Protein AF-A0A7S4E5B8-F1 (afdb_monomer)

Sequence (638 aa):
RGRGGLGAALSAPRKKKPKTLASAKAALVKARSRAAADAARLPVQLPEFGIVETCTAPVVDALQDENDDDQSHAGKARRASATILKCDAAAAAASAALALLRETAKEARREGDRLRTNLRDVEGALDVWRARERDAPNRAAKLAEEEREWSRREEAANAAALALIRTLVPPDIKGDTVEGLRHRAARVVAQAAAQAKRRKREAEGDTTEEPPVSDKKALAIAAAWGGCYTYALAERLKNARPLHWVQAHPDDVATQNFLAGAGADSFRNLGDYDVVELRAIYAACPEKFQLDSSGAKAAWRRQLVERLRELVARERGDRVNAGWDGATGQRRTQQLPPLPAKQRRHPAYYYPSKAQLEETAQKHKTLKKRRDERKKKVATLEAALEERRDERDAAFADSRSEYLQQQYGRQLLRDLAREADDAYKATSKELGNDVQGARADYLRAAKAVDNAHPTESEDAALRKLVERHSLCDGDALADARDVAALRKRALAKAGIYDDEEDDVTEDDERVLKHVFAEEPRGRLVRGPFDPWPAIERAERAPVLKKLSDEEEARLRREELRQHGLSRRKSLSTKEVAKTLSASAAAASSSRPTVRRVASAKPVTSGGLAPVAPRSRRLAELARKSAGGDSGRDSTGST

Secondary structure (DSSP, 8-state):
--------------PPPPSSHHHHHHHHHHHHHHHHHHHTTSSS--GGGHHHHHHHHHHHHTTTS--SS---HHHHHHHHHHHHHHHHHHHHHHHHHHHHHHHHHHHHHHHHHHHHHHHHHHHHHHHHHHHHHHT-TTHHHHHHHHHHHHHHHHHHHHHHHHHHHHHHS-TTTTT--HHHHHHHHHHHHHHHHHHHHHHHHHHTT--PPPPPPPHHHHHHHHHHTT-PPPHHHHHHHHH-GGGGGGGS-HHHHHH--TTSSTTHHHHH-GGGS-HHHHHHHHHHS-SS-SS-TTSHHHHHHHHHHHHHHHHHHHHHT-EEEEEEETTTTEEEEEEPPPPPHHHHS-GGGBPPPHHHHHHHHHHHHHHHHHHHHHHHHHHHHHHHHHHHHHHHHHHHHHHH-HHHHHHH-HHHHHHHHHHHHHHHHHHHHHHHHHHHHHHHHHHHHHHHHHT-SS-HHHHHHHHHHHHHTT-SSS-HHHHHHHHHHHHHHHHHHTTS-SSTTPPPPHHHHHHHHHHS---TT-PBPPP-S-SS---PPP----------HHHHHHHHHHHHHHTT-S------HHHHHHHHHHHTSSSS----PPPP----PPPP----------------------------------

Organism: NCBI:txid35677

Solvent-accessible surface area (backbone atoms only — not comparable to full-atom values): 37650 Å² total; per-residue (Å²): 140,86,88,79,88,81,89,76,84,85,72,73,79,82,71,76,75,63,92,43,72,69,51,44,54,54,50,51,55,55,48,52,54,49,52,53,56,56,58,72,71,47,98,64,92,58,80,72,66,49,54,62,52,67,66,44,46,63,61,53,51,64,66,68,70,76,73,88,88,70,87,49,71,67,57,49,52,54,48,54,51,54,53,49,51,52,50,52,51,47,53,50,50,52,51,50,51,52,50,52,53,50,49,52,53,52,50,52,48,53,50,52,50,50,51,53,51,52,51,52,52,50,51,53,51,50,51,52,50,53,48,53,56,68,68,35,84,60,43,64,56,50,54,51,49,56,46,51,54,49,45,63,76,40,40,65,61,20,45,33,27,31,28,56,50,20,12,63,46,62,75,62,53,86,80,48,49,54,66,51,46,30,53,50,37,5,44,45,36,31,49,53,55,49,50,55,50,46,56,53,30,54,76,71,71,48,83,82,84,77,78,87,75,51,69,74,56,12,42,53,44,5,38,75,69,48,27,44,61,49,62,60,29,33,44,48,62,62,61,39,52,59,63,56,36,58,48,46,26,49,70,59,59,16,61,49,71,60,85,52,72,93,66,18,67,49,66,71,49,67,84,83,50,15,50,45,56,46,31,16,36,54,67,39,48,56,96,61,66,46,94,45,91,83,44,58,60,61,50,49,50,51,52,52,53,54,52,44,50,52,45,52,39,19,67,74,45,42,72,43,80,69,46,76,36,84,90,77,76,42,74,39,72,38,66,41,70,68,62,54,66,57,43,55,47,48,70,48,51,32,42,78,42,72,70,55,53,51,53,51,51,51,50,52,51,52,41,50,52,52,26,52,54,32,46,50,54,30,52,54,50,50,49,56,53,47,54,40,47,50,54,23,52,49,34,48,49,50,51,67,33,67,68,52,30,72,76,69,35,63,64,55,35,48,51,51,25,48,51,33,45,52,51,33,52,52,48,48,61,58,50,45,55,52,39,53,51,33,47,53,50,23,52,52,34,46,49,54,51,73,69,38,77,68,41,73,70,51,48,54,51,50,48,52,37,49,61,74,60,51,59,74,90,75,60,68,66,58,56,50,48,54,50,49,52,51,31,56,52,40,36,43,74,68,67,77,40,97,59,102,75,72,76,81,50,75,68,55,54,54,51,49,54,65,78,64,50,88,58,99,56,43,51,70,58,46,47,62,43,64,49,77,64,89,62,63,71,75,75,68,72,68,72,70,67,73,60,48,76,65,54,50,50,48,50,54,51,51,50,50,60,72,68,61,71,89,75,74,77,86,76,61,78,74,59,63,62,59,58,59,65,61,64,70,74,71,77,86,79,86,88,84,89,86,82,90,82,85,88,84,85,89,85,89,86,83,88,84,84,92,87,84,85,86,82,88,83,90,86,88,87,82,91,83,85,89,85,82,90,81,88,81,88,85,86,79,91,131

Structure (mmCIF, N/CA/C/O backbone):
data_AF-A0A7S4E5B8-F1
#
_entry.id   AF-A0A7S4E5B8-F1
#
loop_
_atom_site.group_PDB
_atom_site.id
_atom_site.type_symbol
_atom_site.label_atom_id
_atom_site.label_alt_id
_atom_site.label_comp_id
_atom_site.label_asym_id
_atom_site.label_entity_id
_atom_site.label_seq_id
_atom_site.pdbx_PDB_ins_code
_atom_site.Cartn_x
_atom_site.Cartn_y
_atom_site.Cartn_z
_atom_site.occupancy
_atom_site.B_iso_or_equiv
_atom_site.auth_seq_id
_atom_site.auth_comp_id
_atom_site.auth_asym_id
_atom_site.auth_atom_id
_atom_site.pdbx_PDB_model_num
ATOM 1 N N . ARG A 1 1 ? 7.811 44.628 55.115 1.00 35.69 1 ARG A N 1
ATOM 2 C CA . ARG A 1 1 ? 9.108 45.323 54.902 1.00 35.69 1 ARG A CA 1
ATOM 3 C C . ARG A 1 1 ? 9.175 45.746 53.440 1.00 35.69 1 ARG A C 1
ATOM 5 O O . ARG A 1 1 ? 8.932 44.891 52.607 1.00 35.69 1 ARG A O 1
ATOM 12 N N . GLY A 1 2 ? 9.471 47.019 53.155 1.00 35.50 2 GLY A N 1
ATOM 13 C CA . GLY A 1 2 ? 9.702 47.529 51.793 1.00 35.50 2 GLY A CA 1
ATOM 14 C C . GLY A 1 2 ? 8.686 48.570 51.321 1.00 35.50 2 GLY A C 1
ATOM 15 O O . GLY A 1 2 ? 7.766 48.246 50.585 1.00 35.50 2 GLY A O 1
ATOM 16 N N . ARG A 1 3 ? 8.867 49.819 51.770 1.00 39.88 3 ARG A N 1
ATOM 17 C CA . ARG A 1 3 ? 8.266 51.037 51.202 1.00 39.88 3 ARG A CA 1
ATOM 18 C C . ARG A 1 3 ? 8.871 51.343 49.824 1.00 39.88 3 ARG A C 1
ATOM 20 O O . ARG A 1 3 ? 10.064 51.142 49.631 1.00 39.88 3 ARG A O 1
ATOM 27 N N . GLY A 1 4 ? 8.070 51.975 48.971 1.00 33.25 4 GLY A N 1
ATOM 28 C CA . GLY A 1 4 ? 8.473 52.763 47.799 1.00 33.25 4 GLY A CA 1
ATOM 29 C C . GLY A 1 4 ? 7.213 53.007 46.966 1.00 33.25 4 GLY A C 1
ATOM 30 O O . GLY A 1 4 ? 6.733 52.089 46.327 1.00 33.25 4 GLY A O 1
ATOM 31 N N . GLY A 1 5 ? 6.487 54.119 47.077 1.00 35.31 5 GLY A N 1
ATOM 32 C CA . GLY A 1 5 ? 6.962 55.493 47.012 1.00 35.31 5 GLY A CA 1
ATOM 33 C C . GLY A 1 5 ? 6.867 55.939 45.556 1.00 35.31 5 GLY A C 1
ATOM 34 O O . GLY A 1 5 ? 7.737 55.568 44.785 1.00 35.31 5 GLY A O 1
ATOM 35 N N . LEU A 1 6 ? 5.795 56.660 45.205 1.00 37.44 6 LEU A N 1
ATOM 36 C CA . LEU A 1 6 ? 5.734 57.710 44.175 1.00 37.44 6 LEU A CA 1
ATOM 37 C C . LEU A 1 6 ? 4.290 58.223 44.072 1.00 37.44 6 LEU A C 1
ATOM 39 O O . LEU A 1 6 ? 3.429 57.635 43.422 1.00 37.44 6 LEU A O 1
ATOM 43 N N . GLY A 1 7 ? 4.036 59.346 44.743 1.00 33.31 7 GLY A N 1
ATOM 44 C CA . GLY A 1 7 ? 2.998 60.271 44.323 1.00 33.31 7 GLY A CA 1
ATOM 45 C C . GLY A 1 7 ? 3.501 61.048 43.109 1.00 33.31 7 GLY A C 1
ATOM 46 O O . GLY A 1 7 ? 4.613 61.568 43.126 1.00 33.31 7 GLY A O 1
ATOM 47 N N . ALA A 1 8 ? 2.679 61.132 42.068 1.00 35.88 8 ALA A N 1
ATOM 48 C CA . ALA A 1 8 ? 2.836 62.103 40.995 1.00 35.88 8 ALA A CA 1
ATOM 49 C C . ALA A 1 8 ? 1.451 62.456 40.436 1.00 35.88 8 ALA A C 1
ATOM 51 O O . ALA A 1 8 ? 0.823 61.681 39.722 1.00 35.88 8 ALA A O 1
ATOM 52 N N . ALA A 1 9 ? 0.977 63.628 40.855 1.00 35.00 9 ALA A N 1
ATOM 53 C CA . ALA A 1 9 ? 0.116 64.560 40.138 1.00 35.00 9 ALA A CA 1
ATOM 54 C C . ALA A 1 9 ? -0.678 64.030 38.922 1.00 35.00 9 ALA A C 1
ATOM 56 O O . ALA A 1 9 ? -0.200 64.059 37.791 1.00 35.00 9 ALA A O 1
ATOM 57 N N . LEU A 1 10 ? -1.971 63.761 39.120 1.00 33.84 10 LEU A N 1
ATOM 58 C CA . LEU A 1 10 ? -2.978 64.021 38.086 1.00 33.84 10 LEU A CA 1
ATOM 59 C C . LEU A 1 10 ? -3.580 65.406 38.336 1.00 33.84 10 LEU A C 1
ATOM 61 O O . LEU A 1 10 ? -4.729 65.564 38.738 1.00 33.84 10 LEU A O 1
ATOM 65 N N . SER A 1 11 ? -2.759 66.429 38.093 1.00 33.31 11 SER A N 1
ATOM 66 C CA . SER A 1 11 ? -3.264 67.758 37.761 1.00 33.31 11 SER A CA 1
ATOM 67 C C . SER A 1 11 ? -3.945 67.634 36.402 1.00 33.31 11 SER A C 1
ATOM 69 O O . SER A 1 11 ? -3.285 67.497 35.371 1.00 33.31 11 SER A O 1
ATOM 71 N N . ALA A 1 12 ? -5.277 67.599 36.393 1.00 33.09 12 ALA A N 1
ATOM 72 C CA . ALA A 1 12 ? -6.023 67.718 35.152 1.00 33.09 12 ALA A CA 1
ATOM 73 C C . ALA A 1 12 ? -5.638 69.058 34.498 1.00 33.09 12 ALA A C 1
ATOM 75 O O . ALA A 1 12 ? -5.742 70.101 35.154 1.00 33.09 12 ALA A O 1
ATOM 76 N N . PRO A 1 13 ? -5.197 69.085 33.227 1.00 37.25 13 PRO A N 1
ATOM 77 C CA . PRO A 1 13 ? -4.901 70.342 32.565 1.00 37.25 13 PRO A CA 1
ATOM 78 C C . PRO A 1 13 ? -6.188 71.166 32.538 1.00 37.25 13 PRO A C 1
ATOM 80 O O . PRO A 1 13 ? -7.177 70.759 31.924 1.00 37.25 13 PRO A O 1
ATOM 83 N N . ARG A 1 14 ? -6.179 72.322 33.216 1.00 42.59 14 ARG A N 1
ATOM 84 C CA . ARG A 1 14 ? -7.218 73.350 33.100 1.00 42.59 14 ARG A CA 1
ATOM 85 C C . ARG A 1 14 ? -7.304 73.749 31.630 1.00 42.59 14 ARG A C 1
ATOM 87 O O . ARG A 1 14 ? -6.544 74.593 31.155 1.00 42.59 14 ARG A O 1
ATOM 94 N N . LYS A 1 15 ? -8.193 73.097 30.881 1.00 50.47 15 LYS A N 1
ATOM 95 C CA . LYS A 1 15 ? -8.466 73.451 29.492 1.00 50.47 15 LYS A CA 1
ATOM 96 C C . LYS A 1 15 ? -9.020 74.869 29.509 1.00 50.47 15 LYS A C 1
ATOM 98 O O . LYS A 1 15 ? -10.035 75.139 30.146 1.00 50.47 15 LYS A O 1
ATOM 103 N N . LYS A 1 16 ? -8.292 75.788 28.871 1.00 51.53 16 LYS A N 1
ATOM 104 C CA . LYS A 1 16 ? -8.720 77.178 28.702 1.00 51.53 16 LYS A CA 1
ATOM 105 C C . LYS A 1 16 ? -10.106 77.158 28.052 1.00 51.53 16 LYS A C 1
ATOM 107 O O . LYS A 1 16 ? -10.271 76.517 27.015 1.00 51.53 16 LYS A O 1
ATOM 112 N N . LYS A 1 17 ? -11.079 77.824 28.683 1.00 46.41 17 LYS A N 1
ATOM 113 C CA . LYS A 1 17 ? -12.435 77.966 28.140 1.00 46.41 17 LYS A CA 1
ATOM 114 C C . LYS A 1 17 ? -12.351 78.534 26.715 1.00 46.41 17 LYS A C 1
ATOM 116 O O . LYS A 1 17 ? -11.530 79.433 26.490 1.00 46.41 17 LYS A O 1
ATOM 121 N N . PRO A 1 18 ? -13.136 78.022 25.754 1.00 44.75 18 PRO A N 1
ATOM 122 C CA . PRO A 1 18 ? -13.164 78.577 24.408 1.00 44.75 18 PRO A CA 1
ATOM 123 C C . PRO A 1 18 ? -13.617 80.039 24.493 1.00 44.75 18 PRO A C 1
ATOM 125 O O . PRO A 1 18 ? -14.690 80.337 25.004 1.00 44.75 18 PRO A O 1
ATOM 128 N N . LYS A 1 19 ? -12.769 80.968 24.041 1.00 49.34 19 LYS A N 1
ATOM 129 C CA . LYS A 1 19 ? -13.037 82.415 24.154 1.00 49.34 19 LYS A CA 1
ATOM 130 C C . LYS A 1 19 ? -14.030 82.928 23.105 1.00 49.34 19 LYS A C 1
ATOM 132 O O . LYS A 1 19 ? -14.469 84.066 23.196 1.00 49.34 19 LYS A O 1
ATOM 137 N N . THR A 1 20 ? -14.362 82.113 22.104 1.00 51.59 20 THR A N 1
ATOM 138 C CA . THR A 1 20 ? -15.254 82.475 20.997 1.00 51.59 20 THR A CA 1
ATOM 139 C C . THR A 1 20 ? -16.184 81.314 20.646 1.00 51.59 20 THR A C 1
ATOM 141 O O . THR A 1 20 ? -15.821 80.145 20.798 1.00 51.59 20 THR A O 1
ATOM 144 N N . LEU A 1 21 ? -17.378 81.632 20.134 1.00 45.31 21 LEU A N 1
ATOM 145 C CA . LEU A 1 21 ? -18.397 80.655 19.723 1.00 45.31 21 LEU A CA 1
ATOM 146 C C . LEU A 1 21 ? -17.847 79.635 18.706 1.00 45.31 21 LEU A C 1
ATOM 148 O O . LEU A 1 21 ? -18.102 78.438 18.816 1.00 45.31 21 LEU A O 1
ATOM 152 N N . ALA A 1 22 ? -17.023 80.094 17.758 1.00 49.44 22 ALA A N 1
ATOM 153 C CA . ALA A 1 22 ? -16.370 79.235 16.770 1.00 49.44 22 ALA A CA 1
ATOM 154 C C . ALA A 1 22 ? -15.413 78.217 17.420 1.00 49.44 22 ALA A C 1
ATOM 156 O O . ALA A 1 22 ? -15.380 77.051 17.030 1.00 49.44 22 ALA A O 1
ATOM 157 N N . SER A 1 23 ? -14.681 78.626 18.464 1.00 51.50 23 SER A N 1
ATOM 158 C CA . SER A 1 23 ? -13.797 77.733 19.220 1.00 51.50 23 SER A CA 1
ATOM 159 C C . SER A 1 23 ? -14.582 76.690 20.024 1.00 51.50 23 SER A C 1
ATOM 161 O O . SER A 1 23 ? -14.151 75.538 20.098 1.00 51.50 23 SER A O 1
ATOM 163 N N . ALA A 1 24 ? -15.747 77.058 20.569 1.00 50.47 24 ALA A N 1
ATOM 164 C CA . ALA A 1 24 ? -16.635 76.132 21.271 1.00 50.47 24 ALA A CA 1
ATOM 165 C C . ALA A 1 24 ? -17.246 75.093 20.312 1.00 50.47 24 ALA A C 1
ATOM 167 O O . ALA A 1 24 ? -17.167 73.894 20.583 1.00 50.47 24 ALA A O 1
ATOM 168 N N . LYS A 1 25 ? -17.748 75.529 19.145 1.00 52.19 25 LYS A N 1
ATOM 169 C CA . LYS A 1 25 ? -18.267 74.634 18.093 1.00 52.19 25 LYS A CA 1
ATOM 170 C C . LYS A 1 25 ? -17.188 73.657 17.597 1.00 52.19 25 LYS A C 1
ATOM 172 O O . LYS A 1 25 ? -17.429 72.453 17.543 1.00 52.19 25 LYS A O 1
ATOM 177 N N . ALA A 1 26 ? -15.967 74.133 17.336 1.00 61.16 26 ALA A N 1
ATOM 178 C CA . ALA A 1 26 ? -14.852 73.277 16.913 1.00 61.16 26 ALA A CA 1
ATOM 179 C C . ALA A 1 26 ? -14.427 72.255 17.988 1.00 61.16 26 ALA A C 1
ATOM 181 O O . ALA A 1 26 ? -14.090 71.111 17.669 1.00 61.16 26 ALA A O 1
ATOM 182 N N . ALA A 1 27 ? -14.459 72.635 19.271 1.00 57.78 27 ALA A N 1
ATOM 183 C CA . ALA A 1 27 ? -14.170 71.721 20.376 1.00 57.78 27 ALA A CA 1
ATOM 184 C C . ALA A 1 27 ? -15.228 70.612 20.503 1.00 57.78 27 ALA A C 1
ATOM 186 O O . ALA A 1 27 ? -14.870 69.462 20.768 1.00 57.78 27 ALA A O 1
ATOM 187 N N . LEU A 1 28 ? -16.500 70.939 20.259 1.00 53.53 28 LEU A N 1
ATOM 188 C CA . LEU A 1 28 ? -17.624 70.006 20.328 1.00 53.53 28 LEU A CA 1
ATOM 189 C C . LEU A 1 28 ? -17.592 68.993 19.170 1.00 53.53 28 LEU A C 1
ATOM 191 O O . LEU A 1 28 ? -17.683 67.788 19.404 1.00 53.53 28 LEU A O 1
ATOM 195 N N . VAL A 1 29 ? -17.304 69.447 17.943 1.00 62.88 29 VAL A N 1
ATOM 196 C CA . VAL A 1 29 ? -17.082 68.563 16.779 1.00 62.88 29 VAL A CA 1
ATOM 197 C C . VAL A 1 29 ? -15.897 67.614 17.013 1.00 62.88 29 VAL A C 1
ATOM 199 O O . VAL A 1 29 ? -15.987 66.418 16.736 1.00 62.88 29 VAL A O 1
ATOM 202 N N . LYS A 1 30 ? -14.795 68.110 17.595 1.00 66.75 30 LYS A N 1
ATOM 203 C CA . LYS A 1 30 ? -13.618 67.289 17.935 1.00 66.75 30 LYS A CA 1
ATOM 204 C C . LYS A 1 30 ? -13.885 66.288 19.068 1.00 66.75 30 LYS A C 1
ATOM 206 O O . LYS A 1 30 ? -13.243 65.239 19.118 1.00 66.75 30 LYS A O 1
ATOM 211 N N . ALA A 1 31 ? -14.789 66.605 19.993 1.00 58.22 31 ALA A N 1
ATOM 212 C CA . ALA A 1 31 ? -15.225 65.676 21.031 1.00 58.22 31 ALA A CA 1
ATOM 213 C C . ALA A 1 31 ? -16.107 64.562 20.442 1.00 58.22 31 ALA A C 1
ATOM 215 O O . ALA A 1 31 ? -15.866 63.393 20.740 1.00 58.22 31 ALA A O 1
ATOM 216 N N . ARG A 1 32 ? -17.037 64.908 19.538 1.00 57.25 32 ARG A N 1
ATOM 217 C CA . ARG A 1 32 ? -17.894 63.946 18.825 1.00 57.25 32 ARG A CA 1
ATOM 218 C C . ARG A 1 32 ? -17.080 62.962 17.981 1.00 57.25 32 ARG A C 1
ATOM 220 O O . ARG A 1 32 ? -17.292 61.759 18.081 1.00 57.25 32 ARG A O 1
ATOM 227 N N . SER A 1 33 ? -16.091 63.440 17.221 1.00 63.06 33 SER A N 1
ATOM 228 C CA . SER A 1 33 ? -15.248 62.562 16.391 1.00 63.06 33 SER A CA 1
ATOM 229 C C . SER A 1 33 ? -14.365 61.614 17.209 1.00 63.06 33 SER A C 1
ATOM 231 O O . SER A 1 33 ? -14.153 60.471 16.810 1.00 63.06 33 SER A O 1
ATOM 233 N N . ARG A 1 34 ? -13.889 62.044 18.385 1.00 63.44 34 ARG A N 1
ATOM 234 C CA . ARG A 1 34 ? -13.156 61.169 19.316 1.00 63.44 34 ARG A CA 1
ATOM 235 C C . ARG A 1 34 ? -14.054 60.116 19.956 1.00 63.44 34 ARG A C 1
ATOM 237 O O . ARG A 1 34 ? -13.643 58.966 20.030 1.00 63.44 34 ARG A O 1
ATOM 244 N N . ALA A 1 35 ? -15.266 60.489 20.364 1.00 53.34 35 ALA A N 1
ATOM 245 C CA . ALA A 1 35 ? -16.236 59.541 20.907 1.00 53.34 35 ALA A CA 1
ATOM 246 C C . ALA A 1 35 ? -16.617 58.466 19.871 1.00 53.34 35 ALA A C 1
ATOM 248 O O . ALA A 1 35 ? -16.630 57.284 20.203 1.00 53.34 35 ALA A O 1
ATOM 249 N N . ALA A 1 36 ? -16.820 58.855 18.607 1.00 55.69 36 ALA A N 1
ATOM 250 C CA . ALA A 1 36 ? -17.079 57.916 17.514 1.00 55.69 36 ALA A CA 1
ATOM 251 C C . ALA A 1 36 ? -15.886 56.974 17.241 1.00 55.69 36 ALA A C 1
ATOM 253 O O . ALA A 1 36 ? -16.070 55.772 17.059 1.00 55.69 36 ALA A O 1
ATOM 254 N N . ALA A 1 37 ? -14.652 57.493 17.266 1.00 62.84 37 ALA A N 1
ATOM 255 C CA . ALA A 1 37 ? -13.445 56.684 17.075 1.00 62.84 37 ALA A CA 1
ATOM 256 C C . ALA A 1 37 ? -13.185 55.699 18.232 1.00 62.84 37 ALA A C 1
ATOM 258 O O . ALA A 1 37 ? -12.708 54.589 17.997 1.00 62.84 37 ALA A O 1
ATOM 259 N N . ASP A 1 38 ? -13.499 56.090 19.470 1.00 57.94 38 ASP A N 1
ATOM 260 C CA . ASP A 1 38 ? -13.381 55.219 20.642 1.00 57.94 38 ASP A CA 1
ATOM 261 C C . ASP A 1 38 ? -14.482 54.141 20.655 1.00 57.94 38 ASP A C 1
ATOM 263 O O . ASP A 1 38 ? -14.193 52.989 20.981 1.00 57.94 38 ASP A O 1
ATOM 267 N N . ALA A 1 39 ? -15.707 54.468 20.221 1.00 52.81 39 ALA A N 1
ATOM 268 C CA . ALA A 1 39 ? -16.797 53.501 20.057 1.00 52.81 39 ALA A CA 1
ATOM 269 C C . ALA A 1 39 ? -16.474 52.436 18.990 1.00 52.81 39 ALA A C 1
ATOM 271 O O . ALA A 1 39 ? -16.704 51.250 19.211 1.00 52.81 39 ALA A O 1
ATOM 272 N N . ALA A 1 40 ? -15.844 52.827 17.876 1.00 55.91 40 ALA A N 1
ATOM 273 C CA . ALA A 1 40 ? -15.428 51.907 16.813 1.00 55.91 40 ALA A CA 1
ATOM 274 C C . ALA A 1 40 ? -14.317 50.914 17.225 1.00 55.91 40 ALA A C 1
ATOM 276 O O . ALA A 1 40 ? -14.070 49.938 16.521 1.00 55.91 40 ALA A O 1
ATOM 277 N N . ARG A 1 41 ? -13.628 51.149 18.352 1.00 58.31 41 ARG A N 1
ATOM 278 C CA . ARG A 1 41 ? -12.568 50.266 18.883 1.00 58.31 41 ARG A CA 1
ATOM 279 C C . ARG A 1 41 ? -13.081 49.223 19.875 1.00 58.31 41 ARG A C 1
ATOM 281 O O . ARG A 1 41 ? -12.288 48.411 20.354 1.00 58.31 41 ARG A O 1
ATOM 288 N N . LEU A 1 42 ? -14.368 49.251 20.217 1.00 50.50 42 LEU A N 1
ATOM 289 C CA . LEU A 1 42 ? -14.965 48.297 21.142 1.00 50.50 42 LEU A CA 1
ATOM 290 C C . LEU A 1 42 ? -15.533 47.090 20.377 1.00 50.50 42 LEU A C 1
ATOM 292 O O . LEU A 1 42 ? -16.212 47.269 19.371 1.00 50.50 42 LEU A O 1
ATOM 296 N N . PRO A 1 43 ? -15.275 45.852 20.841 1.00 43.56 43 PRO A N 1
ATOM 297 C CA . PRO A 1 43 ? -15.635 44.630 20.116 1.00 43.56 43 PRO A CA 1
ATOM 298 C C . PRO A 1 43 ? -17.136 44.286 20.151 1.00 43.56 43 PRO A C 1
ATOM 300 O O . PRO A 1 43 ? -17.540 43.295 19.552 1.00 43.56 43 PRO A O 1
ATOM 303 N N . VAL A 1 44 ? -17.963 45.077 20.842 1.00 49.09 44 VAL A N 1
ATOM 304 C CA . VAL A 1 44 ? -19.415 44.882 20.953 1.00 49.09 44 VAL A CA 1
ATOM 305 C C . VAL A 1 44 ? -20.091 46.245 20.803 1.00 49.09 44 VAL A C 1
ATOM 307 O O . VAL A 1 44 ? -19.826 47.150 21.594 1.00 49.09 44 VAL A O 1
ATOM 310 N N . GLN A 1 45 ? -20.949 46.408 19.791 1.00 45.31 45 GLN A N 1
ATOM 311 C CA . GLN A 1 45 ? -21.788 47.601 19.653 1.00 45.31 45 GLN A CA 1
ATOM 312 C C . GLN A 1 45 ? -22.944 47.506 20.652 1.00 45.31 45 GLN A C 1
ATOM 314 O O . GLN A 1 45 ? -23.928 46.812 20.411 1.00 45.31 45 GLN A O 1
ATOM 319 N N . LEU A 1 46 ? -22.800 48.155 21.807 1.00 50.59 46 LEU A N 1
ATOM 320 C CA . LEU A 1 46 ? -23.880 48.261 22.787 1.00 50.59 46 LEU A CA 1
ATOM 321 C C . LEU A 1 46 ? -24.810 49.437 22.419 1.00 50.59 46 LEU A C 1
ATOM 323 O O . LEU A 1 46 ? -24.313 50.509 22.066 1.00 50.59 46 LEU A O 1
ATOM 327 N N . PRO A 1 47 ? -26.143 49.292 22.548 1.00 53.00 47 PRO A N 1
ATOM 328 C CA . PRO A 1 47 ? -27.109 50.368 22.277 1.00 53.00 47 PRO A CA 1
ATOM 329 C C . PRO A 1 47 ? -26.920 51.607 23.176 1.00 53.00 47 PRO A C 1
ATOM 331 O O . PRO A 1 47 ? -27.363 52.704 22.841 1.00 53.00 47 PRO A O 1
ATOM 334 N N . GLU A 1 48 ? -26.183 51.468 24.278 1.00 52.69 48 GLU A N 1
ATOM 335 C CA . GLU A 1 48 ? -25.833 52.542 25.215 1.00 52.69 48 GLU A CA 1
ATOM 336 C C . GLU A 1 48 ? -24.900 53.615 24.614 1.00 52.69 48 GLU A C 1
ATOM 338 O O . GLU A 1 48 ? -24.789 54.717 25.151 1.00 52.69 48 GLU A O 1
ATOM 343 N N . PHE A 1 49 ? -24.271 53.366 23.458 1.00 52.47 49 PHE A N 1
ATOM 344 C CA . PHE A 1 49 ? -23.486 54.391 22.753 1.00 52.47 49 PHE A CA 1
ATOM 345 C C . PHE A 1 49 ? -24.345 55.479 22.091 1.00 52.47 49 PHE A C 1
ATOM 347 O O . PHE A 1 49 ? -23.830 56.560 21.797 1.00 52.47 49 PHE A O 1
ATOM 354 N N . GLY A 1 50 ? -25.658 55.253 21.958 1.00 55.09 50 GLY A N 1
ATOM 355 C CA . GLY A 1 50 ? -26.619 56.287 21.574 1.00 55.09 50 GLY A CA 1
ATOM 356 C C . GLY A 1 50 ? -26.761 57.398 22.619 1.00 55.09 50 GLY A C 1
ATOM 357 O O . GLY A 1 50 ? -27.169 58.493 22.263 1.00 55.09 50 GLY A O 1
ATOM 358 N N . ILE A 1 51 ? -26.347 57.177 23.877 1.00 57.09 51 ILE A N 1
ATOM 359 C CA . ILE A 1 51 ? -26.524 58.142 24.978 1.00 57.09 51 ILE A CA 1
ATOM 360 C C . ILE A 1 51 ? -25.762 59.451 24.717 1.00 57.09 51 ILE A C 1
ATOM 362 O O . ILE A 1 51 ? -26.232 60.534 25.060 1.00 57.09 51 ILE A O 1
ATOM 366 N N . VAL A 1 52 ? -24.587 59.388 24.080 1.00 54.88 52 VAL A N 1
ATOM 367 C CA . VAL A 1 52 ? -23.827 60.603 23.743 1.00 54.88 52 VAL A CA 1
ATOM 368 C C . VAL A 1 52 ? -24.505 61.365 22.605 1.00 54.88 52 VAL A C 1
ATOM 370 O O . VAL A 1 52 ? -24.567 62.592 22.661 1.00 54.88 52 VAL A O 1
ATOM 373 N N . GLU A 1 53 ? -25.052 60.672 21.605 1.00 58.69 53 GLU A N 1
ATOM 374 C CA . GLU A 1 53 ? -25.812 61.315 20.527 1.00 58.69 53 GLU A CA 1
ATOM 375 C C . GLU A 1 53 ? -27.144 61.881 21.028 1.00 58.69 53 GLU A C 1
ATOM 377 O O . GLU A 1 53 ? -27.420 63.048 20.771 1.00 58.69 53 GLU A O 1
ATOM 382 N N . THR A 1 54 ? -27.908 61.150 21.843 1.00 60.41 54 THR A N 1
ATOM 3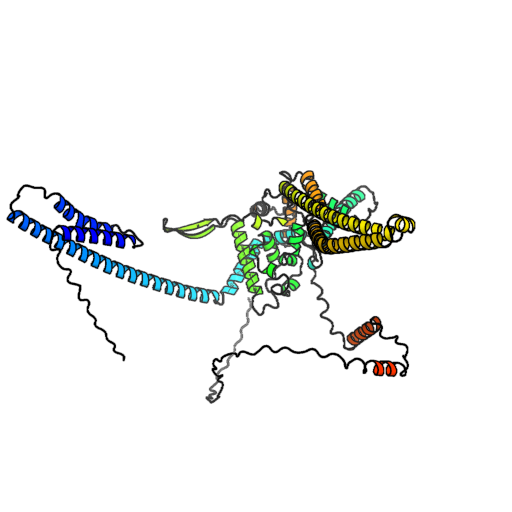83 C CA . THR A 1 54 ? -29.177 61.633 22.414 1.00 60.41 54 THR A CA 1
ATOM 384 C C . THR A 1 54 ? -28.986 62.813 23.364 1.00 60.41 54 THR A C 1
ATOM 386 O O . THR A 1 54 ? -29.824 63.706 23.405 1.00 60.41 54 THR A O 1
ATOM 389 N N . CYS A 1 55 ? -27.880 62.861 24.116 1.00 57.69 55 CYS A N 1
ATOM 390 C CA . CYS A 1 55 ? -27.599 63.970 25.033 1.00 57.69 55 CYS A CA 1
ATOM 391 C C . CYS A 1 55 ? -26.996 65.200 24.337 1.00 57.69 55 CYS A C 1
ATOM 393 O O . CYS A 1 55 ? -27.040 66.293 24.900 1.00 57.69 55 CYS A O 1
ATOM 395 N N . THR A 1 56 ? -26.408 65.051 23.142 1.00 58.47 56 THR A N 1
ATOM 396 C CA . THR A 1 56 ? -25.770 66.172 22.423 1.00 58.47 56 THR A CA 1
ATOM 397 C C . THR A 1 56 ? -26.602 66.716 21.264 1.00 58.47 56 THR A C 1
ATOM 399 O O . THR A 1 56 ? -26.488 67.906 20.980 1.00 58.47 56 THR A O 1
ATOM 402 N N . ALA A 1 57 ? -27.477 65.907 20.657 1.00 65.12 57 ALA A N 1
ATOM 403 C CA . ALA A 1 57 ? -28.392 66.313 19.588 1.00 65.12 57 ALA A CA 1
ATOM 404 C C . ALA A 1 57 ? -29.268 67.539 19.938 1.00 65.12 57 ALA A C 1
ATOM 406 O O . ALA A 1 57 ? -29.153 68.536 19.231 1.00 65.12 57 ALA A O 1
ATOM 407 N N . PRO A 1 58 ? -30.013 67.588 21.064 1.00 63.97 58 PRO A N 1
ATOM 408 C CA . PRO A 1 58 ? -30.880 68.735 21.367 1.00 63.97 58 PRO A CA 1
ATOM 409 C C . PRO A 1 58 ? -30.107 70.036 21.636 1.00 63.97 58 PRO A C 1
ATOM 411 O O . PRO A 1 58 ? -30.642 71.127 21.466 1.00 63.97 58 PRO A O 1
ATOM 414 N N . VAL A 1 59 ? -28.835 69.949 22.043 1.00 61.56 59 VAL A N 1
ATOM 415 C CA . VAL A 1 59 ? -27.965 71.124 22.228 1.00 61.56 59 VAL A CA 1
ATOM 416 C C . VAL A 1 59 ? -27.467 71.652 20.882 1.00 61.56 59 VAL A C 1
ATOM 418 O O . VAL A 1 59 ? -27.278 72.857 20.738 1.00 61.56 59 VAL A O 1
ATOM 421 N N . VAL A 1 60 ? -27.252 70.768 19.904 1.00 63.59 60 VAL A N 1
ATOM 422 C CA . VAL A 1 60 ? -26.869 71.129 18.532 1.00 63.59 60 VAL A CA 1
ATOM 423 C C . VAL A 1 60 ? -28.065 71.689 17.758 1.00 63.59 60 VAL A C 1
ATOM 425 O O . VAL A 1 60 ? -27.899 72.707 17.091 1.00 63.59 60 VAL A O 1
ATOM 428 N N . ASP A 1 61 ? -29.255 71.115 17.923 1.00 65.06 61 ASP A N 1
ATOM 429 C CA . ASP A 1 61 ? -30.488 71.615 17.299 1.00 65.06 61 ASP A CA 1
ATOM 430 C C . ASP A 1 61 ? -30.864 72.997 17.866 1.00 65.06 61 ASP A C 1
ATOM 432 O O . ASP A 1 61 ? -31.052 73.956 17.119 1.00 65.06 61 ASP A O 1
ATOM 436 N N . ALA A 1 62 ? -30.789 73.175 19.193 1.00 62.38 62 ALA A N 1
ATOM 437 C CA . ALA A 1 62 ? -30.976 74.482 19.837 1.00 62.38 62 ALA A CA 1
ATOM 438 C C . ALA A 1 62 ? -29.908 75.532 19.455 1.00 62.38 62 ALA A C 1
ATOM 440 O O . ALA A 1 62 ? -30.085 76.718 19.715 1.00 62.38 62 ALA A O 1
ATOM 441 N N . LEU A 1 63 ? -28.779 75.110 18.876 1.00 60.38 63 LEU A N 1
ATOM 442 C CA . LEU A 1 63 ? -27.728 75.982 18.340 1.00 60.38 63 LEU A CA 1
ATOM 443 C C . LEU A 1 63 ? -27.942 76.349 16.863 1.00 60.38 63 LEU A C 1
ATOM 445 O O . LEU A 1 63 ? -27.244 77.243 16.370 1.00 60.38 63 LEU A O 1
ATOM 449 N N . GLN A 1 64 ? -28.813 75.623 16.158 1.00 64.25 64 GLN A N 1
ATOM 450 C CA . GLN A 1 64 ? -29.159 75.832 14.750 1.00 64.25 64 GLN A CA 1
ATOM 451 C C . GLN A 1 64 ? -30.449 76.649 14.587 1.00 64.25 64 GLN A C 1
ATOM 453 O O . GLN A 1 64 ? -30.529 77.413 13.631 1.00 64.25 64 GLN A O 1
ATOM 458 N N . ASP A 1 65 ? -31.383 76.568 15.541 1.00 58.19 65 ASP A N 1
ATOM 459 C CA . ASP A 1 65 ? -32.672 77.283 15.504 1.00 58.19 65 ASP A CA 1
ATOM 460 C C . ASP A 1 65 ? -32.633 78.745 16.004 1.00 58.19 65 ASP A C 1
ATOM 462 O O . ASP A 1 65 ? -33.629 79.460 15.909 1.00 58.19 65 ASP A O 1
ATOM 466 N N . GLU A 1 66 ? -31.498 79.250 16.505 1.00 57.41 66 GLU A N 1
ATOM 467 C CA . GLU A 1 66 ? -31.360 80.676 16.862 1.00 57.41 66 GLU A CA 1
ATOM 468 C C . GLU A 1 66 ? -31.112 81.551 15.607 1.00 57.41 66 GLU A C 1
ATOM 470 O O . GLU A 1 66 ? -30.016 82.083 15.422 1.00 57.41 66 GLU A O 1
ATOM 475 N N . ASN A 1 67 ? -32.131 81.709 14.749 1.00 55.62 67 ASN A N 1
ATOM 476 C CA . ASN A 1 67 ? -32.153 82.673 13.638 1.00 55.62 67 ASN A CA 1
ATOM 477 C C . ASN A 1 67 ? -32.854 83.994 14.036 1.00 55.62 67 ASN A C 1
ATOM 479 O O . ASN A 1 67 ? -34.045 84.025 14.318 1.00 55.62 67 ASN A O 1
ATOM 483 N N . ASP A 1 68 ? -32.045 85.059 14.059 1.00 57.91 68 ASP A N 1
ATOM 484 C CA . ASP A 1 68 ? -32.284 86.459 13.659 1.00 57.91 68 ASP A CA 1
ATOM 485 C C . ASP A 1 68 ? -33.609 87.186 13.960 1.00 57.91 68 ASP A C 1
ATOM 487 O O . ASP A 1 68 ? -34.402 87.388 13.054 1.00 57.91 68 ASP A O 1
ATOM 491 N N . ASP A 1 69 ? -33.730 87.806 15.143 1.00 56.38 69 ASP A N 1
ATOM 492 C CA . ASP A 1 69 ? -34.644 88.963 15.309 1.00 56.38 69 ASP A CA 1
ATOM 493 C C . ASP A 1 69 ? -34.112 90.116 16.186 1.00 56.38 69 ASP A C 1
ATOM 495 O O . ASP A 1 69 ? -34.713 91.185 16.257 1.00 56.38 69 ASP A O 1
ATOM 499 N N . ASP A 1 70 ? -32.951 89.978 16.837 1.00 56.69 70 ASP A N 1
ATOM 500 C CA . ASP A 1 70 ? -32.453 91.024 17.742 1.00 56.69 70 ASP A CA 1
ATOM 501 C C . ASP A 1 70 ? -30.960 91.300 17.511 1.00 56.69 70 ASP A C 1
ATOM 503 O O . ASP A 1 70 ? -30.068 90.573 17.963 1.00 56.69 70 ASP A O 1
ATOM 507 N N . GLN A 1 71 ? -30.675 92.357 16.746 1.00 56.47 71 GLN A N 1
ATOM 508 C CA . GLN A 1 71 ? -29.326 92.688 16.283 1.00 56.47 71 GLN A CA 1
ATOM 509 C C . GLN A 1 71 ? -28.491 93.508 17.280 1.00 56.47 71 GLN A C 1
ATOM 511 O O . GLN A 1 71 ? -27.323 93.799 16.990 1.00 56.47 71 GLN A O 1
ATOM 516 N N . SER A 1 72 ? -29.024 93.837 18.461 1.00 62.06 72 SER A N 1
ATOM 517 C CA . SER A 1 72 ? -28.304 94.637 19.454 1.00 62.06 72 SER A CA 1
ATOM 518 C C . SER A 1 72 ? -27.035 93.929 19.968 1.00 62.06 72 SER A C 1
ATOM 520 O O . SER A 1 72 ? -27.022 92.729 20.262 1.00 62.06 72 SER A O 1
ATOM 522 N N . HIS A 1 73 ? -25.929 94.672 20.106 1.00 58.91 73 HIS A N 1
ATOM 523 C CA . HIS A 1 73 ? -24.653 94.119 20.587 1.00 58.91 73 HIS A CA 1
ATOM 524 C C . HIS A 1 73 ? -24.764 93.495 21.991 1.00 58.91 73 HIS A C 1
ATOM 526 O O . HIS A 1 73 ? -24.123 92.479 22.270 1.00 58.91 73 HIS A O 1
ATOM 532 N N . ALA A 1 74 ? -25.612 94.057 22.858 1.00 64.94 74 ALA A N 1
ATOM 533 C CA . ALA A 1 74 ? -25.855 93.542 24.204 1.00 64.94 74 ALA A CA 1
ATOM 534 C C . ALA A 1 74 ? -26.650 92.220 24.199 1.00 64.94 74 ALA A C 1
ATOM 536 O O . ALA A 1 74 ? -26.305 91.302 24.951 1.00 64.94 74 ALA A O 1
ATOM 537 N N . GLY A 1 75 ? -27.657 92.081 23.326 1.00 67.00 75 GLY A N 1
ATOM 538 C CA . GLY A 1 75 ? -28.417 90.838 23.150 1.00 67.00 75 GLY A CA 1
ATOM 539 C C . GLY A 1 75 ? -27.543 89.697 22.621 1.00 67.00 75 GLY A C 1
ATOM 540 O O . GLY A 1 75 ? -27.561 88.590 23.165 1.00 67.00 75 GLY A O 1
ATOM 541 N N . LYS A 1 76 ? -26.673 89.991 21.642 1.00 64.56 76 LYS A N 1
ATOM 542 C CA . LYS A 1 76 ? -25.687 89.035 21.099 1.00 64.56 76 LYS A CA 1
ATOM 543 C C . LYS A 1 76 ? -24.706 88.532 22.166 1.00 64.56 76 LYS A C 1
ATOM 545 O O . LYS A 1 76 ? -24.428 87.335 22.221 1.00 64.56 76 LYS A O 1
ATOM 550 N N . ALA A 1 77 ? -24.216 89.409 23.047 1.00 67.75 77 ALA A N 1
ATOM 551 C CA . ALA A 1 77 ? -23.277 89.033 24.109 1.00 67.75 77 ALA A CA 1
ATOM 552 C C . ALA A 1 77 ? -23.919 88.161 25.208 1.00 67.75 77 ALA A C 1
ATOM 554 O O . ALA A 1 77 ? -23.298 87.202 25.683 1.00 67.75 77 ALA A O 1
ATOM 555 N N . ARG A 1 78 ? -25.170 88.456 25.594 1.00 72.19 78 ARG A N 1
ATOM 556 C CA . ARG A 1 78 ? -25.917 87.657 26.583 1.00 72.19 78 ARG A CA 1
ATOM 557 C C . ARG A 1 78 ? -26.281 86.277 26.037 1.00 72.19 78 ARG A C 1
ATOM 559 O O . ARG A 1 78 ? -26.057 85.293 26.740 1.00 72.19 78 ARG A O 1
ATOM 566 N N . ARG A 1 79 ? -26.744 86.191 24.782 1.00 66.94 79 ARG A N 1
ATOM 567 C CA . ARG A 1 79 ? -27.010 84.910 24.105 1.00 66.94 79 ARG A CA 1
ATOM 568 C C . ARG A 1 79 ? -25.744 84.072 23.994 1.00 66.94 79 ARG A C 1
ATOM 570 O O . ARG A 1 79 ? -25.713 82.985 24.551 1.00 66.94 79 ARG A O 1
ATOM 577 N N . ALA A 1 80 ? -24.655 84.623 23.451 1.00 70.31 80 ALA A N 1
ATOM 578 C CA . ALA A 1 80 ? -23.377 83.911 23.363 1.00 70.31 80 ALA A CA 1
ATOM 579 C C . ALA A 1 80 ? -22.898 83.377 24.727 1.00 70.31 80 ALA A C 1
ATOM 581 O O . ALA A 1 80 ? -22.415 82.249 24.809 1.00 70.31 80 ALA A O 1
ATOM 582 N N . SER A 1 81 ? -23.078 84.145 25.807 1.00 73.81 81 SER A N 1
ATOM 583 C CA . SER A 1 81 ? -22.750 83.692 27.166 1.00 73.81 81 SER A CA 1
ATOM 584 C C . SER A 1 81 ? -23.650 82.543 27.643 1.00 73.81 81 SER A C 1
ATOM 586 O O . SER A 1 81 ? -23.142 81.566 28.192 1.00 73.81 81 SER A O 1
ATOM 588 N N . ALA A 1 82 ? -24.963 82.611 27.402 1.00 75.38 82 ALA A N 1
ATOM 589 C CA . ALA A 1 82 ? -25.905 81.540 27.738 1.00 75.38 82 ALA A CA 1
ATOM 590 C C . ALA A 1 82 ? -25.625 80.256 26.937 1.00 75.38 82 ALA A C 1
ATOM 592 O O . ALA A 1 82 ? -25.635 79.155 27.488 1.00 75.38 82 ALA A O 1
ATOM 593 N N . THR A 1 83 ? -25.299 80.391 25.655 1.00 73.88 83 THR A N 1
ATOM 594 C CA . THR A 1 83 ? -24.922 79.286 24.774 1.00 73.88 83 THR A CA 1
ATOM 595 C C . THR A 1 83 ? -23.618 78.621 25.217 1.00 73.88 83 THR A C 1
ATOM 597 O O . THR A 1 83 ? -23.525 77.396 25.247 1.00 73.88 83 THR A O 1
ATOM 600 N N . ILE A 1 84 ? -22.612 79.409 25.616 1.00 75.69 84 ILE A N 1
ATOM 601 C CA . ILE A 1 84 ? -21.354 78.885 26.168 1.00 75.69 84 ILE A CA 1
ATOM 602 C C . ILE A 1 84 ? -21.623 78.096 27.455 1.00 75.69 84 ILE A C 1
ATOM 604 O O . ILE A 1 84 ? -21.083 77.004 27.606 1.00 75.69 84 ILE A O 1
ATOM 608 N N . LEU A 1 85 ? -22.496 78.588 28.340 1.00 77.00 85 LEU A N 1
ATOM 609 C CA . LEU A 1 85 ? -22.874 77.869 29.561 1.00 77.00 85 LEU A CA 1
ATOM 610 C C . LEU A 1 85 ? -23.593 76.543 29.265 1.00 77.00 85 LEU A C 1
ATOM 612 O O . LEU A 1 85 ? -23.274 75.535 29.893 1.00 77.00 85 LEU A O 1
ATOM 616 N N . LYS A 1 86 ? -24.506 76.510 28.282 1.00 76.69 86 LYS A N 1
ATOM 617 C CA . LYS A 1 86 ? -25.171 75.270 27.833 1.00 76.69 86 LYS A CA 1
ATOM 618 C C . LYS A 1 86 ? -24.166 74.264 27.255 1.00 76.69 86 LYS A C 1
ATOM 620 O O . LYS A 1 86 ? -24.208 73.086 27.601 1.00 76.69 86 LYS A O 1
ATOM 625 N N . CYS A 1 87 ? -23.223 74.726 26.431 1.00 73.81 87 CYS A N 1
ATOM 626 C CA . CYS A 1 87 ? -22.151 73.893 25.879 1.00 73.81 87 CYS A CA 1
ATOM 627 C C . CYS A 1 87 ? -21.202 73.360 26.963 1.00 73.81 87 CYS A C 1
ATOM 629 O O . CYS A 1 87 ? -20.824 72.190 26.916 1.00 73.81 87 CYS A O 1
ATOM 631 N N . ASP A 1 88 ? -20.834 74.187 27.945 1.00 76.62 88 ASP A N 1
ATOM 632 C CA . ASP A 1 88 ? -19.991 73.781 29.074 1.00 76.62 88 ASP A CA 1
ATOM 633 C C . ASP A 1 88 ? -20.706 72.726 29.940 1.00 76.62 88 ASP A C 1
ATOM 635 O O . ASP A 1 88 ? -20.092 71.728 30.327 1.00 76.62 88 ASP A O 1
ATOM 639 N N . ALA A 1 89 ? -22.012 72.889 30.187 1.00 77.19 89 ALA A N 1
ATOM 640 C CA . ALA A 1 89 ? -22.829 71.912 30.907 1.00 77.19 89 ALA A CA 1
ATOM 641 C C . ALA A 1 89 ? -22.950 70.579 30.143 1.00 77.19 89 ALA A C 1
ATOM 643 O O . ALA A 1 89 ? -22.748 69.513 30.727 1.00 77.19 89 ALA A O 1
ATOM 644 N N . ALA A 1 90 ? -23.188 70.622 28.829 1.00 72.94 90 ALA A N 1
ATOM 645 C CA . ALA A 1 90 ? -23.238 69.429 27.982 1.00 72.94 90 ALA A CA 1
ATOM 646 C C . ALA A 1 90 ? -21.878 68.710 27.910 1.00 72.94 90 ALA A C 1
ATOM 648 O O . ALA A 1 90 ? -21.807 67.484 27.999 1.00 72.94 90 ALA A O 1
ATOM 649 N N . ALA A 1 91 ? -20.775 69.460 27.816 1.00 73.88 91 ALA A N 1
ATOM 650 C CA . ALA A 1 91 ? -19.426 68.900 27.834 1.00 73.88 91 ALA A CA 1
ATOM 651 C C . ALA A 1 91 ? -19.085 68.249 29.187 1.00 73.88 91 ALA A C 1
ATOM 653 O O . ALA A 1 91 ? -18.414 67.210 29.220 1.00 73.88 91 ALA A O 1
ATOM 654 N N . ALA A 1 92 ? -19.555 68.828 30.296 1.00 78.00 92 ALA A N 1
ATOM 655 C CA . ALA A 1 92 ? -19.425 68.240 31.625 1.00 78.00 92 ALA A CA 1
ATOM 656 C C . ALA A 1 92 ? -20.240 66.941 31.750 1.00 78.00 92 ALA A C 1
ATOM 658 O O . ALA A 1 92 ? -19.693 65.932 32.196 1.00 78.00 92 ALA A O 1
ATOM 659 N N . ALA A 1 93 ? -21.491 66.927 31.276 1.00 75.06 93 ALA A N 1
ATOM 660 C CA . ALA A 1 93 ? -22.346 65.739 31.269 1.00 75.06 93 ALA A CA 1
ATOM 661 C C . ALA A 1 93 ? -21.760 64.604 30.408 1.00 75.06 93 ALA A C 1
ATOM 663 O O . ALA A 1 93 ? -21.649 63.470 30.870 1.00 75.06 93 ALA A O 1
ATOM 664 N N . ALA A 1 94 ? -21.278 64.909 29.199 1.00 72.69 94 ALA A N 1
ATOM 665 C CA . ALA A 1 94 ? -20.609 63.932 28.338 1.00 72.69 94 ALA A CA 1
ATOM 666 C C . ALA A 1 94 ? -19.312 63.391 28.969 1.00 72.69 94 ALA A C 1
ATOM 668 O O . ALA A 1 94 ? -19.008 62.202 28.866 1.00 72.69 94 ALA A O 1
ATOM 669 N N . SER A 1 95 ? -18.552 64.244 29.663 1.00 77.75 95 SER A N 1
ATOM 670 C CA . SER A 1 95 ? -17.346 63.817 30.384 1.00 77.75 95 SER A CA 1
ATOM 671 C C . SER A 1 95 ? -17.675 62.891 31.560 1.00 77.75 95 SER A C 1
ATOM 673 O O . SER A 1 95 ? -16.949 61.921 31.779 1.00 77.75 95 SER A O 1
ATOM 675 N N . ALA A 1 96 ? -18.769 63.153 32.282 1.00 78.88 96 ALA A N 1
ATOM 676 C CA . ALA A 1 96 ? -19.261 62.289 33.353 1.00 78.88 96 ALA A CA 1
ATOM 677 C C . ALA A 1 96 ? -19.761 60.936 32.813 1.00 78.88 96 ALA A C 1
ATOM 679 O O . ALA A 1 96 ? -19.385 59.892 33.343 1.00 78.88 96 ALA A O 1
ATOM 680 N N . ALA A 1 97 ? -20.510 60.934 31.705 1.00 75.12 97 ALA A N 1
ATOM 681 C CA . ALA A 1 97 ? -20.959 59.711 31.036 1.00 75.12 97 ALA A CA 1
ATOM 682 C C . ALA A 1 97 ? -19.777 58.851 30.548 1.00 75.12 97 ALA A C 1
ATOM 684 O O . ALA A 1 97 ? -19.735 57.647 30.791 1.00 75.12 97 ALA A O 1
ATOM 685 N N . LEU A 1 98 ? -18.753 59.465 29.941 1.00 78.12 98 LEU A N 1
ATOM 686 C CA . LEU A 1 98 ? -17.527 58.760 29.545 1.00 78.12 98 LEU A CA 1
ATOM 687 C C . LEU A 1 98 ? -16.742 58.206 30.743 1.00 78.12 98 LEU A C 1
ATOM 689 O O . LEU A 1 98 ? -16.070 57.183 30.609 1.00 78.12 98 LEU A O 1
ATOM 693 N N . ALA A 1 99 ? -16.787 58.868 31.902 1.00 80.44 99 ALA A N 1
ATOM 694 C CA . ALA A 1 99 ? -16.171 58.349 33.121 1.00 80.44 99 ALA A CA 1
ATOM 695 C C . ALA A 1 99 ? -16.905 57.095 33.628 1.00 80.44 99 ALA A C 1
ATOM 697 O O . ALA A 1 99 ? -16.245 56.099 33.917 1.00 80.44 99 ALA A O 1
ATOM 698 N N . LEU A 1 100 ? -18.244 57.102 33.634 1.00 82.06 100 LEU A N 1
ATOM 699 C CA . LEU A 1 100 ? -19.060 55.929 33.975 1.00 82.06 100 LEU A CA 1
ATOM 700 C C . LEU A 1 100 ? -18.842 54.766 32.997 1.00 82.06 100 LEU A C 1
ATOM 702 O O . LEU A 1 100 ? -18.626 53.638 33.433 1.00 82.06 100 LEU A O 1
ATOM 706 N N . LEU A 1 101 ? -18.797 55.031 31.686 1.00 78.25 101 LEU A N 1
ATOM 707 C CA . LEU A 1 101 ? -18.490 54.007 30.675 1.00 78.25 101 LEU A CA 1
ATOM 708 C C . LEU A 1 101 ? -17.087 53.406 30.851 1.00 78.25 101 LEU A C 1
ATOM 710 O O . LEU A 1 101 ? -16.865 52.224 30.604 1.00 78.25 101 LEU A O 1
ATOM 714 N N . ARG A 1 102 ? -16.109 54.200 31.302 1.00 82.44 102 ARG A N 1
ATOM 715 C CA . ARG A 1 102 ? -14.763 53.688 31.597 1.00 82.44 102 ARG A CA 1
ATOM 716 C C . ARG A 1 102 ? -14.735 52.815 32.843 1.00 82.44 102 ARG A C 1
ATOM 718 O O . ARG A 1 102 ? -14.000 51.831 32.843 1.00 82.44 102 ARG A O 1
ATOM 725 N N . GLU A 1 103 ? -15.483 53.162 33.886 1.00 86.12 103 GLU A N 1
ATOM 726 C CA . GLU A 1 103 ? -15.568 52.328 35.090 1.00 86.12 103 GLU A CA 1
ATOM 727 C C . GLU A 1 103 ? -16.329 51.026 34.820 1.00 86.12 103 GLU A C 1
ATOM 729 O O . GLU A 1 103 ? -15.798 49.961 35.125 1.00 86.12 103 GLU A O 1
ATOM 734 N N . THR A 1 104 ? -17.468 51.070 34.123 1.00 80.06 104 THR A N 1
ATOM 735 C CA . THR A 1 104 ? -18.198 49.855 33.703 1.00 80.06 104 THR A CA 1
ATOM 736 C C . THR A 1 104 ? -17.350 48.970 32.787 1.00 80.06 104 THR A C 1
ATOM 738 O O . THR A 1 104 ? -17.292 47.759 32.981 1.00 80.06 104 THR A O 1
ATOM 741 N N . ALA A 1 105 ? -16.582 49.547 31.855 1.00 80.00 105 ALA A N 1
ATOM 742 C CA . ALA A 1 105 ? -15.644 48.782 31.033 1.00 80.00 105 ALA A CA 1
ATOM 743 C C . ALA A 1 105 ? -14.497 48.156 31.851 1.00 80.00 105 ALA A C 1
ATOM 745 O O . ALA A 1 105 ? -14.051 47.049 31.540 1.00 80.00 105 ALA A O 1
ATOM 746 N N . LYS A 1 106 ? -13.991 48.835 32.891 1.00 86.56 106 LYS A N 1
ATOM 747 C CA . LYS A 1 106 ? -12.995 48.254 33.812 1.00 86.56 106 LYS A CA 1
ATOM 748 C C . LYS A 1 106 ? -13.597 47.111 34.621 1.00 86.56 106 LYS A C 1
ATOM 750 O O . LYS A 1 106 ? -12.926 46.101 34.812 1.00 86.56 106 LYS A O 1
ATOM 755 N N . GLU A 1 107 ? -14.828 47.263 35.089 1.00 86.38 107 GLU A N 1
ATOM 756 C CA . GLU A 1 107 ? -15.536 46.247 35.862 1.00 86.38 107 GLU A CA 1
ATOM 757 C C . GLU A 1 107 ? -15.850 45.016 35.007 1.00 86.38 107 GLU A C 1
ATOM 759 O O . GLU A 1 107 ? -15.487 43.908 35.392 1.00 86.38 107 GLU A O 1
ATOM 764 N N . ALA A 1 108 ? -16.338 45.210 33.779 1.00 78.75 108 ALA A N 1
ATOM 765 C CA . ALA A 1 108 ? -16.521 44.141 32.800 1.00 78.75 108 ALA A CA 1
ATOM 766 C C . ALA A 1 108 ? -15.204 43.417 32.461 1.00 78.75 108 ALA A C 1
ATOM 768 O O . ALA A 1 108 ? -15.186 42.198 32.306 1.00 78.75 108 ALA A O 1
ATOM 769 N N . ARG A 1 109 ? -14.072 44.136 32.384 1.00 84.31 109 ARG A N 1
ATOM 770 C CA . ARG A 1 109 ? -12.747 43.510 32.207 1.00 84.31 109 ARG A CA 1
ATOM 771 C C . ARG A 1 109 ? -12.338 42.675 33.415 1.00 84.31 109 ARG A C 1
ATOM 773 O O . ARG A 1 109 ? -11.890 41.551 33.220 1.00 84.31 109 ARG A O 1
ATOM 780 N N . ARG A 1 110 ? -12.516 43.196 34.635 1.00 85.56 110 ARG A N 1
ATOM 781 C CA . ARG A 1 110 ? -12.241 42.455 35.879 1.00 85.56 110 ARG A CA 1
ATOM 782 C C . ARG A 1 110 ? -13.098 41.199 35.973 1.00 85.56 110 ARG A C 1
ATOM 784 O O . ARG A 1 110 ? -12.585 40.153 36.349 1.00 85.56 110 ARG A O 1
ATOM 791 N N . GLU A 1 111 ? -14.370 41.293 35.601 1.00 85.31 111 GLU A N 1
ATOM 792 C CA . GLU A 1 111 ? -15.273 40.146 35.592 1.00 85.31 111 GLU A CA 1
ATOM 793 C C . GLU A 1 111 ? -14.886 39.134 34.506 1.00 85.31 111 GLU A C 1
ATOM 795 O O . GLU A 1 111 ? -14.792 37.941 34.775 1.00 85.31 111 GLU A O 1
ATOM 800 N N . GLY A 1 112 ? -14.519 39.600 33.310 1.00 83.00 112 GLY A N 1
ATOM 801 C CA . GLY A 1 112 ? -13.957 38.742 32.266 1.00 83.00 112 GLY A CA 1
ATOM 802 C C . GLY A 1 112 ? -12.657 38.042 32.688 1.00 83.00 112 GLY A C 1
ATOM 803 O O . GLY A 1 112 ? -12.457 36.875 32.356 1.00 83.00 112 GLY A O 1
ATOM 804 N N . ASP A 1 113 ? -11.782 38.718 33.437 1.00 84.25 113 ASP A N 1
ATOM 805 C CA . ASP A 1 113 ? -10.570 38.117 34.007 1.00 84.25 113 ASP A CA 1
ATOM 806 C C . ASP A 1 113 ? -10.901 37.063 35.070 1.00 84.25 113 ASP A C 1
ATOM 808 O O . ASP A 1 113 ? -10.328 35.975 35.028 1.00 84.25 113 ASP A O 1
ATOM 812 N N . ARG A 1 114 ? -11.866 37.336 35.960 1.00 87.31 114 ARG A N 1
ATOM 813 C CA . ARG A 1 114 ? -12.362 36.366 36.954 1.00 87.31 114 ARG A CA 1
ATOM 814 C C . ARG A 1 114 ? -12.969 35.126 36.301 1.00 87.31 114 ARG A C 1
ATOM 816 O O . ARG A 1 114 ? -12.687 34.008 36.723 1.00 87.31 114 ARG A O 1
ATOM 823 N N . LEU A 1 115 ? -13.771 35.295 35.250 1.00 81.81 115 LEU A N 1
ATOM 824 C CA . LEU A 1 115 ? -14.346 34.168 34.513 1.00 81.81 115 LEU A CA 1
ATOM 825 C C . LEU A 1 115 ? -13.257 33.331 33.835 1.00 81.81 115 LEU A C 1
ATOM 827 O O . LEU A 1 115 ? -13.316 32.105 33.882 1.00 81.81 115 LEU A O 1
ATOM 831 N N . ARG A 1 116 ? -12.223 33.966 33.267 1.00 78.50 116 ARG A N 1
ATOM 832 C CA . ARG A 1 116 ? -11.067 33.254 32.699 1.00 78.50 116 ARG A CA 1
ATOM 833 C C . ARG A 1 116 ? -10.285 32.469 33.750 1.00 78.50 116 ARG A C 1
ATOM 835 O O . ARG A 1 116 ? -9.865 31.352 33.457 1.00 78.50 116 ARG A O 1
ATOM 842 N N . THR A 1 117 ? -10.073 33.024 34.945 1.00 82.12 117 THR A N 1
ATOM 843 C CA . THR A 1 117 ? -9.404 32.291 36.032 1.00 82.12 117 THR A CA 1
ATOM 844 C C . THR A 1 117 ? -10.257 31.125 36.514 1.00 82.12 117 THR A C 1
ATOM 846 O O . THR A 1 117 ? -9.753 30.011 36.573 1.00 82.12 117 THR A O 1
ATOM 849 N N . ASN A 1 118 ? -11.559 31.338 36.722 1.00 79.88 118 ASN A N 1
ATOM 850 C CA . ASN A 1 118 ? -12.478 30.277 37.136 1.00 79.88 118 ASN A CA 1
ATOM 851 C C . ASN A 1 118 ? -12.546 29.143 36.102 1.00 79.88 118 ASN A C 1
ATOM 853 O O . ASN A 1 118 ? -12.523 27.976 36.477 1.00 79.88 118 ASN A O 1
ATOM 857 N N . LEU A 1 119 ? -12.588 29.464 34.803 1.00 78.06 119 LEU A N 1
ATOM 858 C CA . LEU A 1 119 ? -12.550 28.458 33.737 1.00 78.06 119 LEU A CA 1
ATOM 859 C C . LEU A 1 119 ? -11.255 27.641 33.775 1.00 78.06 119 LEU A C 1
ATOM 861 O O . LEU A 1 119 ? -11.319 26.419 33.700 1.00 78.06 119 LEU A O 1
ATOM 865 N N . ARG A 1 120 ? -10.100 28.291 33.962 1.00 79.62 120 ARG A N 1
ATOM 866 C CA . ARG A 1 120 ? -8.808 27.598 34.082 1.00 79.62 120 ARG A CA 1
ATOM 867 C C . ARG A 1 120 ? -8.760 26.680 35.307 1.00 79.62 120 ARG A C 1
ATOM 869 O O . ARG A 1 120 ? -8.234 25.574 35.214 1.00 79.62 120 ARG A O 1
ATOM 876 N N . ASP A 1 121 ? -9.312 27.115 36.435 1.00 79.75 121 ASP A N 1
ATOM 877 C CA . ASP A 1 121 ? -9.363 26.307 37.658 1.00 79.75 121 ASP A CA 1
ATOM 878 C C . ASP A 1 121 ? -10.290 25.093 37.487 1.00 79.75 121 ASP A C 1
ATOM 880 O O . ASP A 1 121 ? -9.952 23.985 37.908 1.00 79.75 121 ASP A O 1
ATOM 884 N N . VAL A 1 122 ? -11.427 25.271 36.803 1.00 79.06 122 VAL A N 1
ATOM 885 C CA . VAL A 1 122 ? -12.339 24.177 36.436 1.00 79.06 122 VAL A CA 1
ATOM 886 C C . VAL A 1 122 ? -11.666 23.197 35.473 1.00 79.06 122 VAL A C 1
ATOM 888 O O . VAL A 1 122 ? -11.758 21.990 35.686 1.00 79.06 122 VAL A O 1
ATOM 891 N N . GLU A 1 123 ? -10.954 23.677 34.451 1.00 72.81 123 GLU A N 1
ATOM 892 C CA . GLU A 1 123 ? -10.171 22.831 33.537 1.00 72.81 123 GLU A CA 1
ATOM 893 C C . GLU A 1 123 ? -9.105 22.025 34.292 1.00 72.81 123 GLU A C 1
ATOM 895 O O . GLU A 1 123 ? -9.027 20.805 34.134 1.00 72.81 123 GLU A O 1
ATOM 900 N N . GLY A 1 124 ? -8.352 22.671 35.189 1.00 75.50 124 GLY A N 1
ATOM 901 C CA . GLY A 1 124 ? -7.360 22.000 36.029 1.00 75.50 124 GLY A CA 1
ATOM 902 C C . GLY A 1 124 ? -7.976 20.937 36.944 1.00 75.50 124 GLY A C 1
ATOM 903 O O . GLY A 1 124 ? -7.442 19.833 37.068 1.00 75.50 124 GLY A O 1
ATOM 904 N N . ALA A 1 125 ? -9.134 21.222 37.546 1.00 76.62 125 ALA A N 1
ATOM 905 C CA . ALA A 1 125 ? -9.868 20.245 38.345 1.00 76.62 125 ALA A CA 1
ATOM 906 C C . ALA A 1 125 ? -10.351 19.057 37.495 1.00 76.62 125 ALA A C 1
ATOM 908 O O . ALA A 1 125 ? -10.210 17.905 37.914 1.00 76.62 125 ALA A O 1
ATOM 909 N N . LEU A 1 126 ? -10.876 19.313 36.292 1.00 73.94 126 LEU A N 1
ATOM 910 C CA . LEU A 1 126 ? -11.296 18.268 35.356 1.00 73.94 126 LEU A CA 1
ATOM 911 C C . LEU A 1 126 ? -10.127 17.370 34.940 1.00 73.94 126 LEU A C 1
ATOM 913 O O . LEU A 1 126 ? -10.305 16.157 34.848 1.00 73.94 126 LEU A O 1
ATOM 917 N N . ASP A 1 127 ? -8.931 17.920 34.747 1.00 73.88 127 ASP A N 1
ATOM 918 C CA . ASP A 1 127 ? -7.749 17.129 34.402 1.00 73.88 127 ASP A CA 1
ATOM 919 C C . ASP A 1 127 ? -7.286 16.225 35.551 1.00 73.88 127 ASP A C 1
ATOM 921 O O . ASP A 1 127 ? -6.936 15.064 35.316 1.00 73.88 127 ASP A O 1
ATOM 925 N N . VAL A 1 128 ? -7.369 16.695 36.802 1.00 80.25 128 VAL A N 1
ATOM 926 C CA . VAL A 1 128 ? -7.128 15.854 37.989 1.00 80.25 128 VAL A CA 1
ATOM 927 C C . VAL A 1 128 ? -8.153 14.723 38.071 1.00 80.25 128 VAL A C 1
ATOM 929 O O . VAL A 1 128 ? -7.784 13.575 38.326 1.00 80.25 128 VAL A O 1
ATOM 932 N N . TRP A 1 129 ? -9.433 15.011 37.826 1.00 78.62 129 TRP A N 1
ATOM 933 C CA . TRP A 1 129 ? -10.479 13.986 37.797 1.00 78.62 129 TRP A CA 1
ATOM 934 C C . TRP A 1 129 ? -10.263 12.969 36.677 1.00 78.62 129 TRP A C 1
ATOM 936 O O . TRP A 1 129 ? -10.331 11.772 36.938 1.00 78.62 129 TRP A O 1
ATOM 946 N N . ARG A 1 130 ? -9.913 13.411 35.464 1.00 76.62 130 ARG A N 1
ATOM 947 C CA . ARG A 1 130 ? -9.546 12.521 34.350 1.00 76.62 130 ARG A CA 1
ATOM 948 C C . ARG A 1 130 ? -8.334 11.659 34.689 1.00 76.62 130 ARG A C 1
ATOM 950 O O . ARG A 1 130 ? -8.311 10.489 34.325 1.00 76.62 130 ARG A O 1
ATOM 957 N N . ALA A 1 131 ? -7.329 12.199 35.380 1.00 76.50 131 ALA A N 1
ATOM 958 C CA . ALA A 1 131 ? -6.177 11.421 35.834 1.00 76.50 131 ALA A CA 1
ATOM 959 C C . ALA A 1 131 ? -6.592 10.341 36.843 1.00 76.50 131 ALA A C 1
ATOM 961 O O . ALA A 1 131 ? -6.321 9.169 36.613 1.00 76.50 131 ALA A O 1
ATOM 962 N N . ARG A 1 132 ? -7.356 10.706 37.879 1.00 80.31 132 ARG A N 1
ATOM 963 C CA . ARG A 1 132 ? -7.885 9.748 38.865 1.00 80.31 132 ARG A CA 1
ATOM 964 C C . ARG A 1 132 ? -8.751 8.673 38.231 1.00 80.31 132 ARG A C 1
ATOM 966 O O . ARG A 1 132 ? -8.660 7.510 38.598 1.00 80.31 132 ARG A O 1
ATOM 973 N N . GLU A 1 133 ? -9.591 9.061 37.281 1.00 77.06 133 GLU A N 1
ATOM 974 C CA . GLU A 1 133 ? -10.420 8.120 36.549 1.00 77.06 133 GLU A CA 1
ATOM 975 C C . GLU A 1 133 ? -9.544 7.197 35.693 1.00 77.06 133 GLU A C 1
ATOM 977 O O . GLU A 1 133 ? -9.831 6.010 35.615 1.00 77.06 133 GLU A O 1
ATOM 982 N N . ARG A 1 134 ? -8.487 7.696 35.032 1.00 75.88 134 ARG A N 1
ATOM 983 C CA . ARG A 1 134 ? -7.545 6.865 34.252 1.00 75.88 134 ARG A CA 1
ATOM 984 C C . ARG A 1 134 ? -6.793 5.868 35.131 1.00 75.88 134 ARG A C 1
ATOM 986 O O . ARG A 1 134 ? -6.645 4.721 34.721 1.00 75.88 134 ARG A O 1
ATOM 993 N N . ASP A 1 135 ? -6.389 6.298 36.320 1.00 79.44 135 ASP A N 1
ATOM 994 C CA . ASP A 1 135 ? -5.579 5.519 37.262 1.00 79.44 135 ASP A CA 1
ATOM 995 C C . ASP A 1 135 ? -6.429 4.664 38.218 1.00 79.44 135 ASP A C 1
ATOM 997 O O . ASP A 1 135 ? -5.898 3.992 39.104 1.00 79.44 135 ASP A O 1
ATOM 1001 N N . ALA A 1 136 ? -7.756 4.674 38.059 1.00 82.88 136 ALA A N 1
ATOM 1002 C CA . ALA A 1 136 ? -8.647 3.887 38.894 1.00 82.88 136 ALA A CA 1
ATOM 1003 C C . ALA A 1 136 ? -8.339 2.383 38.726 1.00 82.88 136 ALA A C 1
ATOM 1005 O O . ALA A 1 136 ? -8.368 1.876 37.598 1.00 82.88 136 ALA A O 1
ATOM 1006 N N . PRO A 1 137 ? -8.120 1.634 39.825 1.00 78.88 137 PRO A N 1
ATOM 1007 C CA . PRO A 1 137 ? -7.652 0.245 39.769 1.00 78.88 137 PRO A CA 1
ATOM 1008 C C . PRO A 1 137 ? -8.609 -0.683 39.004 1.00 78.88 137 PRO A C 1
ATOM 1010 O O . PRO A 1 137 ? -8.175 -1.631 38.355 1.00 78.88 137 PRO A O 1
ATOM 1013 N N . ASN A 1 138 ? -9.906 -0.362 38.997 1.00 86.12 138 ASN A N 1
ATOM 1014 C CA . ASN A 1 138 ? -10.934 -1.164 38.333 1.00 86.12 138 ASN A CA 1
ATOM 1015 C C . ASN A 1 138 ? -11.176 -0.763 36.868 1.00 86.12 138 ASN A C 1
ATOM 1017 O O . ASN A 1 138 ? -11.844 -1.498 36.143 1.00 86.12 138 ASN A O 1
ATOM 1021 N N . ARG A 1 139 ? -10.650 0.378 36.391 1.00 81.81 139 ARG A N 1
ATOM 1022 C CA . ARG A 1 139 ? -10.935 0.858 35.026 1.00 81.81 139 ARG A CA 1
ATOM 1023 C C . ARG A 1 139 ? -10.343 -0.056 33.964 1.00 81.81 139 ARG A C 1
ATOM 1025 O O . ARG A 1 139 ? -11.006 -0.322 32.970 1.00 81.81 139 ARG A O 1
ATOM 1032 N N . ALA A 1 140 ? -9.125 -0.551 34.172 1.00 81.44 140 ALA A N 1
ATOM 1033 C CA . ALA A 1 140 ? -8.498 -1.476 33.232 1.00 81.44 140 ALA A CA 1
ATOM 1034 C C . ALA A 1 140 ? -9.302 -2.781 33.099 1.00 81.44 140 ALA A C 1
ATOM 1036 O O . ALA A 1 140 ? -9.518 -3.250 31.985 1.00 81.44 140 ALA A O 1
ATOM 1037 N N . ALA A 1 141 ? -9.791 -3.320 34.221 1.00 86.06 141 ALA A N 1
ATOM 1038 C CA . ALA A 1 141 ? -10.644 -4.507 34.232 1.00 86.06 141 ALA A CA 1
ATOM 1039 C C . ALA A 1 141 ? -11.983 -4.246 33.525 1.00 86.06 141 ALA A C 1
ATOM 1041 O O . ALA A 1 141 ? -12.365 -5.016 32.650 1.00 86.06 141 ALA A O 1
ATOM 1042 N N . LYS A 1 142 ? -12.634 -3.116 33.827 1.00 88.12 142 LYS A N 1
ATOM 1043 C CA . LYS A 1 142 ? -13.900 -2.725 33.198 1.00 88.12 142 LYS A CA 1
ATOM 1044 C C . LYS A 1 142 ? -13.767 -2.525 31.685 1.00 88.12 142 LYS A C 1
ATOM 1046 O O . LYS A 1 142 ? -14.576 -3.040 30.928 1.00 88.12 142 LYS A O 1
ATOM 1051 N N . LEU A 1 143 ? -12.724 -1.829 31.229 1.00 85.12 143 LEU A N 1
ATOM 1052 C CA . LEU A 1 143 ? -12.472 -1.642 29.795 1.00 85.12 143 LEU A CA 1
ATOM 1053 C C . LEU A 1 143 ? -12.213 -2.976 29.083 1.00 85.12 143 LEU A C 1
ATOM 1055 O O . LEU A 1 143 ? -12.644 -3.146 27.947 1.00 85.12 143 LEU A O 1
ATOM 1059 N N . ALA A 1 144 ? -11.528 -3.919 29.739 1.00 86.44 144 ALA A N 1
ATOM 1060 C CA . ALA A 1 144 ? -11.304 -5.256 29.192 1.00 86.44 144 ALA A CA 1
ATOM 1061 C C . ALA A 1 144 ? -12.602 -6.077 29.118 1.00 86.44 144 ALA A C 1
ATOM 1063 O O . ALA A 1 144 ? -12.801 -6.826 28.165 1.00 86.44 144 ALA A O 1
ATOM 1064 N N . GLU A 1 145 ? -13.498 -5.931 30.092 1.00 89.88 145 GLU A N 1
ATOM 1065 C CA . GLU A 1 145 ? -14.825 -6.552 30.077 1.00 89.88 145 GLU A CA 1
ATOM 1066 C C . GLU A 1 145 ? -15.712 -5.970 28.969 1.00 89.88 145 GLU A C 1
ATOM 1068 O O . GLU A 1 145 ? -16.206 -6.724 28.132 1.00 89.88 145 GLU A O 1
ATOM 1073 N N . GLU A 1 146 ? -15.804 -4.639 28.873 1.00 90.38 146 GLU A N 1
ATOM 1074 C CA . GLU A 1 146 ? -16.491 -3.937 27.779 1.00 90.38 146 GLU A CA 1
ATOM 1075 C C . GLU A 1 146 ? -15.918 -4.336 26.409 1.00 90.38 146 GLU A C 1
ATOM 1077 O O . GLU A 1 146 ? -16.638 -4.431 25.414 1.00 90.38 146 GLU A O 1
ATOM 1082 N N . GLU A 1 147 ? -14.607 -4.576 26.326 1.00 91.12 147 GLU A N 1
ATOM 1083 C CA . GLU A 1 147 ? -13.976 -5.124 25.128 1.00 91.12 147 GLU A CA 1
ATOM 1084 C C . GLU A 1 147 ? -14.404 -6.548 24.815 1.00 91.12 147 GLU A C 1
ATOM 1086 O O . GLU A 1 147 ? -14.766 -6.812 23.672 1.00 91.12 147 GLU A O 1
ATOM 1091 N N . ARG A 1 148 ? -14.424 -7.449 25.794 1.00 90.38 148 ARG A N 1
ATOM 1092 C CA . ARG A 1 148 ? -14.871 -8.833 25.588 1.00 90.38 148 ARG A CA 1
ATOM 1093 C C . ARG A 1 148 ? -16.337 -8.916 25.195 1.00 90.38 148 ARG A C 1
ATOM 1095 O O . ARG A 1 148 ? -16.698 -9.747 24.369 1.00 90.38 148 ARG A O 1
ATOM 1102 N N . GLU A 1 149 ? -17.191 -8.092 25.789 1.00 92.44 149 GLU A N 1
ATOM 1103 C CA . GLU A 1 149 ? -18.602 -8.012 25.405 1.00 92.44 149 GLU A CA 1
ATOM 1104 C C . GLU A 1 149 ? -18.769 -7.489 23.983 1.00 92.44 149 GLU A C 1
ATOM 1106 O O . GLU A 1 149 ? -19.501 -8.078 23.190 1.00 92.44 149 GLU A O 1
ATOM 1111 N N . TRP A 1 150 ? -18.064 -6.410 23.644 1.00 93.19 150 TRP A N 1
ATOM 1112 C CA . TRP A 1 150 ? -18.070 -5.881 22.288 1.00 93.19 150 TRP A CA 1
ATOM 1113 C C . TRP A 1 150 ? -17.531 -6.910 21.284 1.00 93.19 150 TRP A C 1
ATOM 1115 O O . TRP A 1 150 ? -18.148 -7.125 20.247 1.00 93.19 150 TRP A O 1
ATOM 1125 N N . SER A 1 151 ? -16.440 -7.602 21.621 1.00 90.75 151 SER A N 1
ATOM 1126 C CA . SER A 1 151 ? -15.843 -8.648 20.788 1.00 90.75 151 SER A CA 1
ATOM 1127 C C . SER A 1 151 ? -16.823 -9.790 20.532 1.00 90.75 151 SER A C 1
ATOM 1129 O O . SER A 1 151 ? -1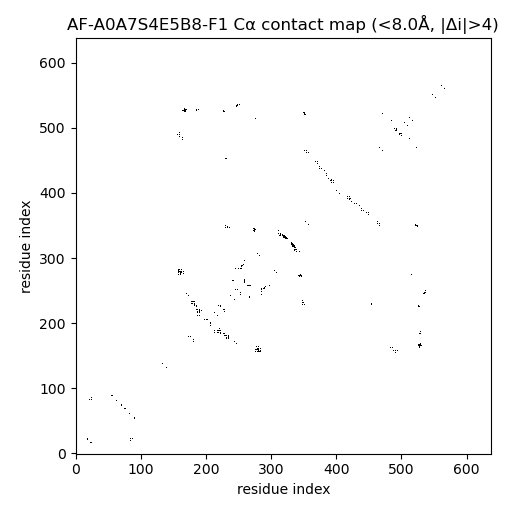6.996 -10.165 19.381 1.00 90.75 151 SER A O 1
ATOM 1131 N N . ARG A 1 152 ? -17.534 -10.268 21.567 1.00 90.00 152 ARG A N 1
ATOM 1132 C CA . ARG A 1 152 ? -18.583 -11.295 21.433 1.00 90.00 152 ARG A CA 1
ATOM 1133 C C . ARG A 1 152 ? -19.707 -10.861 20.489 1.00 90.00 152 ARG A C 1
ATOM 1135 O O . ARG A 1 152 ? -20.127 -11.636 19.643 1.00 90.00 152 ARG A O 1
ATOM 1142 N N . ARG A 1 153 ? -20.167 -9.607 20.579 1.00 90.38 153 ARG A N 1
ATOM 1143 C CA . ARG A 1 153 ? -21.199 -9.077 19.661 1.00 90.38 153 ARG A CA 1
ATOM 1144 C C . ARG A 1 153 ? -20.708 -8.977 18.217 1.00 90.38 153 ARG A C 1
ATOM 1146 O O . ARG A 1 153 ? -21.482 -9.174 17.290 1.00 90.38 153 ARG A O 1
ATOM 1153 N N . GLU A 1 154 ? -19.435 -8.647 18.022 1.00 91.75 154 GLU A N 1
ATOM 1154 C CA . GLU A 1 154 ? -18.833 -8.504 16.694 1.00 91.75 154 GLU A CA 1
ATOM 1155 C C . GLU A 1 154 ? -18.188 -9.789 16.162 1.00 91.75 154 GLU A C 1
ATOM 1157 O O . GLU A 1 154 ? -17.649 -9.774 15.056 1.00 91.75 154 GLU A O 1
ATOM 1162 N N . GLU A 1 155 ? -18.216 -10.887 16.916 1.00 88.62 155 GLU A N 1
ATOM 1163 C CA . GLU A 1 155 ? -17.441 -12.100 16.645 1.00 88.62 155 GLU A CA 1
ATOM 1164 C C . GLU A 1 155 ? -17.739 -12.666 15.256 1.00 88.62 155 GLU A C 1
ATOM 1166 O O . GLU A 1 155 ? -16.825 -12.871 14.456 1.00 88.62 155 GLU A O 1
ATOM 1171 N N . ALA A 1 156 ? -19.024 -12.784 14.921 1.00 84.44 156 ALA A N 1
ATOM 1172 C CA . ALA A 1 156 ? -19.510 -13.221 13.618 1.00 84.44 156 ALA A CA 1
ATOM 1173 C C . ALA A 1 156 ? -18.960 -12.374 12.454 1.00 84.44 156 ALA A C 1
ATOM 1175 O O . ALA A 1 156 ? -18.466 -12.900 11.452 1.00 84.44 156 ALA A O 1
ATOM 1176 N N . ALA A 1 157 ? -19.025 -11.047 12.581 1.00 87.75 157 ALA A N 1
ATOM 1177 C CA . ALA A 1 157 ? -18.563 -10.120 11.550 1.00 87.75 157 ALA A CA 1
ATOM 1178 C C . ALA A 1 157 ? -17.028 -10.090 11.453 1.00 87.75 157 ALA A C 1
ATOM 1180 O O . ALA A 1 157 ? -16.469 -10.000 10.358 1.00 87.75 157 ALA A O 1
ATOM 1181 N N . ASN A 1 158 ? -16.338 -10.210 12.589 1.00 93.38 158 ASN A N 1
ATOM 1182 C CA . ASN A 1 158 ? -14.883 -10.278 12.664 1.00 93.38 158 ASN A CA 1
ATOM 1183 C C . ASN A 1 158 ? -14.350 -11.582 12.048 1.00 93.38 158 ASN A C 1
ATOM 1185 O O . ASN A 1 158 ? -13.394 -11.541 11.272 1.00 93.38 158 ASN A O 1
ATOM 1189 N N . ALA A 1 159 ? -15.004 -12.716 12.312 1.00 88.06 159 ALA A N 1
ATOM 1190 C CA . ALA A 1 159 ? -14.679 -14.013 11.725 1.00 88.06 159 ALA A CA 1
ATOM 1191 C C . ALA A 1 159 ? -14.911 -14.031 10.205 1.00 88.06 159 ALA A C 1
ATOM 1193 O O . ALA A 1 159 ? -14.062 -14.517 9.456 1.00 88.06 159 ALA A O 1
ATOM 1194 N N . ALA A 1 160 ? -16.015 -13.444 9.732 1.00 85.06 160 ALA A N 1
ATOM 1195 C CA . ALA A 1 160 ? -16.296 -13.314 8.302 1.00 85.06 160 ALA A CA 1
ATOM 1196 C C . ALA A 1 160 ? -15.249 -12.444 7.585 1.00 85.06 160 ALA A C 1
ATOM 1198 O O . ALA A 1 160 ? -14.730 -12.827 6.534 1.00 85.06 160 ALA A O 1
ATOM 1199 N N . ALA A 1 161 ? -14.886 -11.299 8.174 1.00 91.56 161 ALA A N 1
ATOM 1200 C CA . ALA A 1 161 ? -13.835 -10.434 7.646 1.00 91.56 161 ALA A CA 1
ATOM 1201 C C . ALA A 1 161 ? -12.472 -11.144 7.619 1.00 91.56 161 ALA A C 1
ATOM 1203 O O . ALA A 1 161 ? -11.748 -11.057 6.626 1.00 91.56 161 ALA A O 1
ATOM 1204 N N . LEU A 1 162 ? -12.139 -11.891 8.677 1.00 93.56 162 LEU A N 1
ATOM 1205 C CA . LEU A 1 162 ? -10.920 -12.692 8.747 1.00 93.56 162 LEU A CA 1
ATOM 1206 C C . LEU A 1 162 ? -10.870 -13.749 7.637 1.00 93.56 162 LEU A C 1
ATOM 1208 O O . LEU A 1 162 ? -9.869 -13.823 6.926 1.00 93.56 162 LEU A O 1
ATOM 1212 N N . ALA A 1 163 ? -11.942 -14.524 7.455 1.00 88.88 163 ALA A N 1
ATOM 1213 C CA . ALA A 1 163 ? -12.039 -15.524 6.392 1.00 88.88 163 ALA A CA 1
ATOM 1214 C C . ALA A 1 163 ? -11.862 -14.877 5.010 1.00 88.88 163 ALA A C 1
ATOM 1216 O O . ALA A 1 163 ?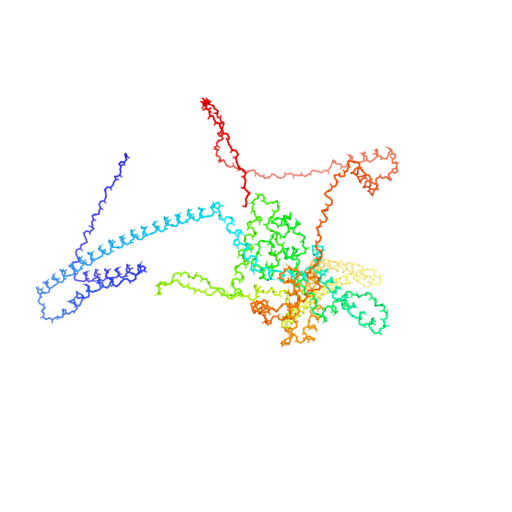 -11.035 -15.325 4.217 1.00 88.88 163 ALA A O 1
ATOM 1217 N N . LEU A 1 164 ? -12.555 -13.763 4.750 1.00 90.38 164 LEU A N 1
ATOM 1218 C CA . LEU A 1 164 ? -12.434 -13.031 3.491 1.00 90.38 164 LEU A CA 1
ATOM 1219 C C . LEU A 1 164 ? -10.991 -12.582 3.223 1.00 90.38 164 LEU A C 1
ATOM 1221 O O . LEU A 1 164 ? -10.472 -12.809 2.132 1.00 90.38 164 LEU A O 1
ATOM 1225 N N . ILE A 1 165 ? -10.311 -11.972 4.197 1.00 94.44 165 ILE A N 1
ATOM 1226 C CA . ILE A 1 165 ? -8.921 -11.532 4.011 1.00 94.44 165 ILE A CA 1
ATOM 1227 C C . ILE A 1 165 ? -7.962 -12.728 3.872 1.00 94.44 165 ILE A C 1
ATOM 1229 O O . ILE A 1 165 ? -7.017 -12.652 3.086 1.00 94.44 165 ILE A O 1
ATOM 1233 N N . ARG A 1 166 ? -8.211 -13.859 4.546 1.00 94.19 166 ARG A N 1
ATOM 1234 C CA . ARG A 1 166 ? -7.413 -15.088 4.383 1.00 94.19 166 ARG A CA 1
ATOM 1235 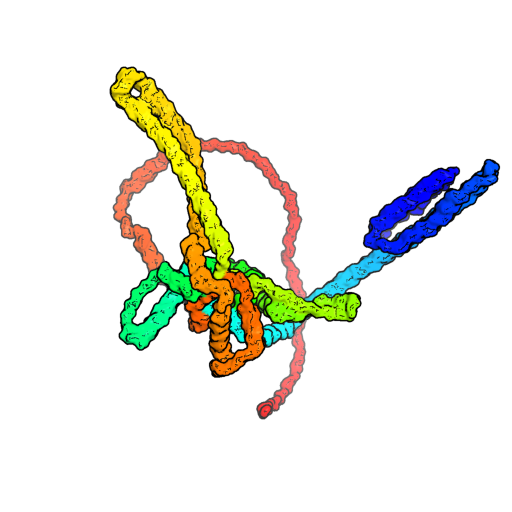C C . ARG A 1 166 ? -7.470 -15.654 2.972 1.00 94.19 166 ARG A C 1
ATOM 1237 O O . ARG A 1 166 ? -6.436 -16.090 2.476 1.00 94.19 166 ARG A O 1
ATOM 1244 N N . THR A 1 167 ? -8.608 -15.544 2.281 1.00 91.88 167 THR A N 1
ATOM 1245 C CA . THR A 1 167 ? -8.666 -15.927 0.856 1.00 91.88 167 THR A CA 1
ATOM 1246 C C . THR A 1 167 ? -7.709 -15.125 -0.012 1.00 91.88 167 THR A C 1
ATOM 1248 O O . THR A 1 167 ? -7.309 -15.594 -1.076 1.00 91.88 167 THR A O 1
ATOM 1251 N N . LEU A 1 168 ? -7.346 -13.915 0.428 1.00 94.19 168 LEU A N 1
ATOM 1252 C CA . LEU A 1 168 ? -6.513 -12.988 -0.324 1.00 94.19 168 LEU A CA 1
ATOM 1253 C C . LEU A 1 168 ? -5.022 -13.092 0.042 1.00 94.19 168 LEU A C 1
ATOM 1255 O O . LEU A 1 168 ? -4.148 -12.896 -0.806 1.00 94.19 168 LEU A O 1
ATOM 1259 N N . VAL A 1 169 ? -4.707 -13.398 1.297 1.00 94.75 169 VAL A N 1
ATOM 1260 C CA . VAL A 1 169 ? -3.332 -13.424 1.812 1.00 94.75 169 VAL A CA 1
ATOM 1261 C C . VAL A 1 169 ? -2.811 -14.864 1.829 1.00 94.75 169 VAL A C 1
ATOM 1263 O O . VAL A 1 169 ? -3.377 -15.675 2.553 1.00 94.75 169 VAL A O 1
ATOM 1266 N N . PRO A 1 170 ? -1.731 -15.220 1.109 1.00 92.25 170 PRO A N 1
ATOM 1267 C CA . PRO A 1 170 ? -1.119 -16.538 1.246 1.00 92.25 170 PRO A CA 1
ATOM 1268 C C . PRO A 1 170 ? -0.353 -16.678 2.572 1.00 92.25 170 PRO A C 1
ATOM 1270 O O . PRO A 1 170 ? 0.127 -15.675 3.114 1.00 92.25 170 PRO A O 1
ATOM 1273 N N . PRO A 1 171 ? -0.170 -17.912 3.074 1.00 86.94 171 PRO A N 1
ATOM 1274 C CA . PRO A 1 171 ? 0.473 -18.167 4.365 1.00 86.94 171 PRO A CA 1
ATOM 1275 C C . PRO A 1 171 ? 1.922 -17.668 4.462 1.00 86.94 171 PRO A C 1
ATOM 1277 O O . PRO A 1 171 ? 2.365 -17.194 5.505 1.00 86.94 171 PRO A O 1
ATOM 1280 N N . ASP A 1 172 ? 2.656 -17.683 3.356 1.00 86.62 172 ASP A N 1
ATOM 1281 C CA . ASP A 1 172 ? 4.070 -17.326 3.259 1.00 86.62 172 ASP A CA 1
ATOM 1282 C C . ASP A 1 172 ? 4.305 -15.985 2.537 1.00 86.62 172 ASP A C 1
ATOM 1284 O O . ASP A 1 172 ? 5.376 -15.741 1.973 1.00 86.62 172 ASP A O 1
ATOM 1288 N N . ILE A 1 173 ? 3.344 -15.053 2.622 1.00 91.31 173 ILE A N 1
ATOM 1289 C CA . ILE A 1 173 ? 3.396 -13.734 1.959 1.00 91.31 173 ILE A CA 1
ATOM 1290 C C . ILE A 1 173 ? 4.683 -12.936 2.248 1.00 91.31 173 ILE A C 1
ATOM 1292 O O . ILE A 1 173 ? 5.077 -12.054 1.479 1.00 91.31 173 ILE A O 1
ATOM 1296 N N . LYS A 1 174 ? 5.385 -13.218 3.353 1.00 87.62 174 LYS A N 1
ATOM 1297 C CA . LYS A 1 174 ? 6.646 -12.546 3.706 1.00 87.62 174 LYS A CA 1
ATOM 1298 C C . LYS A 1 174 ? 7.748 -12.791 2.668 1.00 87.62 174 LYS A C 1
ATOM 1300 O O . LYS A 1 174 ? 8.482 -11.840 2.390 1.00 87.62 174 LYS A O 1
ATOM 1305 N N . GLY A 1 175 ? 7.813 -13.985 2.075 1.00 86.62 175 GLY A N 1
ATOM 1306 C CA . GLY A 1 175 ? 8.818 -14.361 1.073 1.00 86.62 175 GLY A CA 1
ATOM 1307 C C . GLY A 1 175 ? 8.501 -13.893 -0.350 1.00 86.62 175 GLY A C 1
ATOM 1308 O O . GLY A 1 175 ? 9.411 -13.754 -1.161 1.00 86.62 175 GLY A O 1
ATOM 1309 N N . ASP A 1 176 ? 7.237 -13.586 -0.646 1.00 90.56 176 ASP A N 1
ATOM 1310 C CA . ASP A 1 176 ? 6.814 -13.245 -2.007 1.00 90.56 176 ASP A CA 1
ATOM 1311 C C . ASP A 1 176 ? 7.223 -11.834 -2.446 1.00 90.56 176 ASP A C 1
ATOM 1313 O O . ASP A 1 176 ? 7.112 -10.867 -1.691 1.00 90.56 176 ASP A O 1
ATOM 1317 N N . THR A 1 177 ? 7.620 -11.678 -3.707 1.00 93.75 177 THR A N 1
ATOM 1318 C CA . THR A 1 177 ? 7.611 -10.365 -4.370 1.00 93.75 177 THR A CA 1
ATOM 1319 C C . THR A 1 177 ? 6.179 -9.998 -4.778 1.00 93.75 177 THR A C 1
ATOM 1321 O O . THR A 1 177 ? 5.293 -10.853 -4.788 1.00 93.75 177 THR A O 1
ATOM 1324 N N . VAL A 1 178 ? 5.922 -8.734 -5.132 1.00 93.19 178 VAL A N 1
ATOM 1325 C CA . VAL A 1 178 ? 4.591 -8.308 -5.620 1.00 93.19 178 VAL A CA 1
ATOM 1326 C C . VAL A 1 178 ? 4.175 -9.123 -6.853 1.00 93.19 178 VAL A C 1
ATOM 1328 O O . VAL A 1 178 ? 3.045 -9.600 -6.934 1.00 93.19 178 VAL A O 1
ATOM 1331 N N . GLU A 1 179 ? 5.103 -9.361 -7.780 1.00 90.38 179 GLU A N 1
ATOM 1332 C CA . GLU A 1 179 ? 4.876 -10.220 -8.949 1.00 90.38 179 GLU A CA 1
ATOM 1333 C C . GLU A 1 179 ? 4.709 -11.693 -8.559 1.00 90.38 179 GLU A C 1
ATOM 1335 O O . GLU A 1 179 ? 3.780 -12.353 -9.028 1.00 90.38 179 GLU A O 1
ATOM 1340 N N . GLY A 1 180 ? 5.549 -12.195 -7.647 1.00 91.56 180 GLY A N 1
ATOM 1341 C CA . GLY A 1 180 ? 5.467 -13.564 -7.138 1.00 91.56 180 GLY A CA 1
ATOM 1342 C C . GLY A 1 180 ? 4.103 -13.874 -6.524 1.00 91.56 180 GLY A C 1
ATOM 1343 O O . GLY A 1 180 ? 3.520 -14.917 -6.819 1.00 91.56 180 GLY A O 1
ATOM 1344 N N . LEU A 1 181 ? 3.541 -12.926 -5.768 1.00 93.31 181 LEU A N 1
ATOM 1345 C CA . LEU A 1 181 ? 2.207 -13.027 -5.179 1.00 93.31 181 LEU A CA 1
ATOM 1346 C C . LEU A 1 181 ? 1.113 -13.161 -6.251 1.00 93.31 181 LEU A C 1
ATOM 1348 O O . LEU A 1 181 ? 0.221 -14.001 -6.127 1.00 93.31 181 LEU A O 1
ATOM 1352 N N . ARG A 1 182 ? 1.200 -12.386 -7.339 1.00 91.94 182 ARG A N 1
ATOM 1353 C CA . ARG A 1 182 ? 0.242 -12.449 -8.458 1.00 91.94 182 ARG A CA 1
ATOM 1354 C C . ARG A 1 182 ? 0.325 -13.777 -9.200 1.00 91.94 182 ARG A C 1
ATOM 1356 O O . ARG A 1 182 ? -0.705 -14.398 -9.459 1.00 91.94 182 ARG A O 1
ATOM 1363 N N . HIS A 1 183 ? 1.536 -14.238 -9.512 1.00 91.38 183 HIS A N 1
ATOM 1364 C CA . HIS A 1 183 ? 1.744 -15.529 -10.168 1.00 91.38 183 HIS A CA 1
ATOM 1365 C C . HIS A 1 183 ? 1.294 -16.694 -9.287 1.00 91.38 183 HIS A C 1
ATOM 1367 O O . HIS A 1 183 ? 0.670 -17.634 -9.774 1.00 91.38 183 HIS A O 1
ATOM 1373 N N . ARG A 1 184 ? 1.563 -16.638 -7.980 1.00 91.69 184 ARG A N 1
ATOM 1374 C CA . ARG A 1 184 ? 1.084 -17.628 -7.011 1.00 91.69 184 ARG A CA 1
ATOM 1375 C C . ARG A 1 184 ? -0.442 -17.677 -6.982 1.00 91.69 184 ARG A C 1
ATOM 1377 O O . ARG A 1 184 ? -0.991 -18.751 -7.200 1.00 91.69 184 ARG A O 1
ATOM 1384 N N . ALA A 1 185 ? -1.108 -16.536 -6.806 1.00 90.62 185 ALA A N 1
ATOM 1385 C CA . ALA A 1 185 ? -2.568 -16.453 -6.839 1.00 90.62 185 ALA A CA 1
ATOM 1386 C C . ALA A 1 185 ? -3.133 -17.048 -8.141 1.00 90.62 185 ALA A C 1
ATOM 1388 O O . ALA A 1 185 ? -4.010 -17.910 -8.111 1.00 90.62 185 ALA A O 1
ATOM 1389 N N . ALA A 1 186 ? -2.556 -16.680 -9.288 1.00 88.00 186 ALA A N 1
ATOM 1390 C CA . ALA A 1 186 ? -2.989 -17.186 -10.584 1.00 88.00 186 ALA A CA 1
ATOM 1391 C C . ALA A 1 186 ? -2.788 -18.700 -10.756 1.00 88.00 186 ALA A C 1
ATOM 1393 O O . ALA A 1 186 ? -3.651 -19.371 -11.324 1.00 88.00 186 ALA A O 1
ATOM 1394 N N . ARG A 1 187 ? -1.677 -19.255 -10.255 1.00 90.44 187 ARG A N 1
ATOM 1395 C CA . ARG A 1 187 ? -1.416 -20.702 -10.272 1.00 90.44 187 ARG A CA 1
ATOM 1396 C C . ARG A 1 187 ? -2.438 -21.468 -9.444 1.00 90.44 187 ARG A C 1
ATOM 1398 O O . ARG A 1 187 ? -2.925 -22.485 -9.924 1.00 90.44 187 ARG A O 1
ATOM 1405 N N . VAL A 1 188 ? -2.811 -20.963 -8.267 1.00 89.19 188 VAL A N 1
ATOM 1406 C CA . VAL A 1 188 ? -3.837 -21.598 -7.424 1.00 89.19 188 VAL A CA 1
ATOM 1407 C C . VAL A 1 188 ? -5.190 -21.622 -8.139 1.00 89.19 188 VAL A C 1
ATOM 1409 O O . VAL A 1 188 ? -5.812 -22.679 -8.222 1.00 89.19 188 VAL A O 1
ATOM 1412 N N . VAL A 1 189 ? -5.611 -20.510 -8.760 1.00 85.12 189 VAL A N 1
ATOM 1413 C CA . VAL A 1 189 ? -6.854 -20.491 -9.560 1.00 85.12 189 VAL A CA 1
ATOM 1414 C C . VAL A 1 189 ? -6.778 -21.468 -10.731 1.00 85.12 189 VAL A C 1
ATOM 1416 O O . VAL A 1 189 ? -7.727 -22.203 -10.996 1.00 85.12 189 VAL A O 1
ATOM 1419 N N . ALA A 1 190 ? -5.647 -21.504 -11.438 1.00 83.00 190 ALA A N 1
ATOM 1420 C CA . ALA A 1 190 ? -5.464 -22.401 -12.571 1.00 83.00 190 ALA A CA 1
ATOM 1421 C C . ALA A 1 190 ? -5.497 -23.880 -12.157 1.00 83.00 190 ALA A C 1
ATOM 1423 O O . ALA A 1 190 ? -6.090 -24.692 -12.865 1.00 83.00 190 ALA A O 1
ATOM 1424 N N . GLN A 1 191 ? -4.909 -24.221 -11.009 1.00 87.06 191 GLN A N 1
ATOM 1425 C CA . GLN A 1 191 ? -4.963 -25.562 -10.429 1.00 87.06 191 GLN A CA 1
ATOM 1426 C C . GLN A 1 191 ? -6.388 -25.938 -10.020 1.00 87.06 191 GLN A C 1
ATOM 1428 O O . GLN A 1 191 ? -6.844 -27.019 -10.382 1.00 87.06 191 GLN A O 1
ATOM 1433 N N . ALA A 1 192 ? -7.120 -25.044 -9.351 1.00 82.38 192 ALA A N 1
ATOM 1434 C CA . ALA A 1 192 ? -8.517 -25.275 -8.985 1.00 82.38 192 ALA A CA 1
ATOM 1435 C C . ALA A 1 192 ? -9.404 -25.490 -10.226 1.00 82.38 192 ALA A C 1
ATOM 1437 O O . ALA A 1 192 ? -10.196 -26.431 -10.282 1.00 82.38 192 ALA A O 1
ATOM 1438 N N . ALA A 1 193 ? -9.214 -24.679 -11.270 1.00 79.12 193 ALA A N 1
ATOM 1439 C CA . ALA A 1 193 ? -9.915 -24.832 -12.541 1.00 79.12 193 ALA A CA 1
ATOM 1440 C C . ALA A 1 193 ? -9.569 -26.155 -13.249 1.00 79.12 193 ALA A C 1
ATOM 1442 O O . ALA A 1 193 ? -10.451 -26.804 -13.816 1.00 79.12 193 ALA A O 1
ATOM 1443 N N . ALA A 1 194 ? -8.300 -26.574 -13.215 1.00 81.31 194 ALA A N 1
ATOM 1444 C CA . ALA A 1 194 ? -7.861 -27.852 -13.771 1.00 81.31 194 ALA A CA 1
ATOM 1445 C C . ALA A 1 194 ? -8.444 -29.042 -12.992 1.00 81.31 194 ALA A C 1
ATOM 1447 O O . ALA A 1 194 ? -8.936 -29.987 -13.604 1.00 81.31 194 ALA A O 1
ATOM 1448 N N . GLN A 1 195 ? -8.478 -28.974 -11.659 1.00 83.56 195 GLN A N 1
ATOM 1449 C CA . GLN A 1 195 ? -9.104 -29.992 -10.811 1.00 83.56 195 GLN A CA 1
ATOM 1450 C C . GLN A 1 195 ? -10.612 -30.102 -11.061 1.00 83.56 195 GLN A C 1
ATOM 1452 O O . GLN A 1 195 ? -11.130 -31.210 -11.173 1.00 83.56 195 GLN A O 1
ATOM 1457 N N . ALA A 1 196 ? -11.318 -28.977 -11.209 1.00 80.69 196 ALA A N 1
ATOM 1458 C CA . ALA A 1 196 ? -12.743 -28.977 -11.540 1.00 80.69 196 ALA A CA 1
ATOM 1459 C C . ALA A 1 196 ? -13.013 -29.644 -12.901 1.00 80.69 196 ALA A C 1
ATOM 1461 O O . ALA A 1 196 ? -13.931 -30.454 -13.029 1.00 80.69 196 ALA A O 1
ATOM 1462 N N . LYS A 1 197 ? -12.176 -29.361 -13.909 1.00 81.62 197 LYS A N 1
ATOM 1463 C CA . LYS A 1 197 ? -12.245 -30.036 -15.215 1.00 81.62 197 LYS A CA 1
ATOM 1464 C C . LYS A 1 197 ? -11.936 -31.524 -15.115 1.00 81.62 197 LYS A C 1
ATOM 1466 O O . LYS A 1 197 ? -12.637 -32.315 -15.736 1.00 81.62 197 LYS A O 1
ATOM 1471 N N . ARG A 1 198 ? -10.922 -31.898 -14.333 1.00 83.19 198 ARG A N 1
ATOM 1472 C CA . ARG A 1 198 ? -10.550 -33.294 -14.101 1.00 83.19 198 ARG A CA 1
ATOM 1473 C C . ARG A 1 198 ? -11.704 -34.074 -13.475 1.00 83.19 198 ARG A C 1
ATOM 1475 O O . ARG A 1 198 ? -12.077 -35.093 -14.027 1.00 83.19 198 ARG A O 1
ATOM 1482 N N . ARG A 1 199 ? -12.344 -33.547 -12.425 1.00 83.75 199 ARG A N 1
ATOM 1483 C CA . ARG A 1 199 ? -13.532 -34.171 -11.807 1.00 83.75 199 ARG A CA 1
ATOM 1484 C C . ARG A 1 199 ? -14.673 -34.372 -12.805 1.00 83.75 199 ARG A C 1
ATOM 1486 O O . ARG A 1 199 ? -15.343 -35.397 -12.773 1.00 83.75 199 ARG A O 1
ATOM 1493 N N . LYS A 1 200 ? -14.884 -33.405 -13.704 1.00 85.62 200 LYS A N 1
ATOM 1494 C CA . LYS A 1 200 ? -15.891 -33.521 -14.765 1.00 85.62 200 LYS A CA 1
ATOM 1495 C C . LYS A 1 200 ? -15.537 -34.622 -15.774 1.00 85.62 200 LYS A C 1
ATOM 1497 O O . LYS A 1 200 ? -16.402 -35.410 -16.120 1.00 85.62 200 LYS A O 1
ATOM 1502 N N . ARG A 1 201 ? -14.275 -34.703 -16.207 1.00 84.81 201 ARG A N 1
ATOM 1503 C CA . ARG A 1 201 ? -13.801 -35.751 -17.126 1.00 84.81 201 ARG A CA 1
ATOM 1504 C C . ARG A 1 201 ? -13.803 -37.138 -16.499 1.00 84.81 201 ARG A C 1
ATOM 1506 O O . ARG A 1 201 ? -14.217 -38.082 -17.151 1.00 84.81 201 ARG A O 1
ATOM 1513 N N . GLU A 1 202 ? -13.419 -37.249 -15.230 1.00 85.00 202 GLU A N 1
ATOM 1514 C CA . GLU A 1 202 ? -13.499 -38.498 -14.467 1.00 85.00 202 GLU A CA 1
ATOM 1515 C C . GLU A 1 202 ? -14.952 -38.989 -14.376 1.00 85.00 202 GLU A C 1
ATOM 1517 O O . GLU A 1 202 ? -15.199 -40.181 -14.534 1.00 85.00 202 GLU A O 1
ATOM 1522 N N . ALA A 1 203 ? -15.924 -38.080 -14.222 1.00 85.50 203 ALA A N 1
ATOM 1523 C CA . ALA A 1 203 ? -17.348 -38.416 -14.305 1.00 85.50 203 ALA A CA 1
ATOM 1524 C C . ALA A 1 203 ? -17.798 -38.834 -15.723 1.00 85.50 203 ALA A C 1
ATOM 1526 O O . ALA A 1 203 ? -18.752 -39.593 -15.863 1.00 85.50 203 ALA A O 1
ATOM 1527 N N . GLU A 1 204 ? -17.107 -38.365 -16.764 1.00 88.44 204 GLU A N 1
ATOM 1528 C CA . GLU A 1 204 ? -17.324 -38.720 -18.176 1.00 88.44 204 GLU A CA 1
ATOM 1529 C C . GLU A 1 204 ? -16.460 -39.924 -18.635 1.00 88.44 204 GLU A C 1
ATOM 1531 O O . GLU A 1 204 ? -16.561 -40.345 -19.786 1.00 88.44 204 GLU A O 1
ATOM 1536 N N . GLY A 1 205 ? -15.636 -40.506 -17.750 1.00 86.88 205 GLY A N 1
ATOM 1537 C CA . GLY A 1 205 ? -14.776 -41.665 -18.030 1.00 86.88 205 GLY A CA 1
ATOM 1538 C C . GLY A 1 205 ? -13.445 -41.368 -18.742 1.00 86.88 205 GLY A C 1
ATOM 1539 O O . GLY A 1 205 ? -12.754 -42.306 -19.134 1.00 86.88 205 GLY A O 1
ATOM 1540 N N . ASP A 1 206 ? -13.059 -40.099 -18.908 1.00 80.44 206 ASP A N 1
ATOM 1541 C CA . ASP A 1 206 ? -11.780 -39.690 -19.510 1.00 80.44 206 ASP A CA 1
ATOM 1542 C C . ASP A 1 206 ? -10.716 -39.437 -18.426 1.00 80.44 206 ASP A C 1
ATOM 1544 O O . ASP A 1 206 ? -10.856 -38.552 -17.578 1.00 80.44 206 ASP A O 1
ATOM 1548 N N . THR A 1 207 ? -9.628 -40.211 -18.459 1.00 76.88 207 THR A N 1
ATOM 1549 C CA . THR A 1 207 ? -8.528 -40.162 -17.478 1.00 76.88 207 THR A CA 1
ATOM 1550 C C . THR A 1 207 ? -7.264 -39.474 -18.004 1.00 76.88 207 THR A C 1
ATOM 1552 O O . THR A 1 207 ? -6.180 -39.673 -17.457 1.00 76.88 207 THR A O 1
ATOM 1555 N N . THR A 1 208 ? -7.357 -38.680 -19.073 1.00 80.75 208 THR A N 1
ATOM 1556 C CA . THR A 1 208 ? -6.182 -38.026 -19.667 1.00 80.75 208 THR A CA 1
ATOM 1557 C C . THR A 1 208 ? -5.589 -36.950 -18.742 1.00 80.75 208 THR A C 1
ATOM 1559 O O . THR A 1 208 ? -6.259 -35.972 -18.392 1.00 80.75 208 THR A O 1
ATOM 1562 N N . GLU A 1 209 ? -4.309 -37.088 -18.379 1.00 74.56 209 GLU A N 1
ATOM 1563 C CA . GLU A 1 209 ? -3.580 -36.104 -17.567 1.00 74.56 209 GLU A CA 1
ATOM 1564 C C . GLU A 1 209 ? -3.215 -34.850 -18.384 1.00 74.56 209 GLU A C 1
ATOM 1566 O O . GLU A 1 209 ? -2.580 -34.931 -19.437 1.00 74.56 209 GLU A O 1
ATOM 1571 N N . GLU A 1 210 ? -3.602 -33.661 -17.903 1.00 74.12 210 GLU A N 1
ATOM 1572 C CA . GLU A 1 210 ? -3.199 -32.396 -18.529 1.00 74.12 210 GLU A CA 1
ATOM 1573 C C . GLU A 1 210 ? -1.808 -31.946 -18.050 1.00 74.12 210 GLU A C 1
ATOM 1575 O O . GLU A 1 210 ? -1.511 -32.009 -16.853 1.00 74.12 210 GLU A O 1
ATOM 1580 N N . PRO A 1 211 ? -0.960 -31.418 -18.953 1.00 76.38 211 PRO A N 1
ATOM 1581 C CA . PRO A 1 211 ? 0.353 -30.906 -18.585 1.00 76.38 211 PRO A CA 1
ATOM 1582 C C . PRO A 1 211 ? 0.255 -29.666 -17.676 1.00 76.38 211 PRO A C 1
ATOM 1584 O O . PRO A 1 211 ? -0.747 -28.938 -17.711 1.00 76.38 211 PRO A O 1
ATOM 1587 N N . PRO A 1 212 ? 1.319 -29.361 -16.907 1.00 75.94 212 PRO A N 1
ATOM 1588 C CA . PRO A 1 212 ? 1.351 -28.201 -16.025 1.00 75.94 212 PRO A CA 1
ATOM 1589 C C . PRO A 1 212 ? 1.107 -26.897 -16.795 1.00 75.94 212 PRO A C 1
ATOM 1591 O O . PRO A 1 212 ? 1.641 -26.652 -17.879 1.00 75.94 212 PRO A O 1
ATOM 1594 N N . VAL A 1 213 ? 0.273 -26.036 -16.214 1.00 80.62 213 VAL A N 1
ATOM 1595 C CA . VAL A 1 213 ? -0.123 -24.757 -16.806 1.00 80.62 213 VAL A CA 1
ATOM 1596 C C . VAL A 1 213 ? 1.033 -23.758 -16.689 1.00 80.62 213 VAL A C 1
ATOM 1598 O O . VAL A 1 213 ? 1.492 -23.473 -15.587 1.00 80.62 213 VAL A O 1
ATOM 1601 N N . SER A 1 214 ? 1.480 -23.184 -17.811 1.00 85.00 214 SER A N 1
ATOM 1602 C CA . SER A 1 214 ? 2.469 -22.096 -17.800 1.00 85.00 214 SER A CA 1
ATOM 1603 C C . SER A 1 214 ? 1.922 -20.834 -17.122 1.00 85.00 214 SER A C 1
ATOM 1605 O O . SER A 1 214 ? 0.725 -20.561 -17.206 1.00 85.00 214 SER A O 1
ATOM 1607 N N . ASP A 1 215 ? 2.778 -20.003 -16.521 1.00 80.69 215 ASP A N 1
ATOM 1608 C CA . ASP A 1 215 ? 2.340 -18.816 -15.761 1.00 80.69 215 ASP A CA 1
ATOM 1609 C C . ASP A 1 215 ? 1.480 -17.845 -16.584 1.00 80.69 215 ASP A C 1
ATOM 1611 O O . ASP A 1 215 ? 0.484 -17.310 -16.096 1.00 80.69 215 ASP A O 1
ATOM 1615 N N . LYS A 1 216 ? 1.805 -17.666 -17.870 1.00 80.81 216 LYS A N 1
ATOM 1616 C CA . LYS A 1 216 ? 1.006 -16.849 -18.798 1.00 80.81 216 LYS A CA 1
ATOM 1617 C C . LYS A 1 216 ? -0.405 -17.416 -18.988 1.00 80.81 216 LYS A C 1
ATOM 1619 O O . LYS A 1 216 ? -1.373 -16.659 -19.052 1.00 80.81 216 LYS A O 1
ATOM 1624 N N . LYS A 1 217 ? -0.532 -18.744 -19.072 1.00 80.69 217 LYS A N 1
ATOM 1625 C CA . LYS A 1 217 ? -1.825 -19.431 -19.181 1.00 80.69 217 LYS A CA 1
ATOM 1626 C C . LYS A 1 217 ? -2.567 -19.406 -17.841 1.00 80.69 217 LYS A C 1
ATOM 1628 O O . LYS A 1 217 ? -3.775 -19.197 -17.842 1.00 80.69 217 LYS A O 1
ATOM 1633 N N . ALA A 1 218 ? -1.859 -19.523 -16.717 1.00 81.75 218 ALA A N 1
ATOM 1634 C CA . ALA A 1 218 ? -2.437 -19.434 -15.379 1.00 81.75 218 ALA A CA 1
ATOM 1635 C C . ALA A 1 218 ? -3.040 -18.049 -15.113 1.00 81.75 218 ALA A C 1
ATOM 1637 O O . ALA A 1 218 ? -4.187 -17.958 -14.687 1.00 81.75 218 ALA A O 1
ATOM 1638 N N . LEU A 1 219 ? -2.327 -16.973 -15.462 1.00 79.88 219 LEU A N 1
ATOM 1639 C CA . LEU A 1 219 ? -2.843 -15.601 -15.389 1.00 79.88 219 LEU A CA 1
ATOM 1640 C C . LEU A 1 219 ? -4.085 -15.406 -16.262 1.00 79.88 219 LEU A C 1
ATOM 1642 O O . LEU A 1 219 ? -5.055 -14.804 -15.815 1.00 79.88 219 LEU A O 1
ATOM 1646 N N . ALA A 1 220 ? -4.095 -15.948 -17.482 1.00 76.31 220 ALA A N 1
ATOM 1647 C CA . ALA A 1 220 ? -5.263 -15.868 -18.357 1.00 76.31 220 ALA A CA 1
ATOM 1648 C C . ALA A 1 220 ? -6.481 -16.630 -17.795 1.00 76.31 220 ALA A C 1
ATOM 1650 O O . ALA A 1 220 ? -7.607 -16.145 -17.906 1.00 76.31 220 ALA A O 1
ATOM 1651 N N . ILE A 1 221 ? -6.267 -17.798 -17.177 1.00 76.81 221 ILE A N 1
ATOM 1652 C CA . ILE A 1 221 ? -7.324 -18.563 -16.498 1.00 76.81 221 ILE A CA 1
ATOM 1653 C C . ILE A 1 221 ? -7.831 -17.793 -15.278 1.00 76.81 221 ILE A C 1
ATOM 1655 O O . ILE A 1 221 ? -9.034 -17.587 -15.149 1.00 76.81 221 ILE A O 1
ATOM 1659 N N . ALA A 1 222 ? -6.926 -17.303 -14.429 1.00 78.75 222 ALA A N 1
ATOM 1660 C CA . ALA A 1 222 ? -7.272 -16.516 -13.252 1.00 78.75 222 ALA A CA 1
ATOM 1661 C C . ALA A 1 222 ? -8.048 -15.249 -13.617 1.00 78.75 222 ALA A C 1
ATOM 1663 O O . ALA A 1 222 ? -9.014 -14.896 -12.944 1.00 78.75 222 ALA A O 1
ATOM 1664 N N . ALA A 1 223 ? -7.672 -14.606 -14.722 1.00 74.38 223 ALA A N 1
ATOM 1665 C CA . ALA A 1 223 ? -8.384 -13.464 -15.267 1.00 74.38 223 ALA A CA 1
ATOM 1666 C C . ALA A 1 223 ? -9.803 -13.858 -15.713 1.00 74.38 223 ALA A C 1
ATOM 1668 O O . ALA A 1 223 ? -10.785 -13.223 -15.339 1.00 74.38 223 ALA A O 1
ATOM 1669 N N . ALA A 1 224 ? -9.947 -14.959 -16.451 1.00 71.69 224 ALA A N 1
ATOM 1670 C CA . ALA A 1 224 ? -11.263 -15.453 -16.844 1.00 71.69 224 ALA A CA 1
ATOM 1671 C C . ALA A 1 224 ? -12.155 -15.818 -15.641 1.00 71.69 224 ALA A C 1
ATOM 1673 O O . ALA A 1 224 ? -13.368 -15.700 -15.748 1.00 71.69 224 ALA A O 1
ATOM 1674 N N . TRP A 1 225 ? -11.574 -16.207 -14.505 1.00 71.19 225 TRP A N 1
ATOM 1675 C CA . TRP A 1 225 ? -12.293 -16.626 -13.295 1.00 71.19 225 TRP A CA 1
ATOM 1676 C C . TRP A 1 225 ? -12.444 -15.510 -12.242 1.00 71.19 225 TRP A C 1
ATOM 1678 O O . TRP A 1 225 ? -12.986 -15.750 -11.168 1.00 71.19 225 TRP A O 1
ATOM 1688 N N . GLY A 1 226 ? -11.956 -14.292 -12.513 1.00 70.81 226 GLY A N 1
ATOM 1689 C CA . GLY A 1 226 ? -12.043 -13.164 -11.574 1.00 70.81 226 GLY A CA 1
ATOM 1690 C C . GLY A 1 226 ? -11.130 -13.267 -10.340 1.00 70.81 226 GLY A C 1
ATOM 1691 O O . GLY A 1 226 ? -11.259 -12.453 -9.425 1.00 70.81 226 GLY A O 1
ATOM 1692 N N . GLY A 1 227 ? -10.183 -14.211 -10.325 1.00 76.81 227 GLY A N 1
ATOM 1693 C CA . GLY A 1 227 ? -9.190 -14.407 -9.257 1.00 76.81 227 GLY A CA 1
ATOM 1694 C C . GLY A 1 227 ? -7.792 -13.866 -9.589 1.00 76.81 227 GLY A C 1
ATOM 1695 O O . GLY A 1 227 ? -6.803 -14.269 -8.979 1.00 76.81 227 GLY A O 1
ATOM 1696 N N . CYS A 1 228 ? -7.667 -13.004 -10.603 1.00 83.50 228 CYS A N 1
ATOM 1697 C CA . CYS A 1 228 ? -6.385 -12.417 -10.983 1.00 83.50 228 CYS A CA 1
ATOM 1698 C C . CYS A 1 228 ? -6.073 -11.193 -10.121 1.00 83.50 228 CYS A C 1
ATOM 1700 O O . CYS A 1 228 ? -6.774 -10.185 -10.173 1.00 83.50 228 CYS A O 1
ATOM 1702 N N . TYR A 1 229 ? -4.963 -11.232 -9.389 1.00 91.19 229 TYR A N 1
ATOM 1703 C CA . TYR A 1 229 ? -4.557 -10.087 -8.580 1.00 91.19 229 TYR A CA 1
ATOM 1704 C C . TYR A 1 229 ? -4.103 -8.922 -9.453 1.00 91.19 229 TYR A C 1
ATOM 1706 O O . TYR A 1 229 ? -3.191 -9.040 -10.284 1.00 91.19 229 TYR A O 1
ATOM 1714 N N . THR A 1 230 ? -4.721 -7.767 -9.215 1.00 90.62 230 THR A N 1
ATOM 1715 C CA . THR A 1 230 ? -4.228 -6.491 -9.726 1.00 90.62 230 THR A CA 1
ATOM 1716 C C . THR A 1 230 ? -2.888 -6.171 -9.063 1.00 90.62 230 THR A C 1
ATOM 1718 O O . THR A 1 230 ? -2.590 -6.635 -7.958 1.00 90.62 230 THR A O 1
ATOM 1721 N N . TYR A 1 231 ? -2.060 -5.370 -9.734 1.00 91.19 231 TYR A N 1
ATOM 1722 C CA . TYR A 1 231 ? -0.789 -4.942 -9.151 1.00 91.19 231 TYR A CA 1
ATOM 1723 C C . TYR A 1 231 ? -1.012 -4.160 -7.847 1.00 91.19 231 TYR A C 1
ATOM 1725 O O . TYR A 1 231 ? -0.373 -4.448 -6.840 1.00 91.19 231 TYR A O 1
ATOM 1733 N N . ALA A 1 232 ? -1.999 -3.256 -7.836 1.00 92.25 232 ALA A N 1
ATOM 1734 C CA . ALA A 1 232 ? -2.370 -2.472 -6.659 1.00 92.25 232 ALA A CA 1
ATOM 1735 C C . ALA A 1 232 ? -2.804 -3.346 -5.468 1.00 92.25 232 ALA A C 1
ATOM 1737 O O . ALA A 1 232 ? -2.445 -3.046 -4.330 1.00 92.25 232 ALA A O 1
ATOM 1738 N N . LEU A 1 233 ? -3.548 -4.435 -5.710 1.00 94.31 233 LEU A N 1
ATOM 1739 C CA . LEU A 1 233 ? -3.913 -5.385 -4.658 1.00 94.31 233 LEU A CA 1
ATOM 1740 C C . LEU A 1 233 ? -2.677 -6.082 -4.098 1.00 94.31 233 LEU A C 1
ATOM 1742 O O . LEU A 1 233 ? -2.476 -6.095 -2.888 1.00 94.31 233 LEU A O 1
ATOM 1746 N N . ALA A 1 234 ? -1.840 -6.646 -4.970 1.00 94.88 234 ALA A N 1
ATOM 1747 C CA . ALA A 1 234 ? -0.645 -7.366 -4.549 1.00 94.88 234 ALA A CA 1
ATOM 1748 C C . ALA A 1 234 ? 0.325 -6.455 -3.777 1.00 94.88 234 ALA A C 1
ATOM 1750 O O . ALA A 1 234 ? 0.872 -6.857 -2.750 1.00 94.88 234 ALA A O 1
ATOM 1751 N N . GLU A 1 235 ? 0.482 -5.207 -4.219 1.00 94.81 235 GLU A N 1
ATOM 1752 C CA . GLU A 1 235 ? 1.263 -4.187 -3.526 1.00 94.81 235 GLU A CA 1
ATOM 1753 C C . GLU A 1 235 ? 0.656 -3.834 -2.160 1.00 94.81 235 GLU A C 1
ATOM 1755 O O . GLU A 1 235 ? 1.374 -3.826 -1.157 1.00 94.81 235 GLU A O 1
ATOM 1760 N N . ARG A 1 236 ? -0.666 -3.611 -2.084 1.00 95.50 236 ARG A N 1
ATOM 1761 C CA . ARG A 1 236 ? -1.373 -3.361 -0.817 1.00 95.50 236 ARG A CA 1
ATOM 1762 C C . ARG A 1 236 ? -1.155 -4.509 0.158 1.00 95.50 236 ARG A C 1
ATOM 1764 O O . ARG A 1 236 ? -0.695 -4.257 1.266 1.00 95.50 236 ARG A O 1
ATOM 1771 N N . LEU A 1 237 ? -1.424 -5.747 -0.256 1.00 95.81 237 LEU A N 1
ATOM 1772 C CA . LEU A 1 237 ? -1.257 -6.930 0.588 1.00 95.81 237 LEU A CA 1
ATOM 1773 C C . LEU A 1 237 ? 0.194 -7.089 1.044 1.00 95.81 237 LEU A C 1
ATOM 1775 O O . LEU A 1 237 ? 0.430 -7.462 2.187 1.00 95.81 237 LEU A O 1
ATOM 1779 N N . LYS A 1 238 ? 1.183 -6.772 0.200 1.00 94.50 238 LYS A N 1
ATOM 1780 C CA . LYS A 1 238 ? 2.598 -6.868 0.576 1.00 94.50 238 LYS A CA 1
ATOM 1781 C C . LYS A 1 238 ? 3.024 -5.790 1.579 1.00 94.50 238 LYS A C 1
ATOM 1783 O O . LYS A 1 238 ? 3.769 -6.096 2.515 1.00 94.50 238 LYS A O 1
ATOM 1788 N N . ASN A 1 239 ? 2.561 -4.557 1.388 1.00 93.69 239 ASN A N 1
ATOM 1789 C CA . ASN A 1 239 ? 2.979 -3.393 2.173 1.00 93.69 239 ASN A CA 1
ATOM 1790 C C . ASN A 1 239 ? 2.196 -3.241 3.487 1.00 93.69 239 ASN A C 1
ATOM 1792 O O . ASN A 1 239 ? 2.744 -2.761 4.480 1.00 93.69 239 ASN A O 1
ATOM 1796 N N . ALA A 1 240 ? 0.944 -3.695 3.525 1.00 95.19 240 ALA A N 1
ATOM 1797 C CA . ALA A 1 240 ? 0.096 -3.707 4.711 1.00 95.19 240 ALA A CA 1
ATOM 1798 C C . ALA A 1 240 ? 0.468 -4.871 5.647 1.00 95.19 240 ALA A C 1
ATOM 1800 O O . ALA A 1 240 ? -0.228 -5.882 5.728 1.00 95.19 240 ALA A O 1
ATOM 1801 N N . ARG A 1 241 ? 1.586 -4.735 6.375 1.00 94.00 241 ARG A N 1
ATOM 1802 C CA . ARG A 1 241 ? 2.116 -5.788 7.265 1.00 94.00 241 ARG A CA 1
ATOM 1803 C C . ARG A 1 241 ? 1.143 -6.310 8.330 1.00 94.00 241 ARG A C 1
ATOM 1805 O O . ARG A 1 241 ? 1.202 -7.513 8.575 1.00 94.00 241 ARG A O 1
ATOM 1812 N N . PRO A 1 242 ? 0.247 -5.506 8.937 1.00 95.12 242 PRO A N 1
ATOM 1813 C CA . PRO A 1 242 ? -0.771 -6.029 9.848 1.00 95.12 242 PRO A CA 1
ATOM 1814 C C . PRO A 1 242 ? -1.651 -7.118 9.219 1.00 95.12 242 PRO A C 1
ATOM 1816 O O . PRO A 1 242 ? -2.022 -8.065 9.903 1.00 95.12 242 PRO A O 1
ATOM 1819 N N . LEU A 1 243 ? -1.925 -7.052 7.908 1.00 95.88 243 LEU A N 1
ATOM 1820 C CA . LEU A 1 243 ? -2.710 -8.082 7.217 1.00 95.88 243 LEU A CA 1
ATOM 1821 C C . LEU A 1 243 ? -1.984 -9.426 7.148 1.00 95.88 243 LEU A C 1
ATOM 1823 O O . LEU A 1 243 ? -2.628 -10.450 6.970 1.00 95.88 243 LEU A O 1
ATOM 1827 N N . HIS A 1 244 ? -0.659 -9.466 7.316 1.00 94.75 244 HIS A N 1
ATOM 1828 C CA . HIS A 1 244 ? 0.091 -10.730 7.312 1.00 94.75 244 HIS A CA 1
ATOM 1829 C C . HIS A 1 244 ? -0.225 -11.573 8.551 1.00 94.75 244 HIS A C 1
ATOM 1831 O O . HIS A 1 244 ? 0.013 -12.777 8.540 1.00 94.75 244 HIS A O 1
ATOM 1837 N N . TRP A 1 245 ? -0.767 -10.965 9.612 1.00 95.06 245 TRP A N 1
ATOM 1838 C CA . TRP A 1 245 ? -1.146 -11.676 10.832 1.00 95.06 245 TRP A CA 1
ATOM 1839 C C . TRP A 1 245 ? -2.328 -12.614 10.639 1.00 95.06 245 TRP A C 1
ATOM 1841 O O . TRP A 1 245 ? -2.417 -13.603 11.355 1.00 95.06 245 TRP A O 1
ATOM 1851 N N . VAL A 1 246 ? -3.184 -12.371 9.642 1.00 95.38 246 VAL A N 1
ATOM 1852 C CA . VAL A 1 246 ? -4.345 -13.235 9.377 1.00 95.38 246 VAL A CA 1
ATOM 1853 C C . VAL A 1 246 ? -3.944 -14.679 9.074 1.00 95.38 246 VAL A C 1
ATOM 1855 O O . VAL A 1 246 ? -4.728 -15.586 9.331 1.00 95.38 246 VAL A O 1
ATOM 1858 N N . GLN A 1 247 ? -2.721 -14.890 8.579 1.00 94.06 247 GLN A N 1
ATOM 1859 C CA . GLN A 1 247 ? -2.157 -16.205 8.283 1.00 94.06 247 GLN A CA 1
ATOM 1860 C C . GLN A 1 247 ? -1.073 -16.660 9.271 1.00 94.06 247 GLN A C 1
ATOM 1862 O O . GLN A 1 247 ? -0.442 -17.692 9.064 1.00 94.06 247 GLN A O 1
ATOM 1867 N N . ALA A 1 248 ? -0.813 -15.892 10.329 1.00 92.62 248 ALA A N 1
ATOM 1868 C CA . ALA A 1 248 ? 0.202 -16.228 11.318 1.00 92.62 248 ALA A CA 1
ATOM 1869 C C . ALA A 1 248 ? -0.429 -16.897 12.542 1.00 92.62 248 ALA A C 1
ATOM 1871 O O . ALA A 1 248 ? -1.549 -16.569 12.937 1.00 92.62 248 ALA A O 1
ATOM 1872 N N . HIS A 1 249 ? 0.312 -17.804 13.179 1.00 92.75 249 HIS A N 1
ATOM 1873 C CA . HIS A 1 249 ? -0.128 -18.401 14.434 1.00 92.75 249 HIS A CA 1
ATOM 1874 C C . HIS A 1 249 ? -0.196 -17.324 15.539 1.00 92.75 249 HIS A C 1
ATOM 1876 O O . HIS A 1 249 ? 0.721 -16.494 15.624 1.00 92.75 249 HIS A O 1
ATOM 1882 N N . PRO A 1 250 ? -1.217 -17.322 16.421 1.00 92.44 250 PRO A N 1
ATOM 1883 C CA . PRO A 1 250 ? -1.378 -16.295 17.457 1.00 92.44 250 PRO A CA 1
ATOM 1884 C C . PRO A 1 250 ? -0.143 -16.102 18.351 1.00 92.44 250 PRO A C 1
ATOM 1886 O O . PRO A 1 250 ? 0.236 -14.969 18.649 1.00 92.44 250 PRO A O 1
ATOM 1889 N N . ASP A 1 251 ? 0.548 -17.188 18.713 1.00 92.69 251 ASP A N 1
ATOM 1890 C CA . ASP A 1 251 ? 1.796 -17.121 19.495 1.00 92.69 251 ASP A CA 1
ATOM 1891 C C . ASP A 1 251 ? 2.930 -16.387 18.761 1.00 92.69 251 ASP A C 1
ATOM 1893 O O . ASP A 1 251 ? 3.735 -15.671 19.370 1.00 92.69 251 ASP A O 1
ATOM 1897 N N . ASP A 1 252 ? 3.007 -16.546 17.440 1.00 93.00 252 ASP A N 1
ATOM 1898 C CA . ASP A 1 252 ? 4.031 -15.896 16.626 1.00 93.00 252 ASP A CA 1
ATOM 1899 C C . ASP A 1 252 ? 3.725 -14.409 16.471 1.00 93.00 252 ASP A C 1
ATOM 1901 O O . ASP A 1 252 ? 4.634 -13.581 16.468 1.00 93.00 252 ASP A O 1
ATOM 1905 N N . VAL A 1 253 ? 2.446 -14.041 16.393 1.00 93.75 253 VAL A N 1
ATOM 1906 C CA . VAL A 1 253 ? 2.021 -12.637 16.445 1.00 93.75 253 VAL A CA 1
ATOM 1907 C C . VAL A 1 253 ? 2.334 -12.034 17.816 1.00 93.75 253 VAL A C 1
ATOM 1909 O O . VAL A 1 253 ? 2.893 -10.939 17.895 1.00 93.75 253 VAL A O 1
ATOM 1912 N N . ALA A 1 254 ? 2.059 -12.762 18.901 1.00 94.25 254 ALA A N 1
ATOM 1913 C CA . ALA A 1 254 ? 2.309 -12.292 20.261 1.00 94.25 254 ALA A CA 1
ATOM 1914 C C . ALA A 1 254 ? 3.800 -12.017 20.519 1.00 94.25 254 ALA A C 1
ATOM 1916 O O . ALA A 1 254 ? 4.137 -11.064 21.222 1.00 94.25 254 ALA A O 1
ATOM 1917 N N . THR A 1 255 ? 4.698 -12.817 19.938 1.00 92.69 255 THR A N 1
ATOM 1918 C CA . THR A 1 255 ? 6.159 -12.677 20.091 1.00 92.69 255 THR A CA 1
ATOM 1919 C C . THR A 1 255 ? 6.795 -11.636 19.166 1.00 92.69 255 THR A C 1
ATOM 1921 O O . THR A 1 255 ? 7.908 -11.180 19.438 1.00 92.69 255 THR A O 1
ATOM 1924 N N . GLN A 1 256 ? 6.117 -11.212 18.096 1.00 90.19 256 GLN A N 1
ATOM 1925 C CA . GLN A 1 256 ? 6.677 -10.288 17.108 1.00 90.19 256 GLN A CA 1
ATOM 1926 C C . GLN A 1 256 ? 6.991 -8.900 17.684 1.00 90.19 256 GLN A C 1
ATOM 1928 O O . GLN A 1 256 ? 6.214 -8.299 18.431 1.00 90.19 256 GLN A O 1
ATOM 1933 N N . ASN A 1 257 ? 8.132 -8.340 17.275 1.00 90.06 257 ASN A N 1
ATOM 1934 C CA . ASN A 1 257 ? 8.521 -6.961 17.569 1.00 90.06 257 ASN A CA 1
ATOM 1935 C C . ASN A 1 257 ? 8.186 -6.031 16.389 1.00 90.06 257 ASN A C 1
ATOM 1937 O O . ASN A 1 257 ? 9.069 -5.585 15.667 1.00 90.06 257 ASN A O 1
ATOM 1941 N N . PHE A 1 258 ? 6.896 -5.784 16.164 1.00 91.81 258 PHE A N 1
ATOM 1942 C CA . PHE A 1 258 ? 6.390 -5.119 14.954 1.00 91.81 258 PHE A CA 1
ATOM 1943 C C . PHE A 1 258 ? 6.422 -3.581 14.992 1.00 91.81 258 PHE A C 1
ATOM 1945 O O . PHE A 1 258 ? 6.324 -2.935 13.953 1.00 91.81 258 PHE A O 1
ATOM 1952 N N . LEU A 1 259 ? 6.573 -2.975 16.176 1.00 91.75 259 LEU A N 1
ATOM 1953 C CA . LEU A 1 259 ? 6.658 -1.513 16.329 1.00 91.75 259 LEU A CA 1
ATOM 1954 C C . LEU A 1 259 ? 8.072 -0.956 16.086 1.00 91.75 259 LEU A C 1
ATOM 1956 O O . LEU A 1 259 ? 8.273 0.262 16.152 1.00 91.75 259 LEU A O 1
ATOM 1960 N N . ALA A 1 260 ? 9.039 -1.832 15.802 1.00 87.00 260 ALA A N 1
ATOM 1961 C CA . ALA A 1 260 ? 10.431 -1.496 15.544 1.00 87.00 260 ALA A CA 1
ATOM 1962 C C . ALA A 1 260 ? 10.903 -2.079 14.201 1.00 87.00 260 ALA A C 1
ATOM 1964 O O . ALA A 1 260 ? 10.474 -3.153 13.789 1.00 87.00 260 ALA A O 1
ATOM 1965 N N . GLY A 1 261 ? 11.829 -1.381 13.537 1.00 85.75 261 GLY A N 1
ATOM 1966 C CA . GLY A 1 261 ? 12.460 -1.840 12.297 1.00 85.75 261 GLY A CA 1
ATOM 1967 C C . GLY A 1 261 ? 11.679 -1.527 11.016 1.00 85.75 261 GLY A C 1
ATOM 1968 O O . GLY A 1 261 ? 10.771 -0.693 10.988 1.00 85.75 261 GLY A O 1
ATOM 1969 N N . ALA A 1 262 ? 12.084 -2.183 9.926 1.00 79.94 262 ALA A N 1
ATOM 1970 C CA . ALA A 1 262 ? 11.497 -1.985 8.606 1.00 79.94 262 ALA A CA 1
ATOM 1971 C C . ALA A 1 262 ? 10.033 -2.459 8.582 1.00 79.94 262 ALA A C 1
ATOM 1973 O O . ALA A 1 262 ? 9.743 -3.626 8.836 1.00 79.94 262 ALA A O 1
ATOM 1974 N N . GLY A 1 263 ? 9.112 -1.550 8.254 1.00 83.50 263 GLY A N 1
ATOM 1975 C CA . GLY A 1 263 ? 7.673 -1.828 8.194 1.00 83.50 263 GLY A CA 1
ATOM 1976 C C . GLY A 1 263 ? 6.871 -1.383 9.419 1.00 83.50 263 GLY A C 1
ATOM 1977 O O . GLY A 1 263 ? 5.645 -1.478 9.377 1.00 83.50 263 GLY A O 1
ATOM 1978 N N . ALA A 1 264 ? 7.507 -0.833 10.462 1.00 90.06 264 ALA A N 1
ATOM 1979 C CA . ALA A 1 264 ? 6.807 -0.300 11.637 1.00 90.06 264 ALA A CA 1
ATOM 1980 C C . ALA A 1 264 ? 5.770 0.785 11.282 1.00 90.06 264 ALA A C 1
ATOM 1982 O O . ALA A 1 264 ? 4.725 0.881 11.926 1.00 90.06 264 ALA A O 1
ATOM 1983 N N . ASP A 1 265 ? 6.012 1.564 10.225 1.00 91.06 265 ASP A N 1
ATOM 1984 C CA . ASP A 1 265 ? 5.098 2.624 9.778 1.00 91.06 265 ASP A CA 1
ATOM 1985 C C . ASP A 1 265 ? 3.721 2.084 9.370 1.00 91.06 265 ASP A C 1
ATOM 1987 O O . ASP A 1 265 ? 2.702 2.710 9.659 1.00 91.06 265 ASP A O 1
ATOM 1991 N N . SER A 1 266 ? 3.670 0.872 8.804 1.00 92.50 266 SER A N 1
ATOM 1992 C CA . SER A 1 266 ? 2.404 0.220 8.443 1.00 92.50 266 SER A CA 1
ATOM 1993 C C . SER A 1 266 ? 1.530 -0.118 9.658 1.00 92.50 266 SER A C 1
ATOM 1995 O O . SER A 1 266 ? 0.312 -0.195 9.518 1.00 92.50 266 SER A O 1
ATOM 1997 N N . PHE A 1 267 ? 2.122 -0.266 10.850 1.00 93.94 267 PHE A N 1
ATOM 1998 C CA . PHE A 1 267 ? 1.398 -0.470 12.108 1.00 93.94 267 PHE A CA 1
ATOM 1999 C C . PHE A 1 267 ? 0.984 0.852 12.760 1.00 93.94 267 PHE A C 1
ATOM 2001 O O . PHE A 1 267 ? -0.006 0.893 13.483 1.00 93.94 267 PHE A O 1
ATOM 2008 N N . ARG A 1 268 ? 1.715 1.944 12.514 1.00 91.56 268 ARG A N 1
ATOM 2009 C CA . ARG A 1 268 ? 1.420 3.257 13.111 1.00 91.56 268 ARG A CA 1
ATOM 2010 C C . ARG A 1 268 ? 0.256 3.964 12.425 1.00 91.56 268 ARG A C 1
ATOM 2012 O O . ARG A 1 268 ? -0.471 4.696 13.088 1.00 91.56 268 ARG A O 1
ATOM 2019 N N . ASN A 1 269 ? 0.056 3.741 11.126 1.00 91.75 269 ASN A N 1
ATOM 2020 C CA . ASN A 1 269 ? -1.012 4.396 10.377 1.00 91.75 269 ASN A CA 1
ATOM 2021 C C . ASN A 1 269 ? -2.285 3.538 10.261 1.00 91.75 269 ASN A C 1
ATOM 2023 O O . ASN A 1 269 ? -2.661 3.104 9.174 1.00 91.75 269 ASN A O 1
ATOM 2027 N N . LEU A 1 270 ? -2.982 3.321 11.381 1.00 94.25 270 LEU A N 1
ATOM 2028 C CA . LEU A 1 270 ? -4.261 2.590 11.397 1.00 94.25 270 LEU A CA 1
ATOM 2029 C C . LEU A 1 270 ? -5.383 3.303 10.612 1.00 94.25 270 LEU A C 1
ATOM 2031 O O . LEU A 1 270 ? -6.387 2.682 10.271 1.00 94.25 270 LEU A O 1
ATOM 2035 N N . GLY A 1 271 ? -5.221 4.593 10.296 1.00 93.44 271 GLY A N 1
ATOM 2036 C CA . GLY A 1 271 ? -6.193 5.375 9.527 1.00 93.44 271 GLY A CA 1
ATOM 2037 C C . GLY A 1 271 ? -6.278 5.002 8.042 1.00 93.44 271 GLY A C 1
ATOM 2038 O O . GLY A 1 271 ? -7.292 5.298 7.407 1.00 93.44 271 GLY A O 1
ATOM 2039 N N . ASP A 1 272 ? -5.251 4.339 7.504 1.00 93.50 272 ASP A N 1
ATOM 2040 C CA . ASP A 1 272 ? -5.198 3.894 6.105 1.00 93.50 272 ASP A CA 1
ATOM 2041 C C . ASP A 1 272 ? -5.951 2.585 5.842 1.00 93.50 272 ASP A C 1
ATOM 2043 O O . ASP A 1 272 ? -6.080 2.186 4.680 1.00 93.50 272 ASP A O 1
ATOM 2047 N N . TYR A 1 273 ? -6.409 1.903 6.890 1.00 96.19 273 TYR A N 1
ATOM 2048 C CA . TYR A 1 273 ? -7.097 0.620 6.792 1.00 96.19 273 TYR A CA 1
ATOM 2049 C C . TYR A 1 273 ? -8.608 0.809 6.731 1.00 96.19 273 TYR A C 1
ATOM 2051 O O . TYR A 1 273 ? -9.170 1.710 7.363 1.00 96.19 273 TYR A O 1
ATOM 2059 N N . ASP A 1 274 ? -9.257 -0.040 5.940 1.00 95.88 274 ASP A N 1
ATOM 2060 C CA . ASP A 1 274 ? -10.714 -0.100 5.893 1.00 95.88 274 ASP A CA 1
ATOM 2061 C C . ASP A 1 274 ? -11.288 -0.916 7.067 1.00 95.88 274 ASP A C 1
ATOM 2063 O O . ASP A 1 274 ? -10.560 -1.583 7.809 1.00 95.88 274 ASP A O 1
ATOM 2067 N N . VAL A 1 275 ? -12.605 -0.834 7.269 1.00 95.94 275 VAL A N 1
ATOM 2068 C CA . VAL A 1 275 ? -13.282 -1.521 8.380 1.00 95.94 275 VAL A CA 1
ATOM 2069 C C . VAL A 1 275 ? -13.098 -3.041 8.313 1.00 95.94 275 VAL A C 1
ATOM 2071 O O . VAL A 1 275 ? -12.878 -3.670 9.345 1.00 95.94 275 VAL A O 1
ATOM 2074 N N . VAL A 1 276 ? -13.102 -3.637 7.119 1.00 94.88 276 VAL A N 1
ATOM 2075 C CA . VAL A 1 276 ? -12.973 -5.089 6.926 1.00 94.88 276 VAL A CA 1
ATOM 2076 C C . VAL A 1 276 ? -11.549 -5.560 7.233 1.00 94.88 276 VAL A C 1
ATOM 2078 O O . VAL A 1 276 ? -11.358 -6.564 7.917 1.00 94.88 276 VAL A O 1
ATOM 2081 N N . GLU A 1 277 ? -10.540 -4.819 6.778 1.00 96.94 277 GLU A N 1
ATOM 2082 C CA . GLU A 1 277 ? -9.135 -5.040 7.112 1.00 96.94 277 GLU A CA 1
ATOM 2083 C C . GLU A 1 277 ? -8.918 -4.960 8.627 1.00 96.94 277 GLU A C 1
ATOM 2085 O O . GLU A 1 277 ? -8.306 -5.858 9.201 1.00 96.94 277 GLU A O 1
ATOM 2090 N N . LEU A 1 278 ? -9.453 -3.929 9.293 1.00 97.69 278 LEU A N 1
ATOM 2091 C CA . LEU A 1 278 ? -9.308 -3.779 10.743 1.00 97.69 278 LEU A CA 1
ATOM 2092 C C . LEU A 1 278 ? -10.028 -4.883 11.526 1.00 97.69 278 LEU A C 1
ATOM 2094 O O . LEU A 1 278 ? -9.469 -5.365 12.510 1.00 97.69 278 LEU A O 1
ATOM 2098 N N . ARG A 1 279 ? -11.211 -5.330 11.083 1.00 97.06 279 ARG A N 1
ATOM 2099 C CA . ARG A 1 279 ? -11.905 -6.494 11.665 1.00 97.06 279 ARG A CA 1
ATOM 2100 C C . ARG A 1 279 ? -11.054 -7.762 11.559 1.00 97.06 279 ARG A C 1
ATOM 2102 O O . ARG A 1 279 ? -10.885 -8.466 12.552 1.00 97.06 279 ARG A O 1
ATOM 2109 N N . ALA A 1 280 ? -10.465 -8.020 10.390 1.00 96.75 280 ALA A N 1
ATOM 2110 C CA . ALA A 1 280 ? -9.593 -9.174 10.174 1.00 96.75 280 ALA A CA 1
ATOM 2111 C C . ALA A 1 280 ? -8.307 -9.105 11.018 1.00 96.75 280 ALA A C 1
ATOM 2113 O O . ALA A 1 280 ? -7.906 -10.101 11.619 1.00 96.75 280 ALA A O 1
ATOM 2114 N N . ILE A 1 281 ? -7.676 -7.927 11.102 1.00 97.12 281 ILE A N 1
ATOM 2115 C CA . ILE A 1 281 ? -6.490 -7.702 11.943 1.00 97.12 281 ILE A CA 1
ATOM 2116 C C . ILE A 1 281 ? -6.839 -7.910 13.416 1.00 97.12 281 ILE A C 1
ATOM 2118 O O . ILE A 1 281 ? -6.079 -8.564 14.124 1.00 97.12 281 ILE A O 1
ATOM 2122 N N . TYR A 1 282 ? -7.976 -7.381 13.879 1.00 97.00 282 TYR A N 1
ATOM 2123 C CA . TYR A 1 282 ? -8.433 -7.551 15.256 1.00 97.00 282 TYR A CA 1
ATOM 2124 C C . TYR A 1 282 ? -8.675 -9.025 15.593 1.00 97.00 282 TYR A C 1
ATOM 2126 O O . TYR A 1 282 ? -8.173 -9.497 16.607 1.00 97.00 282 TYR A O 1
ATOM 2134 N N . ALA A 1 283 ? -9.351 -9.765 14.711 1.00 95.50 283 ALA A N 1
ATOM 2135 C CA . ALA A 1 283 ? -9.611 -11.193 14.894 1.00 95.50 283 ALA A CA 1
ATOM 2136 C C . ALA A 1 283 ? -8.325 -12.041 14.953 1.00 95.50 283 ALA A C 1
ATOM 2138 O O . ALA A 1 283 ? -8.282 -13.055 15.642 1.00 95.50 283 ALA A O 1
ATOM 2139 N N . ALA A 1 284 ? -7.269 -11.630 14.244 1.00 95.00 284 ALA A N 1
ATOM 2140 C CA . ALA A 1 284 ? -5.958 -12.280 14.288 1.00 95.00 284 ALA A CA 1
ATOM 2141 C C . ALA A 1 284 ? -5.039 -11.751 15.411 1.00 95.00 284 ALA A C 1
ATOM 2143 O O . ALA A 1 284 ? -3.951 -12.288 15.632 1.00 95.00 284 ALA A O 1
ATOM 2144 N N . CYS A 1 285 ? -5.432 -10.678 16.101 1.00 95.06 285 CYS A N 1
ATOM 2145 C CA . CYS A 1 285 ? -4.615 -10.023 17.112 1.00 95.06 285 CYS A CA 1
ATOM 2146 C C . CYS A 1 285 ? -4.720 -10.769 18.452 1.00 95.06 285 CYS A C 1
ATOM 2148 O O . CYS A 1 285 ? -5.824 -10.949 18.965 1.00 95.06 285 CYS A O 1
ATOM 2150 N N . PRO A 1 286 ? -3.597 -11.127 19.099 1.00 94.19 286 PRO A N 1
ATOM 2151 C CA . PRO A 1 286 ? -3.639 -11.727 20.425 1.00 94.19 286 PRO A CA 1
ATOM 2152 C C . PRO A 1 286 ? -4.172 -10.731 21.466 1.00 94.19 286 PRO A C 1
ATOM 2154 O O . PRO A 1 286 ? -4.011 -9.511 21.340 1.00 94.19 286 PRO A O 1
ATOM 2157 N N . GLU A 1 287 ? -4.767 -11.247 22.544 1.00 91.06 287 GLU A N 1
ATOM 2158 C CA . GLU A 1 287 ? -5.191 -10.418 23.682 1.00 91.06 287 GLU A CA 1
ATOM 2159 C C . GLU A 1 287 ? -3.998 -9.760 24.386 1.00 91.06 287 GLU A C 1
ATOM 2161 O O . GLU A 1 287 ? -4.073 -8.612 24.827 1.00 91.06 287 GLU A O 1
ATOM 2166 N N . LYS A 1 288 ? -2.881 -10.491 24.488 1.00 91.81 288 LYS A N 1
ATOM 2167 C CA . LYS A 1 288 ? -1.661 -10.052 25.166 1.00 91.81 288 LYS A CA 1
ATOM 2168 C C . LYS A 1 288 ? -0.453 -10.258 24.264 1.00 91.81 288 LYS A C 1
ATOM 2170 O O . LYS A 1 288 ? -0.224 -11.351 23.752 1.00 91.81 288 LYS A O 1
ATOM 2175 N N . PHE A 1 289 ? 0.348 -9.209 24.120 1.00 93.94 289 PHE A N 1
ATOM 2176 C CA . PHE A 1 289 ? 1.633 -9.289 23.439 1.00 93.94 289 PHE A CA 1
ATOM 2177 C C . PHE A 1 289 ? 2.738 -9.695 24.412 1.00 93.94 289 PHE A C 1
ATOM 2179 O O . PHE A 1 289 ? 2.778 -9.252 25.559 1.00 93.94 289 PHE A O 1
ATOM 2186 N N . GLN A 1 290 ? 3.669 -10.509 23.929 1.00 91.25 290 GLN A N 1
ATOM 2187 C CA . GLN A 1 290 ? 4.927 -10.778 24.611 1.00 91.25 290 GLN A CA 1
ATOM 2188 C C . GLN A 1 290 ? 5.928 -9.653 24.300 1.00 91.25 290 GLN A C 1
ATOM 2190 O O . GLN A 1 290 ? 5.807 -8.933 23.300 1.00 91.25 290 GLN A O 1
ATOM 2195 N N . LEU A 1 291 ? 6.951 -9.510 25.150 1.00 86.44 291 LEU A N 1
ATOM 2196 C CA . LEU A 1 291 ? 8.007 -8.497 24.996 1.00 86.44 291 LEU A CA 1
ATOM 2197 C C . LEU A 1 291 ? 7.455 -7.057 24.927 1.00 86.44 291 LEU A C 1
ATOM 2199 O O . LEU A 1 291 ? 7.876 -6.270 24.080 1.00 86.44 291 LEU A O 1
ATOM 2203 N N . ASP A 1 292 ? 6.493 -6.725 25.789 1.00 92.69 292 ASP A N 1
ATOM 2204 C CA . ASP A 1 292 ? 5.885 -5.389 25.878 1.00 92.69 292 ASP A CA 1
ATOM 2205 C C . ASP A 1 292 ? 6.240 -4.686 27.197 1.00 92.69 292 ASP A C 1
ATOM 2207 O O . ASP A 1 292 ? 5.374 -4.257 27.954 1.00 92.69 292 ASP A O 1
ATOM 2211 N N . SER A 1 293 ? 7.536 -4.591 27.507 1.00 89.88 293 SER A N 1
ATOM 2212 C CA . SER A 1 293 ? 8.002 -3.961 28.752 1.00 89.88 293 SER A CA 1
ATOM 2213 C C . SER A 1 293 ? 7.632 -2.478 28.856 1.00 89.88 293 SER A C 1
ATOM 2215 O O . SER A 1 293 ? 7.482 -1.965 29.960 1.00 89.88 293 SER A O 1
ATOM 2217 N N . SER A 1 294 ? 7.470 -1.789 27.723 1.00 90.62 294 SER A N 1
ATOM 2218 C CA . SER A 1 294 ? 7.059 -0.382 27.665 1.00 90.62 294 SER A CA 1
ATOM 2219 C C . SER A 1 294 ? 5.540 -0.178 27.635 1.00 90.62 294 SER A C 1
ATOM 2221 O O . SER A 1 294 ? 5.088 0.962 27.725 1.00 90.62 294 SER A O 1
ATOM 2223 N N . GLY A 1 295 ? 4.744 -1.240 27.468 1.00 92.12 295 GLY A N 1
ATOM 2224 C CA . GLY A 1 295 ? 3.296 -1.143 27.258 1.00 92.12 295 GLY A CA 1
ATOM 2225 C C . GLY A 1 295 ? 2.892 -0.534 25.906 1.00 92.12 295 GLY A C 1
ATOM 2226 O O . GLY A 1 295 ? 1.720 -0.200 25.703 1.00 92.12 295 GLY A O 1
ATOM 2227 N N . ALA A 1 296 ? 3.839 -0.343 24.982 1.00 93.44 296 ALA A N 1
ATOM 2228 C CA . ALA A 1 296 ? 3.594 0.275 23.683 1.00 93.44 296 ALA A CA 1
ATOM 2229 C C . ALA A 1 296 ? 2.729 -0.610 22.773 1.00 93.44 296 ALA A C 1
ATOM 2231 O O . ALA A 1 296 ? 1.881 -0.086 22.050 1.00 93.44 296 ALA A O 1
ATOM 2232 N N . LYS A 1 297 ? 2.886 -1.941 22.823 1.00 94.75 297 LYS A N 1
ATOM 2233 C CA . LYS A 1 297 ? 2.056 -2.865 22.030 1.00 94.75 297 LYS A CA 1
ATOM 2234 C C . LYS A 1 297 ? 0.634 -2.935 22.585 1.00 94.75 297 LYS A C 1
ATOM 2236 O O . LYS A 1 297 ? -0.323 -2.909 21.815 1.00 94.75 297 LYS A O 1
ATOM 2241 N N . ALA A 1 298 ? 0.473 -2.937 23.907 1.00 92.06 298 ALA A N 1
ATOM 2242 C CA . ALA A 1 298 ? -0.832 -2.838 24.555 1.00 92.06 298 ALA A CA 1
ATOM 2243 C C . ALA A 1 298 ? -1.522 -1.492 24.268 1.00 92.06 298 ALA A C 1
ATOM 2245 O O . ALA A 1 298 ? -2.735 -1.439 24.065 1.00 92.06 298 ALA A O 1
ATOM 2246 N N . ALA A 1 299 ? -0.770 -0.387 24.224 1.00 93.19 299 ALA A N 1
ATOM 2247 C CA . ALA A 1 299 ? -1.293 0.910 23.794 1.00 93.19 299 ALA A CA 1
ATOM 2248 C C . ALA A 1 299 ? -1.735 0.892 22.322 1.00 93.19 299 ALA A C 1
ATOM 2250 O O . ALA A 1 299 ? -2.835 1.346 22.016 1.00 93.19 299 ALA A O 1
ATOM 2251 N N . TRP A 1 300 ? -0.932 0.303 21.433 1.00 95.75 300 TRP A N 1
ATOM 2252 C CA . TRP A 1 300 ? -1.283 0.123 20.024 1.00 95.75 300 TRP A CA 1
ATOM 2253 C C . TRP A 1 300 ? -2.559 -0.714 19.846 1.00 95.75 300 TRP A C 1
ATOM 2255 O O . TRP A 1 300 ? -3.454 -0.322 19.101 1.00 95.75 300 TRP A O 1
ATOM 2265 N N . ARG A 1 301 ? -2.702 -1.817 20.594 1.00 94.94 301 ARG A N 1
ATOM 2266 C CA . ARG A 1 301 ? -3.914 -2.653 20.576 1.00 94.94 301 ARG A CA 1
ATOM 2267 C C . ARG A 1 301 ? -5.160 -1.861 20.965 1.00 94.94 301 ARG A C 1
ATOM 2269 O O . ARG A 1 301 ? -6.199 -1.995 20.329 1.00 94.94 301 ARG A O 1
ATOM 2276 N N . ARG A 1 302 ? -5.057 -1.010 21.991 1.00 93.12 302 ARG A N 1
ATOM 2277 C CA . ARG A 1 302 ? -6.162 -0.131 22.401 1.00 93.12 302 ARG A CA 1
ATOM 2278 C C . ARG A 1 302 ? -6.555 0.842 21.289 1.00 93.12 302 ARG A C 1
ATOM 2280 O O . ARG A 1 302 ? -7.742 0.991 21.032 1.00 93.12 302 ARG A O 1
ATOM 2287 N N . GLN A 1 303 ? -5.579 1.429 20.591 1.00 95.44 303 GLN A N 1
ATOM 2288 C CA . GLN A 1 303 ? -5.838 2.304 19.439 1.00 95.44 303 GLN A CA 1
ATOM 2289 C C . GLN A 1 303 ? -6.527 1.559 18.289 1.00 95.44 303 GLN A C 1
ATOM 2291 O O . GLN A 1 303 ? -7.441 2.100 17.674 1.00 95.44 303 GLN A O 1
ATOM 2296 N N . LEU A 1 304 ? -6.128 0.310 18.022 1.00 96.62 304 LEU A N 1
ATOM 2297 C CA . LEU A 1 304 ? -6.793 -0.556 17.046 1.00 96.62 304 LEU A CA 1
ATOM 2298 C C . LEU A 1 304 ? -8.269 -0.773 17.398 1.00 96.62 304 LEU A C 1
ATOM 2300 O O . LEU A 1 304 ? -9.132 -0.565 16.548 1.00 96.62 304 LEU A O 1
ATOM 2304 N N . VAL A 1 305 ? -8.558 -1.151 18.644 1.00 95.44 305 VAL A N 1
ATOM 2305 C CA . VAL A 1 305 ? -9.929 -1.396 19.120 1.00 95.44 305 VAL A CA 1
ATOM 2306 C C . VAL A 1 305 ? -10.772 -0.127 19.066 1.00 95.44 305 VAL A C 1
ATOM 2308 O O . VAL A 1 305 ? -11.891 -0.154 18.562 1.00 95.44 305 VAL A O 1
ATOM 2311 N N . GLU A 1 306 ? -10.243 0.991 19.561 1.00 95.00 306 GLU A N 1
ATOM 2312 C CA . GLU A 1 306 ? -10.930 2.283 19.546 1.00 95.00 306 GLU A CA 1
ATOM 2313 C C . GLU A 1 306 ? -11.268 2.714 18.116 1.00 95.00 306 GLU A C 1
ATOM 2315 O O . GLU A 1 306 ? -12.414 3.058 17.821 1.00 95.00 306 GLU A O 1
ATOM 2320 N N . ARG A 1 307 ? -10.299 2.600 17.200 1.00 95.81 307 ARG A N 1
ATOM 2321 C CA . ARG A 1 307 ? -10.500 2.928 15.790 1.00 95.81 307 ARG A CA 1
ATOM 2322 C C . ARG A 1 307 ? -11.527 2.016 15.129 1.00 95.81 307 ARG A C 1
ATOM 2324 O O . ARG A 1 307 ? -12.372 2.494 14.376 1.00 95.81 307 ARG A O 1
ATOM 2331 N N . LEU A 1 308 ? -11.463 0.714 15.392 1.00 96.56 308 LEU A N 1
ATOM 2332 C CA . LEU A 1 308 ? -12.413 -0.238 14.831 1.00 96.56 308 LEU A CA 1
ATOM 2333 C C . LEU A 1 308 ? -13.833 0.037 15.347 1.00 96.56 308 LEU A C 1
ATOM 2335 O O . LEU A 1 308 ? -14.758 0.110 14.544 1.00 96.56 308 LEU A O 1
ATOM 2339 N N . ARG A 1 309 ? -14.005 0.291 16.651 1.00 95.06 309 ARG A N 1
ATOM 2340 C CA . ARG A 1 309 ? -15.295 0.696 17.237 1.00 95.06 309 ARG A CA 1
ATOM 2341 C C . ARG A 1 309 ? -15.863 1.947 16.576 1.00 95.06 309 ARG A C 1
ATOM 2343 O O . ARG A 1 309 ? -17.047 1.969 16.260 1.00 95.06 309 ARG A O 1
ATOM 2350 N N . GLU A 1 310 ? -15.030 2.959 16.329 1.00 93.94 310 GLU A N 1
ATOM 2351 C CA . GLU A 1 310 ? -15.441 4.177 15.621 1.00 93.94 310 GLU A CA 1
ATOM 2352 C C . GLU A 1 310 ? -15.966 3.856 14.214 1.00 93.94 310 GLU A C 1
ATOM 2354 O O . GLU A 1 310 ? -17.030 4.340 13.824 1.00 93.94 310 GLU A O 1
ATOM 2359 N N . LEU A 1 311 ? -15.251 3.026 13.447 1.00 94.50 311 LEU A N 1
ATOM 2360 C CA . LEU A 1 311 ? -15.680 2.665 12.095 1.00 94.50 311 LEU A CA 1
ATOM 2361 C C . LEU A 1 311 ? -16.969 1.840 12.102 1.00 94.50 311 LEU A C 1
ATOM 2363 O O . LEU A 1 311 ? -17.858 2.128 11.307 1.00 94.50 311 LEU A O 1
ATOM 2367 N N . VAL A 1 312 ? -17.102 0.873 13.013 1.00 94.00 312 VAL A N 1
ATOM 2368 C CA . VAL A 1 312 ? -18.308 0.040 13.141 1.00 94.00 312 VAL A CA 1
ATOM 2369 C C . VAL A 1 312 ? -19.521 0.876 13.556 1.00 94.00 312 VAL A C 1
ATOM 2371 O O . VAL A 1 312 ? -20.598 0.724 12.983 1.00 94.00 312 VAL A O 1
ATOM 2374 N N . ALA A 1 313 ? -19.352 1.824 14.481 1.00 91.81 313 ALA A N 1
ATOM 2375 C CA . ALA A 1 313 ? -20.425 2.739 14.868 1.00 91.81 313 ALA A CA 1
ATOM 2376 C C . ALA A 1 313 ? -20.887 3.611 13.685 1.00 91.81 313 ALA A C 1
ATOM 2378 O O . ALA A 1 313 ? -22.080 3.836 13.480 1.00 91.81 313 ALA A O 1
ATOM 2379 N N . ARG A 1 314 ? -19.947 4.071 12.848 1.00 92.12 314 ARG A N 1
ATOM 2380 C CA . ARG A 1 314 ? -20.253 4.822 11.617 1.00 92.12 314 ARG A CA 1
ATOM 2381 C C . ARG A 1 314 ? -20.876 3.954 10.523 1.00 92.12 314 ARG A C 1
ATOM 2383 O O . ARG A 1 314 ? -21.691 4.459 9.757 1.00 92.12 314 ARG A O 1
ATOM 2390 N N . GLU A 1 315 ? -20.487 2.685 10.433 1.00 89.31 315 GLU A N 1
ATOM 2391 C CA . GLU A 1 315 ? -21.066 1.691 9.520 1.00 89.31 315 GLU A CA 1
ATOM 2392 C C . GLU A 1 315 ? -22.543 1.441 9.848 1.00 89.31 315 GLU A C 1
ATOM 2394 O O . GLU A 1 315 ? -23.379 1.472 8.949 1.00 89.31 315 GLU A O 1
ATOM 2399 N N . ARG A 1 316 ? -22.870 1.296 11.138 1.00 87.19 316 ARG A N 1
ATOM 2400 C CA . ARG A 1 316 ? -24.247 1.135 11.641 1.00 87.19 316 ARG A CA 1
ATOM 2401 C C . ARG A 1 316 ? -25.072 2.419 11.618 1.00 87.19 316 ARG A C 1
ATOM 2403 O O . ARG A 1 316 ? -26.298 2.370 11.681 1.00 87.19 316 ARG A O 1
ATOM 2410 N N . GLY A 1 317 ? -24.411 3.571 11.511 1.00 87.69 317 GLY A N 1
ATOM 2411 C CA . GLY A 1 317 ? -25.063 4.871 11.613 1.00 87.69 317 GLY A CA 1
ATOM 2412 C C . GLY A 1 317 ? -25.554 5.150 13.032 1.00 87.69 317 GLY A C 1
ATOM 2413 O O . GLY A 1 317 ? -26.638 5.715 13.197 1.00 87.69 317 GLY A O 1
ATOM 2414 N N . ASP A 1 318 ? -24.768 4.753 14.035 1.00 88.62 318 ASP A N 1
ATOM 2415 C CA . ASP A 1 318 ? -25.065 4.979 15.446 1.00 88.62 318 ASP A CA 1
ATOM 2416 C C . ASP A 1 318 ? -25.227 6.477 15.741 1.00 88.62 318 ASP A C 1
ATOM 2418 O O . ASP A 1 318 ? -24.639 7.357 15.096 1.00 88.62 318 ASP A O 1
ATOM 2422 N N . ARG A 1 319 ? -26.050 6.784 16.746 1.00 89.00 319 ARG A N 1
ATOM 2423 C CA . ARG A 1 319 ? -26.270 8.153 17.215 1.00 89.00 319 ARG A CA 1
ATOM 2424 C C . ARG A 1 319 ? -25.338 8.456 18.375 1.00 89.00 319 ARG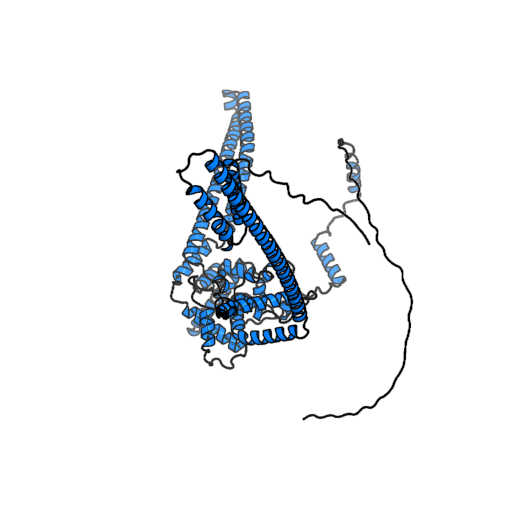 A C 1
ATOM 2426 O O . ARG A 1 319 ? -25.314 7.734 19.366 1.00 89.00 319 ARG A O 1
ATOM 2433 N N . VAL A 1 320 ? -24.615 9.563 18.269 1.00 87.12 320 VAL A N 1
ATOM 2434 C CA . VAL A 1 320 ? -23.747 10.072 19.331 1.00 87.12 320 VAL A CA 1
ATOM 2435 C C . VAL A 1 320 ? -24.318 11.350 19.927 1.00 87.12 320 VAL A C 1
ATOM 2437 O O . VAL A 1 320 ? -25.054 12.100 19.280 1.00 87.12 320 VAL A O 1
ATOM 2440 N N . ASN A 1 321 ? -23.975 11.609 21.185 1.00 84.81 321 ASN A N 1
ATOM 2441 C CA . ASN A 1 321 ? -24.330 12.855 21.852 1.00 84.81 321 ASN A CA 1
ATOM 2442 C C . ASN A 1 321 ? -23.503 14.004 21.253 1.00 84.81 321 ASN A C 1
ATOM 2444 O O . ASN A 1 321 ? -22.298 14.077 21.475 1.00 84.81 321 ASN A O 1
ATOM 2448 N N . ALA A 1 322 ? -24.152 14.922 20.539 1.00 82.56 322 ALA A N 1
ATOM 2449 C CA . ALA A 1 322 ? -23.545 16.096 19.904 1.00 82.56 322 ALA A CA 1
ATOM 2450 C C . ALA A 1 322 ? -23.457 17.315 20.842 1.00 82.56 322 ALA A C 1
ATOM 2452 O O . ALA A 1 322 ? -23.338 18.454 20.395 1.00 82.56 322 ALA A O 1
ATOM 2453 N N . GLY A 1 323 ? -23.520 17.077 22.154 1.00 83.62 323 GLY A N 1
ATOM 2454 C CA . GLY A 1 323 ? -23.472 18.118 23.175 1.00 83.62 323 GLY A CA 1
ATOM 2455 C C . GLY A 1 323 ? -24.831 18.741 23.495 1.00 83.62 323 GLY A C 1
ATOM 2456 O O . GLY A 1 323 ? -25.892 18.190 23.192 1.00 83.62 323 GLY A O 1
ATOM 2457 N N . TRP A 1 324 ? -24.777 19.867 24.203 1.00 83.69 324 TRP A N 1
ATOM 2458 C CA . TRP A 1 324 ? -25.945 20.638 24.618 1.00 83.69 324 TRP A CA 1
ATOM 2459 C C . TRP A 1 324 ? -26.310 21.652 23.540 1.00 83.69 324 TRP A C 1
ATOM 2461 O O . TRP A 1 324 ? -25.468 22.453 23.138 1.00 83.69 324 TRP A O 1
ATOM 2471 N N . ASP A 1 325 ? -27.557 21.631 23.087 1.00 80.81 325 ASP A N 1
ATOM 2472 C CA . ASP A 1 325 ? -28.080 22.649 22.188 1.00 80.81 325 ASP A CA 1
ATOM 2473 C C . ASP A 1 325 ? -28.702 23.783 23.014 1.00 80.81 325 ASP A C 1
ATOM 2475 O O . ASP A 1 325 ? -29.730 23.618 23.673 1.00 80.81 325 ASP A O 1
ATOM 2479 N N . GLY A 1 326 ? -28.045 24.945 22.996 1.00 82.19 326 GLY A N 1
ATOM 2480 C CA . GLY A 1 326 ? -28.462 26.120 23.759 1.00 82.19 326 GLY A CA 1
ATOM 2481 C C . GLY A 1 326 ? -29.801 26.713 23.312 1.00 82.19 326 GLY A C 1
ATOM 2482 O O . GLY A 1 326 ? -30.430 27.403 24.107 1.00 82.19 326 GLY A O 1
ATOM 2483 N N . ALA A 1 327 ? -30.253 26.434 22.084 1.00 82.25 327 ALA A N 1
ATOM 2484 C CA . ALA A 1 327 ? -31.530 26.935 21.579 1.00 82.25 327 ALA A CA 1
ATOM 2485 C C . ALA A 1 327 ? -32.720 26.098 22.068 1.00 82.25 327 ALA A C 1
ATOM 2487 O O . ALA A 1 327 ? -33.783 26.640 22.359 1.00 82.25 327 ALA A O 1
ATOM 2488 N N . THR A 1 328 ? -32.543 24.780 22.167 1.00 80.25 328 THR A N 1
ATOM 2489 C CA . THR A 1 328 ? -33.608 23.843 22.560 1.00 80.25 328 THR A CA 1
ATOM 2490 C C . THR A 1 328 ? -33.547 23.450 24.034 1.00 80.25 328 THR A C 1
ATOM 2492 O O . THR A 1 328 ? -34.495 22.861 24.547 1.00 80.25 328 THR A O 1
ATOM 2495 N N . GLY A 1 329 ? -32.449 23.766 24.730 1.00 84.62 329 GLY A N 1
ATOM 2496 C CA . GLY A 1 329 ? -32.256 23.379 26.126 1.00 84.62 329 GLY A CA 1
ATOM 2497 C C . GLY A 1 329 ? -32.228 21.860 26.311 1.00 84.62 329 GLY A C 1
ATOM 2498 O O . GLY A 1 329 ? -32.629 21.360 27.360 1.00 84.62 329 GLY A O 1
ATOM 2499 N N . GLN A 1 330 ? -31.808 21.117 25.284 1.00 86.00 330 GLN A N 1
ATOM 2500 C CA . GLN A 1 330 ? -31.735 19.660 25.301 1.00 86.00 330 GLN A CA 1
ATOM 2501 C C . GLN A 1 330 ? -30.387 19.170 24.769 1.00 86.00 330 GLN A C 1
ATOM 2503 O O . GLN A 1 330 ? -29.683 19.851 24.019 1.00 86.00 330 GLN A O 1
ATOM 2508 N N . ARG A 1 331 ? -30.009 17.945 25.157 1.00 80.81 331 ARG A N 1
ATOM 2509 C CA . ARG A 1 331 ? -28.856 17.267 24.557 1.00 80.81 331 ARG A CA 1
ATOM 2510 C C . ARG A 1 331 ? -29.223 16.825 23.151 1.00 80.81 331 ARG A C 1
ATOM 2512 O O . ARG A 1 331 ? -30.120 16.005 22.968 1.00 80.81 331 ARG A O 1
ATOM 2519 N N . ARG A 1 332 ? -28.506 17.343 22.160 1.00 85.62 332 ARG A N 1
ATOM 2520 C CA . ARG A 1 332 ? -28.714 16.962 20.769 1.00 85.62 332 ARG A CA 1
ATOM 2521 C C . ARG A 1 332 ? -28.048 15.617 20.524 1.00 85.62 332 ARG A C 1
ATOM 2523 O O . ARG A 1 332 ? -26.868 15.439 20.817 1.00 85.62 332 ARG A O 1
ATOM 2530 N N . THR A 1 333 ? -28.792 14.671 19.966 1.00 88.44 333 THR A N 1
ATOM 2531 C CA . THR A 1 333 ? -28.201 13.467 19.377 1.00 88.44 333 THR A CA 1
ATOM 2532 C C . THR A 1 333 ? -27.985 13.720 17.890 1.00 88.44 333 THR A C 1
ATOM 2534 O O . THR A 1 333 ? -28.842 14.289 17.212 1.00 88.44 333 THR A O 1
ATOM 2537 N N . GLN A 1 334 ? -26.812 13.355 17.383 1.00 88.06 334 GLN A N 1
ATOM 2538 C CA . GLN A 1 334 ? -26.485 13.446 15.966 1.00 88.06 334 GLN A CA 1
ATOM 2539 C C . GLN A 1 334 ? -26.108 12.061 15.465 1.00 88.06 334 GLN A C 1
ATOM 2541 O O . GLN A 1 334 ? -25.348 11.336 16.106 1.00 88.06 334 GLN A O 1
ATOM 2546 N N . GLN A 1 335 ? -26.659 11.691 14.314 1.00 90.25 335 GLN A N 1
ATOM 2547 C CA . GLN A 1 335 ? -26.245 10.479 13.629 1.00 90.25 335 GLN A CA 1
ATOM 2548 C C . GLN A 1 335 ? -24.817 10.649 13.117 1.00 90.25 335 GLN A C 1
ATOM 2550 O O . GLN A 1 335 ? -24.483 11.685 12.535 1.00 90.25 335 GLN A O 1
ATOM 2555 N N . LEU A 1 336 ? -23.978 9.641 13.341 1.00 89.44 336 LEU A N 1
ATOM 2556 C CA . LEU A 1 336 ? -22.625 9.655 12.816 1.00 89.44 336 LEU A CA 1
ATOM 2557 C C . LEU A 1 336 ? -22.636 9.718 11.279 1.00 89.44 336 LEU A C 1
ATOM 2559 O O . LEU A 1 336 ? -23.479 9.085 10.638 1.00 89.44 336 LEU A O 1
ATOM 2563 N N . PRO A 1 337 ? -21.699 10.464 10.664 1.00 89.38 337 PRO A N 1
ATOM 2564 C CA . PRO A 1 337 ? -21.610 10.528 9.217 1.00 89.38 337 PRO A CA 1
ATOM 2565 C C . PRO A 1 337 ? -21.240 9.147 8.660 1.00 89.38 337 PRO A C 1
ATOM 2567 O O . PRO A 1 337 ? -20.338 8.492 9.211 1.00 89.38 337 PRO A O 1
ATOM 2570 N N . PRO A 1 338 ? -21.866 8.725 7.544 1.00 89.56 338 PRO A N 1
ATOM 2571 C CA . PRO A 1 338 ? -21.593 7.426 6.950 1.00 89.56 338 PRO A CA 1
ATOM 2572 C C . PRO A 1 338 ? -20.111 7.290 6.596 1.00 89.56 338 PRO A C 1
ATOM 2574 O O . PRO A 1 338 ? -19.400 8.274 6.348 1.00 89.56 338 PRO A O 1
ATOM 2577 N N . LEU A 1 339 ? -19.627 6.049 6.582 1.00 89.88 339 LEU A N 1
ATOM 2578 C CA . LEU A 1 339 ? -18.253 5.769 6.185 1.00 89.88 339 LEU A CA 1
ATOM 2579 C C . LEU A 1 339 ? -18.009 6.208 4.734 1.00 89.88 339 LEU A C 1
ATOM 2581 O O . LEU A 1 339 ? -18.792 5.826 3.856 1.00 89.88 339 LEU A O 1
ATOM 2585 N N . PRO A 1 340 ? -16.921 6.954 4.453 1.00 90.19 340 PRO A N 1
ATOM 2586 C CA . PRO A 1 340 ? -16.499 7.201 3.090 1.00 90.19 340 PRO A CA 1
ATOM 2587 C C . PRO A 1 340 ? -16.135 5.870 2.442 1.00 90.19 340 PRO A C 1
ATOM 2589 O O . PRO A 1 340 ? -15.583 4.979 3.087 1.00 90.19 340 PRO A O 1
ATOM 2592 N N . ALA A 1 341 ? -16.363 5.773 1.141 1.00 85.56 341 ALA A N 1
ATOM 2593 C CA . ALA A 1 341 ? -16.169 4.551 0.373 1.00 85.56 341 ALA A CA 1
ATOM 2594 C C . ALA A 1 341 ? -14.777 3.900 0.567 1.00 85.56 341 ALA A C 1
ATOM 2596 O O . ALA A 1 341 ? -14.660 2.690 0.709 1.00 85.56 341 ALA A O 1
ATOM 2597 N N . LYS A 1 342 ? -13.699 4.699 0.689 1.00 88.62 342 LYS A N 1
ATOM 2598 C CA . LYS A 1 342 ? -12.336 4.191 0.984 1.00 88.62 342 LYS A CA 1
ATOM 2599 C C . LYS A 1 342 ? -12.231 3.463 2.340 1.00 88.62 342 LYS A C 1
ATOM 2601 O O . LYS A 1 342 ? -11.414 2.562 2.461 1.00 88.62 342 LYS A O 1
ATOM 2606 N N . GLN A 1 343 ? -13.009 3.877 3.345 1.00 91.50 343 GLN A N 1
ATOM 2607 C CA . GLN A 1 343 ? -13.019 3.276 4.688 1.00 91.50 343 GLN A CA 1
ATOM 2608 C C . GLN A 1 343 ? -13.985 2.091 4.800 1.00 91.50 343 GLN A C 1
ATOM 2610 O O . GLN A 1 343 ? -13.830 1.293 5.718 1.00 91.50 343 GLN A O 1
ATOM 2615 N N . ARG A 1 344 ? -14.957 1.960 3.885 1.00 90.19 344 ARG A N 1
ATOM 2616 C CA . ARG A 1 344 ? -15.787 0.750 3.766 1.00 90.19 344 ARG A CA 1
ATOM 2617 C C . ARG A 1 344 ? -14.970 -0.392 3.181 1.00 90.19 344 ARG A C 1
ATOM 2619 O O . ARG A 1 344 ? -14.864 -1.457 3.776 1.00 90.19 344 ARG A O 1
ATOM 2626 N N . ARG A 1 345 ? -14.334 -0.131 2.037 1.00 90.12 345 ARG A N 1
ATOM 2627 C CA . ARG A 1 345 ? -13.426 -1.071 1.392 1.00 90.12 345 ARG A CA 1
ATOM 2628 C C . ARG A 1 345 ? -12.345 -0.329 0.620 1.00 90.12 345 ARG A C 1
ATOM 2630 O O . ARG A 1 345 ? -12.614 0.608 -0.136 1.00 90.12 345 ARG A O 1
ATOM 2637 N N . HIS A 1 346 ? -11.105 -0.757 0.791 1.00 92.69 346 HIS A N 1
ATOM 2638 C CA . HIS A 1 346 ? -9.969 -0.127 0.151 1.00 92.69 346 HIS A CA 1
ATOM 2639 C C . HIS A 1 346 ? -10.049 -0.310 -1.382 1.00 92.69 346 HIS A C 1
ATOM 2641 O O . HIS A 1 346 ? -10.303 -1.421 -1.853 1.00 92.69 346 HIS A O 1
ATOM 2647 N N . PRO A 1 347 ? -9.780 0.734 -2.194 1.00 90.44 347 PRO A N 1
ATOM 2648 C CA . PRO A 1 347 ? -9.914 0.670 -3.654 1.00 90.44 347 PRO A CA 1
ATOM 2649 C C . PRO A 1 347 ? -9.095 -0.438 -4.327 1.00 90.44 347 PRO A C 1
ATOM 2651 O O . PRO A 1 347 ? -9.491 -0.948 -5.365 1.00 90.44 347 PRO A O 1
ATOM 2654 N N . ALA A 1 348 ? -7.968 -0.831 -3.726 1.00 92.94 348 ALA A N 1
ATOM 2655 C CA . ALA A 1 348 ? -7.108 -1.895 -4.251 1.00 92.94 348 ALA A CA 1
ATOM 2656 C C . ALA A 1 348 ? -7.799 -3.268 -4.338 1.00 92.94 348 ALA A C 1
ATOM 2658 O O . ALA A 1 348 ? -7.348 -4.110 -5.106 1.00 92.94 348 ALA A O 1
ATOM 2659 N N . TYR A 1 349 ? -8.876 -3.500 -3.577 1.00 91.50 349 TYR A N 1
ATOM 2660 C CA . TYR A 1 349 ? -9.641 -4.748 -3.638 1.00 91.50 349 TYR A CA 1
ATOM 2661 C C . TYR A 1 349 ? -10.594 -4.827 -4.832 1.00 91.50 349 TYR A C 1
ATOM 2663 O O . TYR A 1 349 ? -11.191 -5.879 -5.039 1.00 91.50 349 TYR A O 1
ATOM 2671 N N . TYR A 1 350 ? -10.741 -3.755 -5.608 1.00 88.25 350 TYR A N 1
ATOM 2672 C CA . TYR A 1 350 ? -11.602 -3.721 -6.784 1.00 88.25 350 TYR A CA 1
ATOM 2673 C C . TYR A 1 350 ? -10.780 -3.756 -8.070 1.00 88.25 350 TYR A C 1
ATOM 2675 O O . TYR A 1 350 ? -9.653 -3.251 -8.134 1.00 88.25 350 TYR A O 1
ATOM 2683 N N . TYR A 1 351 ? -11.354 -4.343 -9.118 1.00 86.19 351 TYR A N 1
ATOM 2684 C CA . TYR A 1 351 ? -10.811 -4.181 -10.461 1.00 86.19 351 TYR A CA 1
ATOM 2685 C C . TYR A 1 351 ? -10.975 -2.725 -10.926 1.00 86.19 351 TYR A C 1
ATOM 2687 O O . TYR A 1 351 ? -12.029 -2.135 -10.690 1.00 86.19 351 TYR A O 1
ATOM 2695 N N . PRO A 1 352 ? -9.969 -2.134 -11.601 1.00 86.31 352 PRO A N 1
ATOM 2696 C CA . PRO A 1 352 ? -10.078 -0.771 -12.105 1.00 86.31 352 PRO A CA 1
ATOM 2697 C C . PRO A 1 352 ? -11.241 -0.619 -13.088 1.00 86.31 352 PRO A C 1
ATOM 2699 O O . PRO A 1 352 ? -11.522 -1.520 -13.882 1.00 86.31 352 PRO A O 1
ATOM 2702 N N . SER A 1 353 ? -11.883 0.547 -13.077 1.00 84.12 353 SER A N 1
ATOM 2703 C CA . SER A 1 353 ? -12.950 0.853 -14.030 1.00 84.12 353 SER A CA 1
ATOM 2704 C C . SER A 1 353 ? -12.404 1.005 -15.454 1.00 84.12 353 SER A C 1
ATOM 2706 O O . SER A 1 353 ? -11.219 1.283 -15.664 1.00 84.12 353 SER A O 1
ATOM 2708 N N . LYS A 1 354 ? -13.279 0.890 -16.461 1.00 84.00 354 LYS A N 1
ATOM 2709 C CA . LYS A 1 354 ? -12.894 1.080 -17.870 1.00 84.00 354 LYS A CA 1
ATOM 2710 C C . LYS A 1 354 ? -12.209 2.434 -18.109 1.00 84.00 354 LYS A C 1
ATOM 2712 O O . LYS A 1 354 ? -11.167 2.481 -18.756 1.00 84.00 354 LYS A O 1
ATOM 2717 N N . ALA A 1 355 ? -12.734 3.506 -17.512 1.00 85.69 355 ALA A N 1
ATOM 2718 C CA . ALA A 1 355 ? -12.150 4.845 -17.604 1.00 85.69 355 ALA A CA 1
ATOM 2719 C C . ALA A 1 355 ? -10.739 4.917 -16.988 1.00 85.69 355 ALA A C 1
ATOM 2721 O O . ALA A 1 355 ? -9.838 5.518 -17.570 1.00 85.69 355 ALA A O 1
ATOM 2722 N N . GLN A 1 356 ? -10.517 4.256 -15.845 1.00 86.19 356 GLN A N 1
ATOM 2723 C CA . GLN A 1 356 ? -9.192 4.183 -15.220 1.00 86.19 356 GLN A CA 1
ATOM 2724 C C . GLN A 1 356 ? -8.198 3.415 -16.098 1.00 86.19 356 GLN A C 1
ATOM 2726 O O . GLN A 1 356 ? -7.066 3.858 -16.271 1.00 86.19 356 GLN A O 1
ATOM 2731 N N . LEU A 1 357 ? -8.630 2.303 -16.703 1.00 86.00 357 LEU A N 1
ATOM 2732 C CA . LEU A 1 357 ? -7.802 1.531 -17.634 1.00 86.00 357 LEU A CA 1
ATOM 2733 C C . LEU A 1 357 ? -7.477 2.324 -18.908 1.00 86.00 357 LEU A C 1
ATOM 2735 O O . LEU A 1 357 ? -6.415 2.144 -19.503 1.00 86.00 357 LEU A O 1
ATOM 2739 N N . GLU A 1 358 ? -8.381 3.180 -19.384 1.00 87.50 358 GLU A N 1
ATOM 2740 C CA . GLU A 1 358 ? -8.131 4.101 -20.500 1.00 87.50 358 GLU A CA 1
ATOM 2741 C C . GLU A 1 358 ? -7.061 5.140 -20.153 1.00 87.50 358 GLU A C 1
ATOM 2743 O O . GLU A 1 358 ? -6.122 5.331 -20.933 1.00 87.50 358 GLU A O 1
ATOM 2748 N N . GLU A 1 359 ? -7.138 5.729 -18.960 1.00 90.06 359 GLU A N 1
ATOM 2749 C CA . GLU A 1 359 ? -6.149 6.678 -18.450 1.00 90.06 359 GLU A CA 1
ATOM 2750 C C . GLU A 1 359 ? -4.750 6.047 -18.322 1.00 90.06 359 GLU A C 1
ATOM 2752 O O . GLU A 1 359 ? -3.756 6.641 -18.756 1.00 90.06 359 GLU A O 1
ATOM 2757 N N . THR A 1 360 ? -4.641 4.832 -17.773 1.00 88.81 360 THR A N 1
ATOM 2758 C CA . THR A 1 360 ? -3.343 4.151 -17.624 1.00 88.81 360 THR A CA 1
ATOM 2759 C C . THR A 1 360 ? -2.705 3.844 -18.975 1.00 88.81 360 THR A C 1
ATOM 2761 O O . THR A 1 360 ? -1.524 4.139 -19.176 1.00 88.81 360 THR A O 1
ATOM 2764 N N . ALA A 1 361 ? -3.466 3.387 -19.972 1.00 89.62 361 ALA A N 1
ATOM 2765 C CA . ALA A 1 361 ? -2.886 3.175 -21.300 1.00 89.62 361 ALA A CA 1
ATOM 2766 C C . ALA A 1 361 ? -2.468 4.478 -21.990 1.00 89.62 361 ALA A C 1
ATOM 2768 O O . ALA A 1 361 ? -1.476 4.485 -22.723 1.00 89.62 361 ALA A O 1
ATOM 2769 N N . GLN A 1 362 ? -3.174 5.592 -21.761 1.00 91.88 362 GLN A N 1
ATOM 2770 C CA . GLN A 1 362 ? -2.704 6.899 -22.228 1.00 91.88 362 GLN A CA 1
ATOM 2771 C C . GLN A 1 362 ? -1.364 7.256 -21.571 1.00 91.88 362 GLN A C 1
ATOM 2773 O O . GLN A 1 362 ? -0.436 7.679 -22.269 1.00 91.88 362 GLN A O 1
ATOM 2778 N N . LYS A 1 363 ? -1.200 7.000 -20.265 1.00 92.44 363 LYS A N 1
ATOM 2779 C CA . LYS A 1 363 ? 0.089 7.164 -19.570 1.00 92.44 363 LYS A CA 1
ATOM 2780 C C . LYS A 1 363 ? 1.177 6.297 -20.208 1.00 92.44 363 LYS A C 1
ATOM 2782 O O . LYS A 1 363 ? 2.213 6.843 -20.585 1.00 92.44 363 LYS A O 1
ATOM 2787 N N . HIS A 1 364 ? 0.935 5.011 -20.466 1.00 91.19 364 HIS A N 1
ATOM 2788 C CA . HIS A 1 364 ? 1.905 4.154 -21.167 1.00 91.19 364 HIS A CA 1
ATOM 2789 C C . HIS A 1 364 ? 2.265 4.679 -22.559 1.00 91.19 364 HIS A C 1
ATOM 2791 O O . HIS A 1 364 ? 3.444 4.722 -22.918 1.00 91.19 364 HIS A O 1
ATOM 2797 N N . LYS A 1 365 ? 1.275 5.141 -23.331 1.00 93.88 365 LYS A N 1
ATOM 2798 C CA . LYS A 1 365 ? 1.502 5.732 -24.656 1.00 93.88 365 LYS A CA 1
ATOM 2799 C C . LYS A 1 365 ? 2.409 6.963 -24.573 1.00 93.88 365 LYS A C 1
ATOM 2801 O O . LYS A 1 365 ? 3.326 7.099 -25.382 1.00 93.88 365 LYS A O 1
ATOM 2806 N N . THR A 1 366 ? 2.198 7.840 -23.588 1.00 94.56 366 THR A N 1
ATOM 2807 C CA . THR A 1 366 ? 3.048 9.029 -23.396 1.00 94.56 366 THR A CA 1
ATOM 2808 C C . THR A 1 366 ? 4.462 8.673 -22.934 1.00 94.56 366 THR A C 1
ATOM 2810 O O . THR A 1 366 ? 5.422 9.257 -23.437 1.00 94.56 366 THR A O 1
ATOM 2813 N N . LEU A 1 367 ? 4.619 7.687 -22.044 1.00 93.19 367 LEU A N 1
ATOM 2814 C CA . LEU A 1 367 ? 5.930 7.205 -21.598 1.00 93.19 367 LEU A CA 1
ATOM 2815 C C . LEU A 1 367 ? 6.726 6.576 -22.748 1.00 93.19 367 LEU A C 1
ATOM 2817 O O . LEU A 1 367 ? 7.895 6.915 -22.937 1.00 93.19 367 LEU A O 1
ATOM 2821 N N . LYS A 1 368 ? 6.087 5.737 -23.573 1.00 94.25 368 LYS A N 1
ATOM 2822 C CA . LYS A 1 368 ? 6.709 5.167 -24.778 1.00 94.25 368 LYS A CA 1
ATOM 2823 C C . LYS A 1 368 ? 7.126 6.244 -25.770 1.00 94.25 368 LYS A C 1
ATOM 2825 O O . LYS A 1 368 ? 8.271 6.238 -26.210 1.00 94.25 368 LYS A O 1
ATOM 2830 N N . LYS A 1 369 ? 6.243 7.209 -26.053 1.00 96.31 369 LYS A N 1
ATOM 2831 C CA . LYS A 1 369 ? 6.560 8.343 -26.931 1.00 96.31 369 LYS A CA 1
ATOM 2832 C C . LYS A 1 369 ? 7.803 9.093 -26.439 1.00 96.31 369 LYS A C 1
ATOM 2834 O O . LYS A 1 369 ? 8.727 9.303 -27.218 1.00 96.31 369 LYS A O 1
ATOM 2839 N N . ARG A 1 370 ? 7.873 9.406 -25.139 1.00 94.62 370 ARG A N 1
ATOM 2840 C CA . ARG A 1 370 ? 9.047 10.052 -24.525 1.00 94.62 370 ARG A CA 1
ATOM 2841 C C . ARG A 1 370 ? 10.308 9.199 -24.658 1.00 94.62 370 ARG A C 1
ATOM 2843 O O . ARG A 1 370 ? 11.356 9.726 -25.014 1.00 94.62 370 ARG A O 1
ATOM 2850 N N . ARG A 1 371 ? 10.230 7.893 -24.394 1.00 96.06 371 ARG A N 1
ATOM 2851 C CA . ARG A 1 371 ? 11.364 6.971 -24.564 1.00 96.06 371 ARG A CA 1
ATOM 2852 C C . ARG A 1 371 ? 11.865 6.969 -26.010 1.00 96.06 371 ARG A C 1
ATOM 2854 O O . ARG A 1 371 ? 13.070 7.060 -26.230 1.00 96.06 371 ARG A O 1
ATOM 2861 N N . ASP A 1 372 ? 10.959 6.900 -26.979 1.00 95.94 372 ASP A N 1
ATOM 2862 C CA . ASP A 1 372 ? 11.304 6.830 -28.400 1.00 95.94 372 ASP A CA 1
ATOM 2863 C C . ASP A 1 372 ? 11.886 8.157 -28.912 1.00 95.94 372 ASP A C 1
ATOM 2865 O O . ASP A 1 372 ? 12.851 8.149 -29.672 1.00 95.94 372 ASP A O 1
ATOM 2869 N N . GLU A 1 373 ? 11.382 9.300 -28.439 1.00 96.69 373 GLU A N 1
ATOM 2870 C CA . GLU A 1 373 ? 11.978 10.623 -28.688 1.00 96.69 373 GLU A CA 1
ATOM 2871 C C . GLU A 1 373 ? 13.409 10.714 -28.142 1.00 96.69 373 GLU A C 1
ATOM 2873 O O . GLU A 1 373 ? 14.317 11.164 -28.844 1.00 96.69 373 GLU A O 1
ATOM 2878 N N . ARG A 1 374 ? 13.646 10.235 -26.912 1.00 95.88 374 ARG A N 1
ATOM 2879 C CA . ARG A 1 374 ? 14.996 10.205 -26.323 1.00 95.88 374 ARG A CA 1
ATOM 2880 C C . ARG A 1 374 ? 15.920 9.247 -27.070 1.00 95.88 374 ARG A C 1
ATOM 2882 O O . ARG A 1 374 ? 17.070 9.598 -27.309 1.00 95.88 374 ARG A O 1
ATOM 2889 N N . LYS A 1 375 ? 15.415 8.089 -27.505 1.00 96.88 375 LYS A N 1
ATOM 2890 C CA . LYS A 1 375 ? 16.167 7.134 -28.331 1.00 96.88 375 LYS A CA 1
ATOM 2891 C C . LYS A 1 375 ? 16.582 7.750 -29.668 1.00 96.88 375 LYS A C 1
ATOM 2893 O O . LYS A 1 375 ? 17.734 7.610 -30.063 1.00 96.88 375 LYS A O 1
ATOM 2898 N N . LYS A 1 376 ? 15.670 8.465 -30.338 1.00 97.31 376 LYS A N 1
ATOM 2899 C CA . LYS A 1 376 ? 15.973 9.198 -31.578 1.00 97.31 376 LYS A CA 1
ATOM 2900 C C . LYS A 1 376 ? 17.053 10.252 -31.352 1.00 97.31 376 LYS A C 1
ATOM 2902 O O . LYS A 1 376 ? 17.981 10.313 -32.142 1.00 97.31 376 LYS A O 1
ATOM 2907 N N . LYS A 1 377 ? 16.978 11.014 -30.252 1.00 95.19 377 LYS A N 1
ATOM 2908 C CA . LYS A 1 377 ? 18.005 12.008 -29.903 1.00 95.19 377 LYS A CA 1
ATOM 2909 C C . LYS A 1 377 ? 19.389 11.376 -29.706 1.00 95.19 377 LYS A C 1
ATOM 2911 O O . LYS A 1 377 ? 20.379 11.932 -30.167 1.00 95.19 377 LYS A O 1
ATOM 2916 N N . VAL A 1 378 ? 19.462 10.222 -29.039 1.00 95.94 378 VAL A N 1
ATOM 2917 C CA . VAL A 1 378 ? 20.724 9.475 -28.904 1.00 95.94 378 VAL A CA 1
ATOM 2918 C C . VAL A 1 378 ? 21.254 9.081 -30.282 1.00 95.94 378 VAL A C 1
ATOM 2920 O O . VAL A 1 378 ? 22.391 9.408 -30.599 1.00 95.94 378 VAL A O 1
ATOM 2923 N N . ALA A 1 379 ? 20.409 8.486 -31.128 1.00 96.19 379 ALA A N 1
ATOM 2924 C CA . ALA A 1 379 ? 20.804 8.058 -32.468 1.00 96.19 379 ALA A CA 1
ATOM 2925 C C . ALA A 1 379 ? 21.282 9.222 -33.356 1.00 96.19 379 ALA A C 1
ATOM 2927 O O . ALA A 1 379 ? 22.263 9.070 -34.072 1.00 96.19 379 ALA A O 1
ATOM 2928 N N . THR A 1 380 ? 20.639 10.394 -33.292 1.00 96.38 380 THR A N 1
ATOM 2929 C CA . THR A 1 380 ? 21.065 11.571 -34.073 1.00 96.38 380 THR A CA 1
ATOM 2930 C C . THR A 1 380 ? 22.426 12.105 -33.637 1.00 96.38 380 THR A C 1
ATOM 2932 O O . THR A 1 380 ? 23.219 12.505 -34.480 1.00 96.38 380 THR A O 1
ATOM 2935 N N . LEU A 1 381 ? 22.706 12.112 -32.329 1.00 93.50 381 LEU A N 1
ATOM 2936 C CA . LEU A 1 381 ? 23.990 12.592 -31.814 1.00 93.50 381 LEU A CA 1
ATOM 2937 C C . LEU A 1 381 ? 25.119 11.592 -32.099 1.00 93.50 381 LEU A C 1
ATOM 2939 O O . LEU A 1 381 ? 26.231 11.998 -32.417 1.00 93.50 381 LEU A O 1
ATOM 2943 N N . GLU A 1 382 ? 24.830 10.292 -32.016 1.00 94.38 382 GLU A N 1
ATOM 2944 C CA . GLU A 1 382 ? 25.778 9.235 -32.382 1.00 94.38 382 GLU A CA 1
ATOM 2945 C C . GLU A 1 382 ? 26.090 9.247 -33.881 1.00 94.38 382 GLU A C 1
ATOM 2947 O O . GLU A 1 382 ? 27.255 9.142 -34.246 1.00 94.38 382 GLU A O 1
ATOM 2952 N N . ALA A 1 383 ? 25.085 9.451 -34.739 1.00 94.38 383 ALA A N 1
ATOM 2953 C CA . ALA A 1 383 ? 25.290 9.580 -36.180 1.00 94.38 383 ALA A CA 1
ATOM 2954 C C . ALA A 1 383 ? 26.173 10.788 -36.534 1.00 94.38 383 ALA A C 1
ATOM 2956 O O . ALA A 1 383 ? 27.087 10.650 -37.337 1.00 94.38 383 ALA A O 1
ATOM 2957 N N . ALA A 1 384 ? 25.958 11.942 -35.889 1.00 92.56 384 ALA A N 1
ATOM 2958 C CA . ALA A 1 384 ? 26.793 13.127 -36.101 1.00 92.56 384 ALA A CA 1
ATOM 2959 C C . ALA A 1 384 ? 28.255 12.911 -35.664 1.00 92.56 384 ALA A C 1
ATOM 2961 O O . ALA A 1 384 ? 29.172 13.440 -36.285 1.00 92.56 384 ALA A O 1
ATOM 2962 N N . LEU A 1 385 ? 28.491 12.136 -34.598 1.00 92.44 385 LEU A N 1
ATOM 2963 C CA . LEU A 1 385 ? 29.848 11.767 -34.186 1.00 92.44 385 LEU A CA 1
ATOM 2964 C C . LEU A 1 385 ? 30.510 10.789 -35.157 1.00 92.44 385 LEU A C 1
ATOM 2966 O O . LEU A 1 385 ? 31.709 10.916 -35.403 1.00 92.44 385 LEU A O 1
ATOM 2970 N N . GLU A 1 386 ? 29.753 9.829 -35.688 1.00 94.06 386 GLU A N 1
ATOM 2971 C CA . GLU A 1 386 ? 30.281 8.863 -36.651 1.00 94.06 386 GLU A CA 1
ATOM 2972 C C . GLU A 1 386 ? 30.605 9.538 -37.990 1.00 94.06 386 GLU A C 1
ATOM 2974 O O . GLU A 1 386 ? 31.693 9.332 -38.506 1.00 94.06 386 GLU A O 1
ATOM 2979 N N . GLU A 1 387 ? 29.761 10.452 -38.482 1.00 94.38 387 GLU A N 1
ATOM 2980 C CA . GLU A 1 387 ? 30.049 11.247 -39.688 1.00 94.38 387 GLU A CA 1
ATOM 2981 C C . GLU A 1 387 ? 31.372 12.022 -39.552 1.00 94.38 387 GLU A C 1
ATOM 2983 O O . GLU A 1 387 ? 32.239 11.953 -40.421 1.00 94.38 387 GLU A O 1
ATOM 2988 N N . ARG A 1 388 ? 31.596 12.681 -38.407 1.00 92.44 388 ARG A N 1
ATOM 2989 C CA . ARG A 1 388 ? 32.867 13.377 -38.127 1.00 92.44 388 ARG A CA 1
ATOM 2990 C C . ARG A 1 388 ? 34.060 12.437 -38.009 1.00 92.44 388 ARG A C 1
ATOM 2992 O O . ARG A 1 388 ? 35.191 12.829 -38.300 1.00 92.44 388 ARG A O 1
ATOM 2999 N N . ARG A 1 389 ? 33.835 11.213 -37.540 1.00 94.81 389 ARG A N 1
ATOM 3000 C CA . ARG A 1 389 ? 34.871 10.187 -37.465 1.00 94.81 389 ARG A CA 1
ATOM 3001 C C . ARG A 1 389 ? 35.243 9.683 -38.858 1.00 94.81 389 ARG A C 1
ATOM 3003 O O . ARG A 1 389 ? 36.433 9.547 -39.132 1.00 94.81 389 ARG A O 1
ATOM 3010 N N . ASP A 1 390 ? 34.253 9.458 -39.713 1.00 95.62 390 ASP A N 1
ATOM 3011 C CA . ASP A 1 390 ? 34.441 9.022 -41.094 1.00 95.62 390 ASP A CA 1
ATOM 3012 C C . ASP A 1 390 ? 35.169 10.095 -41.914 1.00 95.62 390 ASP A C 1
ATOM 3014 O O . ASP A 1 390 ? 36.124 9.772 -42.618 1.00 95.62 390 ASP A O 1
ATOM 3018 N N . GLU A 1 391 ? 34.813 11.379 -41.757 1.00 94.81 391 GLU A N 1
ATOM 3019 C CA . GLU A 1 391 ? 35.542 12.513 -42.357 1.00 94.81 391 GLU A CA 1
ATOM 3020 C C . GLU A 1 391 ? 37.026 12.510 -41.960 1.00 94.81 391 GLU A C 1
ATOM 3022 O O . GLU A 1 391 ? 37.915 12.643 -42.807 1.00 94.81 391 GLU A O 1
ATOM 3027 N N . ARG A 1 392 ? 37.310 12.317 -40.665 1.00 96.38 392 ARG A N 1
ATOM 3028 C CA . ARG A 1 392 ? 38.679 12.219 -40.150 1.00 96.38 392 ARG A CA 1
ATOM 3029 C C . ARG A 1 392 ? 39.415 11.028 -40.764 1.00 96.38 392 ARG A C 1
ATOM 3031 O O . ARG A 1 392 ? 40.554 11.172 -41.211 1.00 96.38 392 ARG A O 1
ATOM 3038 N N . ASP A 1 393 ? 38.795 9.853 -40.769 1.00 95.88 393 ASP A N 1
ATOM 3039 C CA . ASP A 1 393 ? 39.420 8.621 -41.254 1.00 95.88 393 ASP A CA 1
ATOM 3040 C C . ASP A 1 393 ? 39.662 8.672 -42.775 1.00 95.88 393 ASP A C 1
ATOM 3042 O O . ASP A 1 393 ? 40.727 8.241 -43.231 1.00 95.88 393 ASP A O 1
ATOM 3046 N N . ALA A 1 394 ? 38.760 9.297 -43.539 1.00 96.12 394 ALA A N 1
ATOM 3047 C CA . ALA A 1 394 ? 38.938 9.601 -44.958 1.00 96.12 394 ALA A CA 1
ATOM 3048 C C . ALA A 1 394 ? 40.110 10.567 -45.196 1.00 96.12 394 ALA A C 1
ATOM 3050 O O . ALA A 1 394 ? 41.003 10.255 -45.982 1.00 96.12 394 ALA A O 1
ATOM 3051 N N . ALA A 1 395 ? 40.197 11.675 -44.450 1.00 95.12 395 ALA A N 1
ATOM 3052 C CA . ALA A 1 395 ? 41.315 12.617 -44.565 1.00 95.12 395 ALA A CA 1
ATOM 3053 C C . ALA A 1 395 ? 42.671 11.953 -44.243 1.00 95.12 395 ALA A C 1
ATOM 3055 O O . ALA A 1 395 ? 43.684 12.200 -44.908 1.00 95.12 395 ALA A O 1
ATOM 3056 N N . PHE A 1 396 ? 42.709 11.046 -43.259 1.00 95.75 396 PHE A N 1
ATOM 3057 C CA . PHE A 1 396 ? 43.904 10.247 -42.986 1.00 95.75 396 PHE A CA 1
ATOM 3058 C C . PHE A 1 396 ? 44.216 9.240 -44.094 1.00 95.75 396 PHE A C 1
ATOM 3060 O O . PHE A 1 396 ? 45.400 9.024 -44.369 1.00 95.75 396 PHE A O 1
ATOM 3067 N N . ALA A 1 397 ? 43.214 8.615 -44.712 1.00 96.00 397 ALA A N 1
ATOM 3068 C CA . ALA A 1 397 ? 43.412 7.724 -45.851 1.00 96.00 397 ALA A CA 1
ATOM 3069 C C . ALA A 1 397 ? 43.982 8.488 -47.058 1.00 96.00 397 ALA A C 1
ATOM 3071 O O . ALA A 1 397 ? 44.997 8.069 -47.620 1.00 96.00 397 ALA A O 1
ATOM 3072 N N . ASP A 1 398 ? 43.429 9.662 -47.364 1.00 95.50 398 ASP A N 1
ATOM 3073 C CA . ASP A 1 398 ? 43.898 10.538 -48.439 1.00 95.50 398 ASP A CA 1
ATOM 3074 C C . ASP A 1 398 ? 45.342 10.988 -48.207 1.00 95.50 398 ASP A C 1
ATOM 3076 O O . ASP A 1 398 ? 46.174 10.929 -49.114 1.00 95.50 398 ASP A O 1
ATOM 3080 N N . SER A 1 399 ? 45.695 11.322 -46.960 1.00 94.56 399 SER A N 1
ATOM 3081 C CA . SER A 1 399 ? 47.071 11.678 -46.595 1.00 94.56 399 SER A CA 1
ATOM 3082 C C . SER A 1 399 ? 48.089 10.554 -46.819 1.00 94.56 399 SER A C 1
ATOM 3084 O O . SER A 1 399 ? 49.282 10.836 -46.944 1.00 94.56 399 SER A O 1
ATOM 3086 N N . ARG A 1 400 ? 47.649 9.289 -46.885 1.00 95.38 400 ARG A N 1
ATOM 3087 C CA . ARG A 1 400 ? 48.494 8.106 -47.134 1.00 95.38 400 ARG A CA 1
ATOM 3088 C C . ARG A 1 400 ? 48.514 7.687 -48.606 1.00 95.38 400 ARG A C 1
ATOM 3090 O O . ARG A 1 400 ? 49.377 6.898 -48.973 1.00 95.38 400 ARG A O 1
ATOM 3097 N N . SER A 1 401 ? 47.601 8.199 -49.430 1.00 95.50 401 SER A N 1
ATOM 3098 C CA . SER A 1 401 ? 47.508 7.861 -50.851 1.00 95.50 401 SER A CA 1
ATOM 3099 C C . SER A 1 401 ? 48.669 8.466 -51.639 1.00 95.50 401 SER A C 1
ATOM 3101 O O . SER A 1 401 ? 48.817 9.685 -51.717 1.00 95.50 401 SER A O 1
ATOM 3103 N N . GLU A 1 402 ? 49.492 7.617 -52.256 1.00 94.56 402 GLU A N 1
ATOM 3104 C CA . GLU A 1 402 ? 50.646 8.054 -53.053 1.00 94.56 402 GLU A CA 1
ATOM 3105 C C . GLU A 1 402 ? 50.226 8.912 -54.254 1.00 94.56 402 GLU A C 1
ATOM 3107 O O . GLU A 1 402 ? 50.874 9.911 -54.564 1.00 94.56 402 GLU A O 1
ATOM 3112 N N . TYR A 1 403 ? 49.099 8.568 -54.882 1.00 96.50 403 TYR A N 1
ATOM 3113 C CA . TYR A 1 403 ? 48.530 9.312 -56.004 1.00 96.50 403 TYR A CA 1
ATOM 3114 C C . TYR A 1 403 ? 48.141 10.745 -55.604 1.00 96.50 403 TYR A C 1
ATOM 3116 O O . TYR A 1 403 ? 48.575 11.713 -56.230 1.00 96.50 403 TYR A O 1
ATOM 3124 N N . LEU A 1 404 ? 47.382 10.901 -54.513 1.00 93.12 404 LEU A N 1
ATOM 3125 C CA . LEU A 1 404 ? 46.948 12.220 -54.039 1.00 93.12 404 LEU A CA 1
ATOM 3126 C C . LEU A 1 404 ? 48.129 13.057 -53.533 1.00 93.12 404 LEU A C 1
ATOM 3128 O O . LEU A 1 404 ? 48.155 14.271 -53.736 1.00 93.12 404 LEU A O 1
ATOM 3132 N N . GLN A 1 405 ? 49.138 12.423 -52.927 1.00 94.44 405 GLN A N 1
ATOM 3133 C CA . GLN A 1 405 ? 50.364 13.107 -52.509 1.00 94.44 405 GLN A CA 1
ATOM 3134 C C . GLN A 1 405 ? 51.138 13.709 -53.688 1.00 94.44 405 GLN A C 1
ATOM 3136 O O . GLN A 1 405 ? 51.707 14.789 -53.526 1.00 94.44 405 GLN A O 1
ATOM 3141 N N . GLN A 1 406 ? 51.157 13.043 -54.849 1.00 94.62 406 GLN A N 1
ATOM 3142 C CA . GLN A 1 406 ? 51.781 13.568 -56.069 1.00 94.62 406 GLN A CA 1
ATOM 3143 C C . GLN A 1 406 ? 50.984 14.735 -56.662 1.00 94.62 406 GLN A C 1
ATOM 3145 O O . GLN A 1 406 ? 51.581 15.709 -57.113 1.00 94.62 406 GLN A O 1
ATOM 3150 N N . GLN A 1 407 ? 49.650 14.659 -56.635 1.00 95.94 407 GLN A N 1
ATOM 3151 C CA . GLN A 1 407 ? 48.775 15.664 -57.245 1.00 95.94 407 GLN A CA 1
ATOM 3152 C C . GLN A 1 407 ? 48.633 16.948 -56.409 1.00 95.94 407 GLN A C 1
ATOM 3154 O O . GLN A 1 407 ? 48.685 18.045 -56.958 1.00 95.94 407 GLN A O 1
ATOM 3159 N N . TYR A 1 408 ? 48.447 16.822 -55.093 1.00 92.81 408 TYR A N 1
ATOM 3160 C CA . TYR A 1 408 ? 48.112 17.943 -54.197 1.00 92.81 408 TYR A CA 1
ATOM 3161 C C . TYR A 1 408 ? 49.243 18.323 -53.233 1.00 92.81 408 TYR A C 1
ATOM 3163 O O . TYR A 1 408 ? 49.190 19.365 -52.581 1.00 92.81 408 TYR A O 1
ATOM 3171 N N . GLY A 1 409 ? 50.284 17.493 -53.140 1.00 95.31 409 GLY A N 1
ATOM 3172 C CA . GLY A 1 409 ? 51.420 17.708 -52.254 1.00 95.31 409 GLY A CA 1
ATOM 3173 C C . GLY A 1 409 ? 51.227 17.110 -50.858 1.00 95.31 409 GLY A C 1
ATOM 3174 O O . GLY A 1 409 ? 50.229 17.309 -50.167 1.00 95.31 409 GLY A O 1
ATOM 3175 N N . ARG A 1 410 ? 52.262 16.408 -50.384 1.00 94.81 410 ARG A N 1
ATOM 3176 C CA . ARG A 1 410 ? 52.272 15.694 -49.094 1.00 94.81 410 ARG A CA 1
ATOM 3177 C C . ARG A 1 410 ? 52.069 16.590 -47.864 1.00 94.81 410 ARG A C 1
ATOM 3179 O O . ARG A 1 410 ? 51.694 16.092 -46.803 1.00 94.81 410 ARG A O 1
ATOM 3186 N N . GLN A 1 411 ? 52.424 17.870 -47.947 1.00 93.19 411 GLN A N 1
ATOM 3187 C CA . GLN A 1 411 ? 52.294 18.788 -46.814 1.00 93.19 411 GLN A CA 1
ATOM 3188 C C . GLN A 1 411 ? 50.838 19.225 -46.627 1.00 93.19 411 GLN A C 1
ATOM 3190 O O . GLN A 1 411 ? 50.309 19.065 -45.533 1.00 93.19 411 GLN A O 1
ATOM 3195 N N . LEU A 1 412 ? 50.174 19.627 -47.714 1.00 94.38 412 LEU A N 1
ATOM 3196 C CA . LEU A 1 412 ? 48.771 20.039 -47.704 1.00 94.38 412 LEU A CA 1
ATOM 3197 C C . LEU A 1 412 ? 47.854 18.937 -47.152 1.00 94.38 412 LEU A C 1
ATOM 3199 O O . LEU A 1 412 ? 47.063 19.190 -46.251 1.00 94.38 412 LEU A O 1
ATOM 3203 N N . LEU A 1 413 ? 48.015 17.691 -47.613 1.00 93.94 413 LEU A N 1
ATOM 3204 C CA . LEU A 1 413 ? 47.201 16.565 -47.133 1.00 93.94 413 LEU A CA 1
ATOM 3205 C C . LEU A 1 413 ? 47.432 16.230 -45.649 1.00 93.94 413 LEU A C 1
ATOM 3207 O O . LEU A 1 413 ? 46.520 15.766 -44.970 1.00 93.94 413 LEU A O 1
ATOM 3211 N N . ARG A 1 414 ? 48.646 16.457 -45.126 1.00 94.12 414 ARG A N 1
ATOM 3212 C CA . ARG A 1 414 ? 48.935 16.279 -43.693 1.00 94.12 414 ARG A CA 1
ATOM 3213 C C . ARG A 1 414 ? 48.288 17.366 -42.845 1.00 94.12 414 ARG A C 1
ATOM 3215 O O . ARG A 1 414 ? 47.848 17.064 -41.739 1.00 94.12 414 ARG A O 1
ATOM 3222 N N . ASP A 1 415 ? 48.248 18.595 -43.347 1.00 94.38 415 ASP A N 1
ATOM 3223 C CA . ASP A 1 415 ? 47.620 19.712 -42.647 1.00 94.38 415 ASP A CA 1
ATOM 3224 C C . ASP A 1 415 ? 46.085 19.557 -42.649 1.00 94.38 415 ASP A C 1
ATOM 3226 O O . ASP A 1 415 ? 45.480 19.672 -41.586 1.00 94.38 415 ASP A O 1
ATOM 3230 N N . LEU A 1 416 ? 45.478 19.117 -43.762 1.00 94.12 416 LEU A N 1
ATOM 3231 C CA . LEU A 1 416 ? 44.047 18.766 -43.831 1.00 94.12 416 LEU A CA 1
ATOM 3232 C C . LEU A 1 416 ? 43.665 17.602 -42.898 1.00 94.12 416 LEU A C 1
ATOM 3234 O O . LEU A 1 416 ? 42.649 17.664 -42.211 1.00 94.12 416 LEU A O 1
ATOM 3238 N N . ALA A 1 417 ? 44.487 16.549 -42.819 1.00 95.00 417 ALA A N 1
ATOM 3239 C CA . ALA A 1 417 ? 44.236 15.438 -41.896 1.00 95.00 417 ALA A CA 1
ATOM 3240 C C . ALA A 1 417 ? 44.314 15.867 -40.419 1.00 95.00 417 ALA A C 1
ATOM 3242 O O . ALA A 1 417 ? 43.556 15.368 -39.588 1.00 95.00 417 ALA A O 1
ATOM 3243 N N . ARG A 1 418 ? 45.212 16.805 -40.080 1.00 95.12 418 ARG A N 1
ATOM 3244 C CA . ARG A 1 418 ? 45.286 17.395 -38.732 1.00 95.12 418 ARG A CA 1
ATOM 3245 C C . ARG A 1 418 ? 44.077 18.268 -38.431 1.00 95.12 418 ARG A C 1
ATOM 3247 O O . ARG A 1 418 ? 43.523 18.151 -37.347 1.00 95.12 418 ARG A O 1
ATOM 3254 N N . GLU A 1 419 ? 43.651 19.087 -39.388 1.00 94.88 419 GLU A N 1
ATOM 3255 C CA . GLU A 1 419 ? 42.455 19.918 -39.254 1.00 94.88 419 GLU A CA 1
ATOM 3256 C C . GLU A 1 419 ? 41.202 19.058 -39.023 1.00 94.88 419 GLU A C 1
ATOM 3258 O O . GLU A 1 419 ? 40.423 19.338 -38.112 1.00 94.88 419 GLU A O 1
ATOM 3263 N N . ALA A 1 420 ? 41.056 17.949 -39.758 1.00 94.38 420 ALA A N 1
ATOM 3264 C CA . ALA A 1 420 ? 39.973 16.988 -39.554 1.00 94.38 420 ALA A CA 1
ATOM 3265 C C . ALA A 1 420 ? 40.049 16.277 -38.184 1.00 94.38 420 ALA A C 1
ATOM 3267 O O . ALA A 1 420 ? 39.023 16.071 -37.534 1.00 94.38 420 ALA A O 1
ATOM 3268 N N . ASP A 1 421 ? 41.248 15.929 -37.702 1.00 96.12 421 ASP A N 1
ATOM 3269 C CA . ASP A 1 421 ? 41.446 15.344 -36.365 1.00 96.12 421 ASP A CA 1
ATOM 3270 C C . ASP A 1 421 ? 41.123 16.338 -35.238 1.00 96.12 421 ASP A C 1
ATOM 3272 O O . ASP A 1 421 ? 40.480 15.974 -34.251 1.00 96.12 421 ASP A O 1
ATOM 3276 N N . ASP A 1 422 ? 41.505 17.605 -35.389 1.00 94.25 422 ASP A N 1
ATOM 3277 C CA . ASP A 1 422 ? 41.190 18.659 -34.425 1.00 94.25 422 ASP A CA 1
ATOM 3278 C C . ASP A 1 422 ? 39.688 18.988 -34.421 1.00 94.25 422 ASP A C 1
ATOM 3280 O O . ASP A 1 422 ? 39.091 19.112 -33.345 1.00 94.25 422 ASP A O 1
ATOM 3284 N N . ALA A 1 423 ? 39.044 19.018 -35.593 1.00 91.62 423 ALA A N 1
ATOM 3285 C CA . ALA A 1 423 ? 37.593 19.149 -35.720 1.00 91.62 423 ALA A CA 1
ATOM 3286 C C . ALA A 1 423 ? 36.850 17.961 -35.083 1.00 91.62 423 ALA A C 1
ATOM 3288 O O . ALA A 1 423 ? 35.888 18.159 -34.331 1.00 91.62 423 ALA A O 1
ATOM 3289 N N . TYR A 1 424 ? 37.319 16.725 -35.297 1.00 94.81 424 TYR A N 1
ATOM 3290 C CA . TYR A 1 424 ? 36.775 15.540 -34.631 1.00 94.81 424 TYR A CA 1
ATOM 3291 C C . TYR A 1 424 ? 36.962 15.604 -33.109 1.00 94.81 424 TYR A C 1
ATOM 3293 O O . TYR A 1 424 ? 36.035 15.312 -32.363 1.00 94.81 424 TYR A O 1
ATOM 3301 N N . LYS A 1 425 ? 38.129 16.014 -32.599 1.00 93.69 425 LYS A N 1
ATOM 3302 C CA . LYS A 1 425 ? 38.349 16.144 -31.146 1.00 93.69 425 LYS A CA 1
ATOM 3303 C C . LYS A 1 425 ? 37.470 17.223 -30.522 1.00 93.69 425 LYS A C 1
ATOM 3305 O O . LYS A 1 425 ? 36.957 17.012 -29.422 1.00 93.69 425 LYS A O 1
ATOM 3310 N N . ALA A 1 426 ? 37.293 18.359 -31.197 1.00 92.31 426 ALA A N 1
ATOM 3311 C CA . ALA A 1 426 ? 36.416 19.433 -30.741 1.00 92.31 426 ALA A CA 1
ATOM 3312 C C . ALA A 1 426 ? 34.960 18.951 -30.667 1.00 92.31 426 ALA A C 1
ATOM 3314 O O . ALA A 1 426 ? 34.348 18.993 -29.599 1.00 92.31 426 ALA A O 1
ATOM 3315 N N . THR A 1 427 ? 34.452 18.373 -31.759 1.00 89.94 427 THR A N 1
ATOM 3316 C CA . THR A 1 427 ? 33.089 17.823 -31.825 1.00 89.94 427 THR A CA 1
ATOM 3317 C C . THR A 1 427 ? 32.894 16.651 -30.864 1.00 89.94 427 THR A C 1
ATOM 3319 O O . THR A 1 427 ? 31.905 16.619 -30.142 1.00 89.94 427 THR A O 1
ATOM 3322 N N . SER A 1 428 ? 33.857 15.735 -30.742 1.00 93.00 428 SER A N 1
ATOM 3323 C CA . SER A 1 428 ? 33.828 14.635 -29.771 1.00 93.00 428 SER A CA 1
ATOM 3324 C C . SER A 1 428 ? 33.810 15.126 -28.324 1.00 93.00 428 SER A C 1
ATOM 3326 O O . SER A 1 428 ? 33.215 14.459 -27.477 1.00 93.00 428 SER A O 1
ATOM 3328 N N . LYS A 1 429 ? 34.447 16.259 -28.014 1.00 92.75 429 LYS A N 1
ATOM 3329 C CA . LYS A 1 429 ? 34.431 16.848 -26.671 1.00 92.75 429 LYS A CA 1
ATOM 3330 C C . LYS A 1 429 ? 33.097 17.531 -26.365 1.00 92.75 429 LYS A C 1
ATOM 3332 O O . LYS A 1 429 ? 32.601 17.403 -25.247 1.00 92.75 429 LYS A O 1
ATOM 3337 N N . GLU A 1 430 ? 32.531 18.236 -27.339 1.00 88.81 430 GLU A N 1
ATOM 3338 C CA . GLU A 1 430 ? 31.239 18.918 -27.214 1.00 88.81 430 GLU A CA 1
ATOM 3339 C C . GLU A 1 430 ? 30.081 17.910 -27.186 1.00 88.81 430 GLU A C 1
ATOM 3341 O O . GLU A 1 430 ? 29.395 17.769 -26.173 1.00 88.81 430 GLU A O 1
ATOM 3346 N N . LEU A 1 431 ? 29.934 17.120 -28.250 1.00 90.69 431 LEU A N 1
ATOM 3347 C CA . LEU A 1 431 ? 28.865 16.133 -28.405 1.00 90.69 431 LEU A CA 1
ATOM 3348 C C . LEU A 1 431 ? 29.047 14.917 -27.492 1.00 90.69 431 LEU A C 1
ATOM 3350 O O . LEU A 1 431 ? 28.065 14.258 -27.167 1.00 90.69 431 LEU A O 1
ATOM 3354 N N . GLY A 1 432 ? 30.265 14.596 -27.046 1.00 87.69 432 GLY A N 1
ATOM 3355 C CA . GLY A 1 432 ? 30.507 13.437 -26.179 1.00 87.69 432 GLY A CA 1
ATOM 3356 C C . GLY A 1 432 ? 29.752 13.521 -24.849 1.00 87.69 432 GLY A C 1
ATOM 3357 O O . GLY A 1 432 ? 29.122 12.546 -24.430 1.00 87.69 432 GLY A O 1
ATOM 3358 N N . ASN A 1 433 ? 29.746 14.700 -24.220 1.00 89.88 433 ASN A N 1
ATOM 3359 C CA . ASN A 1 433 ? 28.968 14.942 -23.002 1.00 89.88 433 ASN A CA 1
ATOM 3360 C C . ASN A 1 433 ? 27.459 14.898 -23.284 1.00 89.88 433 ASN A C 1
ATOM 3362 O O . ASN A 1 433 ? 26.699 14.320 -22.503 1.00 89.88 433 ASN A O 1
ATOM 3366 N N . ASP A 1 434 ? 27.029 15.437 -24.426 1.00 91.88 434 ASP A N 1
ATOM 3367 C CA . ASP A 1 434 ? 25.623 15.443 -24.833 1.00 91.88 434 ASP A CA 1
ATOM 3368 C C . ASP A 1 434 ? 25.099 14.038 -25.150 1.00 91.88 434 ASP A C 1
ATOM 3370 O O . ASP A 1 434 ? 23.977 13.701 -24.766 1.00 91.88 434 ASP A O 1
ATOM 3374 N N . VAL A 1 435 ? 25.909 13.181 -25.782 1.00 93.12 435 VAL A N 1
ATOM 3375 C CA . VAL A 1 435 ? 25.595 11.766 -26.029 1.00 93.12 435 VAL A CA 1
ATOM 3376 C C . VAL A 1 435 ? 25.480 11.015 -24.712 1.00 93.12 435 VAL A C 1
ATOM 3378 O O . VAL A 1 435 ? 24.513 10.279 -24.514 1.00 93.12 435 VAL A O 1
ATOM 3381 N N . GLN A 1 436 ? 26.419 11.205 -23.780 1.00 92.12 436 GLN A N 1
ATOM 3382 C CA . GLN A 1 436 ? 26.341 10.574 -22.460 1.00 92.12 436 GLN A CA 1
ATOM 3383 C C . GLN A 1 436 ? 25.096 11.029 -21.685 1.00 92.12 436 GLN A C 1
ATOM 3385 O O . GLN A 1 436 ? 24.374 10.191 -21.136 1.00 92.12 436 GLN A O 1
ATOM 3390 N N . GLY A 1 437 ? 24.791 12.330 -21.698 1.00 94.38 437 GLY A N 1
ATOM 3391 C CA . GLY A 1 437 ? 23.578 12.886 -21.100 1.00 94.38 437 GLY A CA 1
ATOM 3392 C C . GLY A 1 437 ? 22.302 12.341 -21.746 1.00 94.38 437 GLY A C 1
ATOM 3393 O O . GLY A 1 437 ? 21.395 11.887 -21.047 1.00 94.38 437 GLY A O 1
ATOM 3394 N N . ALA A 1 438 ? 22.248 12.293 -23.078 1.00 94.38 438 ALA A N 1
ATOM 3395 C CA . ALA A 1 438 ? 21.117 11.748 -23.824 1.00 94.38 438 ALA A CA 1
ATOM 3396 C C . ALA A 1 438 ? 20.933 10.241 -23.582 1.00 94.38 438 ALA A C 1
ATOM 3398 O O . ALA A 1 438 ? 19.798 9.783 -23.433 1.00 94.38 438 ALA A O 1
ATOM 3399 N N . ARG A 1 439 ? 22.024 9.468 -23.476 1.00 94.44 439 ARG A N 1
ATOM 3400 C CA . ARG A 1 439 ? 21.989 8.045 -23.102 1.00 94.44 439 ARG A CA 1
ATOM 3401 C C . ARG A 1 439 ? 21.452 7.864 -21.686 1.00 94.44 439 ARG A C 1
ATOM 3403 O O . ARG A 1 439 ? 20.583 7.020 -21.479 1.00 94.44 439 ARG A O 1
ATOM 3410 N N . ALA A 1 440 ? 21.902 8.669 -20.724 1.00 95.44 440 ALA A N 1
ATOM 3411 C CA . ALA A 1 440 ? 21.381 8.633 -19.359 1.00 95.44 440 ALA A CA 1
ATOM 3412 C C . ALA A 1 440 ? 19.882 8.983 -19.312 1.00 95.44 440 ALA A C 1
ATOM 3414 O O . ALA A 1 440 ? 19.111 8.312 -18.625 1.00 95.44 440 ALA A O 1
ATOM 3415 N N . ASP A 1 441 ? 19.440 9.983 -20.078 1.00 94.38 441 ASP A N 1
ATOM 3416 C CA . ASP A 1 441 ? 18.025 10.337 -20.230 1.00 94.38 441 ASP A CA 1
ATOM 3417 C C . ASP A 1 441 ? 17.200 9.209 -20.851 1.00 94.38 441 ASP A C 1
ATOM 3419 O O . ASP A 1 441 ? 16.119 8.891 -20.351 1.00 94.38 441 ASP A O 1
ATOM 3423 N N . TYR A 1 442 ? 17.703 8.587 -21.918 1.00 95.81 442 TYR A N 1
ATOM 3424 C CA . TYR A 1 442 ? 17.068 7.431 -22.538 1.00 95.81 442 TYR A CA 1
ATOM 3425 C C . TYR A 1 442 ? 16.949 6.269 -21.549 1.00 95.81 442 TYR A C 1
ATOM 3427 O O . TYR A 1 442 ? 15.864 5.716 -21.405 1.00 95.81 442 TYR A O 1
ATOM 3435 N N . LEU A 1 443 ? 18.015 5.941 -20.812 1.00 94.88 443 LEU A N 1
ATOM 3436 C CA . LEU A 1 443 ? 17.991 4.880 -19.803 1.00 94.88 443 LEU A CA 1
ATOM 3437 C C . LEU A 1 443 ? 17.005 5.188 -18.670 1.00 94.88 443 LEU A C 1
ATOM 3439 O O . LEU A 1 443 ? 16.306 4.287 -18.212 1.00 94.88 443 LEU A O 1
ATOM 3443 N N . ARG A 1 444 ? 16.893 6.452 -18.239 1.00 94.25 444 ARG A N 1
ATOM 3444 C CA . ARG A 1 444 ? 15.868 6.883 -17.274 1.00 94.25 444 ARG A CA 1
ATOM 3445 C C . ARG A 1 444 ? 14.455 6.717 -17.833 1.00 94.25 444 ARG A C 1
ATOM 3447 O O . ARG A 1 444 ? 13.587 6.210 -17.129 1.00 94.25 444 ARG A O 1
ATOM 3454 N N . ALA A 1 445 ? 14.226 7.100 -19.088 1.00 92.69 445 ALA A N 1
ATOM 3455 C CA . ALA A 1 445 ? 12.929 6.953 -19.747 1.00 92.69 445 ALA A CA 1
ATOM 3456 C C . ALA A 1 445 ? 12.563 5.480 -20.006 1.00 92.69 445 ALA A C 1
ATOM 3458 O O . ALA A 1 445 ? 11.406 5.109 -19.841 1.00 92.69 445 ALA A O 1
ATOM 3459 N N . ALA A 1 446 ? 13.536 4.638 -20.363 1.00 91.56 446 ALA A N 1
ATOM 3460 C CA . ALA A 1 446 ? 13.358 3.198 -20.517 1.00 91.56 446 ALA A CA 1
ATOM 3461 C C . ALA A 1 446 ? 12.975 2.556 -19.178 1.00 91.56 446 ALA A C 1
ATOM 3463 O O . ALA A 1 446 ? 11.915 1.950 -19.086 1.00 91.56 446 ALA A O 1
ATOM 3464 N N . LYS A 1 447 ? 13.734 2.836 -18.108 1.00 92.56 447 LYS A N 1
ATOM 3465 C CA . LYS A 1 447 ? 13.386 2.395 -16.748 1.00 92.56 447 LYS A CA 1
ATOM 3466 C C . LYS A 1 447 ? 12.008 2.881 -16.300 1.00 92.56 447 LYS A C 1
ATOM 3468 O O . LYS A 1 447 ? 11.315 2.158 -15.603 1.00 92.56 447 LYS A O 1
ATOM 3473 N N . ALA A 1 448 ? 11.592 4.089 -16.683 1.00 90.94 448 ALA A N 1
ATOM 3474 C CA . ALA A 1 448 ? 10.258 4.593 -16.357 1.00 90.94 448 ALA A CA 1
ATOM 3475 C C . ALA A 1 448 ? 9.135 3.827 -17.078 1.00 90.94 448 ALA A C 1
ATOM 3477 O O . ALA A 1 448 ? 8.045 3.720 -16.530 1.00 90.94 448 ALA A O 1
ATOM 3478 N N . VAL A 1 449 ? 9.385 3.307 -18.285 1.00 90.00 449 VAL A N 1
ATOM 3479 C CA . VAL A 1 449 ? 8.453 2.410 -18.989 1.00 90.00 449 VAL A CA 1
ATOM 3480 C C . VAL A 1 449 ? 8.446 1.027 -18.339 1.00 90.00 449 VAL A C 1
ATOM 3482 O O . VAL A 1 449 ? 7.368 0.479 -18.137 1.00 90.00 449 VAL A O 1
ATOM 3485 N N . ASP A 1 450 ? 9.618 0.495 -17.990 1.00 85.38 450 ASP A N 1
ATOM 3486 C CA . ASP A 1 450 ? 9.755 -0.845 -17.405 1.00 85.38 450 ASP A CA 1
ATOM 3487 C C . ASP A 1 450 ? 9.174 -0.918 -15.983 1.00 85.38 450 ASP A C 1
ATOM 3489 O O . ASP A 1 450 ? 8.520 -1.892 -15.633 1.00 85.38 450 ASP A O 1
ATOM 3493 N N . ASN A 1 451 ? 9.337 0.145 -15.189 1.00 86.44 451 ASN A N 1
ATOM 3494 C CA . ASN A 1 451 ? 8.785 0.256 -13.835 1.00 86.44 451 ASN A CA 1
ATOM 3495 C C . ASN A 1 451 ? 7.314 0.715 -13.814 1.00 86.44 451 ASN A C 1
ATOM 3497 O O . ASN A 1 451 ? 6.747 0.903 -12.735 1.00 86.44 451 ASN A O 1
ATOM 3501 N N . ALA A 1 452 ? 6.706 0.991 -14.972 1.00 86.56 452 ALA A N 1
ATOM 3502 C CA . ALA A 1 452 ? 5.310 1.398 -15.023 1.00 86.56 452 ALA A CA 1
ATOM 3503 C C . ALA A 1 452 ? 4.421 0.175 -14.779 1.00 86.56 452 ALA A C 1
ATOM 3505 O O . ALA A 1 452 ? 4.314 -0.704 -15.635 1.00 86.56 452 ALA A O 1
ATOM 3506 N N . HIS A 1 453 ? 3.772 0.156 -13.616 1.00 81.56 453 HIS A N 1
ATOM 3507 C CA . HIS A 1 453 ? 2.782 -0.848 -13.257 1.00 81.56 453 HIS A CA 1
ATOM 3508 C C . HIS A 1 453 ? 1.374 -0.230 -13.167 1.00 81.56 453 HIS A C 1
ATOM 3510 O O . HIS A 1 453 ? 1.240 0.885 -12.649 1.00 81.56 453 HIS A O 1
ATOM 3516 N N . PRO A 1 454 ? 0.323 -0.936 -13.626 1.00 82.25 454 PRO A N 1
ATOM 3517 C CA . PRO A 1 454 ? 0.361 -2.239 -14.309 1.00 82.25 454 PRO A CA 1
ATOM 3518 C C . PRO A 1 454 ? 1.120 -2.158 -15.639 1.00 82.25 454 PRO A C 1
ATOM 3520 O O . PRO A 1 454 ? 1.268 -1.076 -16.188 1.00 82.25 454 PRO A O 1
ATOM 3523 N N . THR A 1 455 ? 1.650 -3.270 -16.154 1.00 82.81 455 THR A N 1
ATOM 3524 C CA . THR A 1 455 ? 2.281 -3.227 -17.487 1.00 82.81 455 THR A CA 1
ATOM 3525 C C . THR A 1 455 ? 1.210 -3.092 -18.573 1.00 82.81 455 THR A C 1
ATOM 3527 O O . THR A 1 455 ? 0.070 -3.504 -18.382 1.00 82.81 455 THR A O 1
ATOM 3530 N N . GLU A 1 456 ? 1.552 -2.597 -19.765 1.00 81.44 456 GLU A N 1
ATOM 3531 C CA . GLU A 1 456 ? 0.570 -2.464 -20.860 1.00 81.44 456 GLU A CA 1
ATOM 3532 C C . GLU A 1 456 ? -0.107 -3.803 -21.220 1.00 81.44 456 GLU A C 1
ATOM 3534 O O . GLU A 1 456 ? -1.291 -3.847 -21.554 1.00 81.44 456 GLU A O 1
ATOM 3539 N N . SER A 1 457 ? 0.634 -4.912 -21.126 1.00 79.00 457 SER A N 1
ATOM 3540 C CA . SER A 1 457 ? 0.085 -6.252 -21.358 1.00 79.00 457 SER A CA 1
ATOM 3541 C C . SER A 1 457 ? -0.928 -6.666 -20.286 1.00 79.00 457 SER A C 1
ATOM 3543 O O . SER A 1 457 ? -1.921 -7.329 -20.592 1.00 79.00 457 SER A O 1
ATOM 3545 N N . GLU A 1 458 ? -0.702 -6.237 -19.045 1.00 78.31 458 GLU A N 1
ATOM 3546 C CA . GLU A 1 458 ? -1.601 -6.472 -17.921 1.00 78.31 458 GLU A CA 1
ATOM 3547 C C . GLU A 1 458 ? -2.834 -5.589 -18.020 1.00 78.31 458 GLU A C 1
ATOM 3549 O O . GLU A 1 458 ? -3.938 -6.098 -17.873 1.00 78.31 458 GLU A O 1
ATOM 3554 N N . ASP A 1 459 ? -2.672 -4.309 -18.351 1.00 81.69 459 ASP A N 1
ATOM 3555 C CA . ASP A 1 459 ? -3.783 -3.399 -18.628 1.00 81.69 459 ASP A CA 1
ATOM 3556 C C . ASP A 1 459 ? -4.663 -3.936 -19.759 1.00 81.69 459 ASP A C 1
ATOM 3558 O O . ASP A 1 459 ? -5.888 -3.945 -19.652 1.00 81.69 459 ASP A O 1
ATOM 3562 N N . ALA A 1 460 ? -4.063 -4.456 -20.834 1.00 80.69 460 ALA A N 1
ATOM 3563 C CA . ALA A 1 460 ? -4.804 -5.093 -21.918 1.00 80.69 460 ALA A CA 1
ATOM 3564 C C . ALA A 1 460 ? -5.549 -6.362 -21.459 1.00 80.69 460 ALA A C 1
ATOM 3566 O O . ALA A 1 460 ? -6.669 -6.614 -21.910 1.00 80.69 460 ALA A O 1
ATOM 3567 N N . ALA A 1 461 ? -4.957 -7.161 -20.566 1.00 79.00 461 ALA A N 1
ATOM 3568 C CA . ALA A 1 461 ? -5.612 -8.332 -19.984 1.00 79.00 461 ALA A CA 1
ATOM 3569 C C . ALA A 1 461 ? -6.759 -7.942 -19.036 1.00 79.00 461 ALA A C 1
ATOM 3571 O O . ALA A 1 461 ? -7.832 -8.541 -19.108 1.00 79.00 461 ALA A O 1
ATOM 3572 N N . LEU A 1 462 ? -6.566 -6.911 -18.207 1.00 81.06 462 LEU A N 1
ATOM 3573 C CA . LEU A 1 462 ? -7.581 -6.357 -17.311 1.00 81.06 462 LEU A CA 1
ATOM 3574 C C . LEU A 1 462 ? -8.747 -5.759 -18.094 1.00 81.06 462 LEU A C 1
ATOM 3576 O O . LEU A 1 462 ? -9.892 -6.016 -17.754 1.00 81.06 462 LEU A O 1
ATOM 3580 N N . ARG A 1 463 ? -8.487 -5.043 -19.191 1.00 82.94 463 ARG A N 1
ATOM 3581 C CA . ARG A 1 463 ? -9.548 -4.550 -20.084 1.00 82.94 463 ARG A CA 1
ATOM 3582 C C . ARG A 1 463 ? -10.375 -5.682 -20.657 1.00 82.94 463 ARG A C 1
ATOM 3584 O O . ARG A 1 463 ? -11.591 -5.645 -20.549 1.00 82.94 463 ARG A O 1
ATOM 3591 N N . LYS A 1 464 ? -9.726 -6.722 -21.188 1.00 81.31 464 LYS A N 1
ATOM 3592 C CA . LYS A 1 464 ? -10.428 -7.912 -21.689 1.00 81.31 464 LYS A CA 1
ATOM 3593 C C . LYS A 1 464 ? -11.250 -8.595 -20.600 1.00 81.31 464 LYS A C 1
ATOM 3595 O O . LYS A 1 464 ? -12.317 -9.113 -20.901 1.00 81.31 464 LYS A O 1
ATOM 3600 N N . LEU A 1 465 ? -10.758 -8.622 -19.362 1.00 76.25 465 LEU A N 1
ATOM 3601 C CA . LEU A 1 465 ? -11.487 -9.152 -18.210 1.00 76.25 465 LEU A CA 1
ATOM 3602 C C . LEU A 1 465 ? -12.723 -8.304 -17.903 1.00 76.25 465 LEU A C 1
ATOM 3604 O O . LEU A 1 465 ? -13.813 -8.856 -17.792 1.00 76.25 465 LEU A O 1
ATOM 3608 N N . VAL A 1 466 ? -12.558 -6.983 -17.823 1.00 76.38 466 VAL A N 1
ATOM 3609 C CA . VAL A 1 466 ? -13.641 -6.031 -17.545 1.00 76.38 466 VAL A CA 1
ATOM 3610 C C . VAL A 1 466 ? -14.699 -6.047 -18.652 1.00 76.38 466 VAL A C 1
ATOM 3612 O O . VAL A 1 466 ? -15.889 -6.047 -18.353 1.00 76.38 466 VAL A O 1
ATOM 3615 N N . GLU A 1 467 ? -14.281 -6.135 -19.916 1.00 76.69 467 GLU A N 1
ATOM 3616 C CA . GLU A 1 467 ? -15.165 -6.225 -21.085 1.00 76.69 467 GLU A CA 1
ATOM 3617 C C . GLU A 1 467 ? -15.896 -7.569 -21.173 1.00 76.69 467 GLU A C 1
ATOM 3619 O O . GLU A 1 467 ? -17.100 -7.595 -21.405 1.00 76.69 467 GLU A O 1
ATOM 3624 N N . ARG A 1 468 ? -15.191 -8.697 -20.988 1.00 68.81 468 ARG A N 1
ATOM 3625 C CA . ARG A 1 468 ? -15.773 -10.043 -21.144 1.00 68.81 468 ARG A CA 1
ATOM 3626 C C . ARG A 1 468 ? -16.831 -10.344 -20.090 1.00 68.81 468 ARG A C 1
ATOM 3628 O O . ARG A 1 468 ? -17.786 -11.052 -20.379 1.00 68.81 468 ARG A O 1
ATOM 3635 N N . HIS A 1 469 ? -16.637 -9.845 -18.877 1.00 59.34 469 HIS A N 1
ATOM 3636 C CA . HIS A 1 469 ? -17.535 -10.126 -17.764 1.00 59.34 469 HIS A CA 1
ATOM 3637 C C . HIS A 1 469 ? -18.700 -9.138 -17.646 1.00 59.34 469 HIS A C 1
ATOM 3639 O O . HIS A 1 469 ? -19.424 -9.233 -16.667 1.00 59.34 469 HIS A O 1
ATOM 3645 N N . SER A 1 470 ? -18.900 -8.204 -18.593 1.00 50.22 470 SER A N 1
ATOM 3646 C CA . SER A 1 470 ? -19.973 -7.190 -18.515 1.00 50.22 470 SER A CA 1
ATOM 3647 C C . SER A 1 470 ? -20.105 -6.623 -17.093 1.00 50.22 470 SER A C 1
ATOM 3649 O O . SER A 1 470 ? -21.187 -6.603 -16.520 1.00 50.22 470 SER A O 1
ATOM 3651 N N . LEU A 1 471 ? -18.974 -6.249 -16.472 1.00 49.94 471 LEU A N 1
ATOM 3652 C CA . LEU A 1 471 ? -18.873 -5.965 -15.025 1.00 49.94 471 LEU A CA 1
ATOM 3653 C C . LEU A 1 471 ? -19.518 -4.645 -14.589 1.00 49.94 471 LEU A C 1
ATOM 3655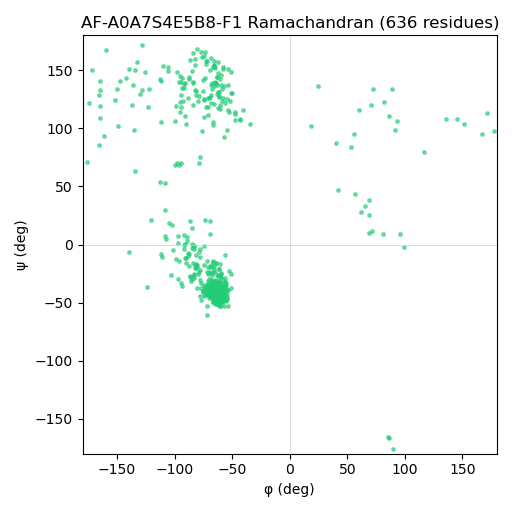 O O . LEU A 1 471 ? -19.193 -4.107 -13.532 1.00 49.94 471 LEU A O 1
ATOM 3659 N N . CYS A 1 472 ? -20.433 -4.146 -15.405 1.00 40.38 472 CYS A N 1
ATOM 3660 C CA . CYS A 1 472 ? -21.350 -3.085 -15.075 1.00 40.38 472 CYS A CA 1
ATOM 3661 C C . CYS A 1 472 ? -22.738 -3.745 -15.023 1.00 40.38 472 CYS A C 1
ATOM 3663 O O . CYS A 1 472 ? -23.294 -4.094 -16.060 1.00 40.38 472 CYS A O 1
ATOM 3665 N N . ASP A 1 473 ? -23.251 -3.938 -13.805 1.00 37.09 473 ASP A N 1
ATOM 3666 C CA . ASP A 1 473 ? -24.689 -4.001 -13.484 1.00 37.09 473 ASP A CA 1
ATOM 3667 C C . ASP A 1 473 ? -25.416 -5.371 -13.388 1.00 37.09 473 ASP A C 1
ATOM 3669 O O . ASP A 1 473 ? -26.631 -5.370 -13.213 1.00 37.09 473 ASP A O 1
ATOM 3673 N N . GLY A 1 474 ? -24.739 -6.537 -13.408 1.00 35.56 474 GLY A N 1
ATOM 3674 C CA . GLY A 1 474 ? -25.436 -7.852 -13.373 1.00 35.56 474 GLY A CA 1
ATOM 3675 C C . GLY A 1 474 ? -25.093 -8.867 -12.262 1.00 35.56 474 GLY A C 1
ATOM 3676 O O . GLY A 1 474 ? -25.983 -9.558 -11.773 1.00 35.56 474 GLY A O 1
ATOM 3677 N N . ASP A 1 475 ? -23.827 -8.975 -11.838 1.00 43.31 475 ASP A N 1
ATOM 3678 C CA . ASP A 1 475 ? -23.332 -10.161 -11.097 1.00 43.31 475 ASP A CA 1
ATOM 3679 C C . ASP A 1 475 ? -23.051 -9.945 -9.595 1.00 43.31 475 ASP A C 1
ATOM 3681 O O . ASP A 1 475 ? -22.537 -10.841 -8.915 1.00 43.31 475 ASP A O 1
ATOM 3685 N N . ALA A 1 476 ? -23.405 -8.788 -9.031 1.00 45.12 476 ALA A N 1
ATOM 3686 C CA . ALA A 1 476 ? -23.192 -8.486 -7.609 1.00 45.12 476 ALA A CA 1
ATOM 3687 C C . ALA A 1 476 ? -23.876 -9.501 -6.667 1.00 45.12 476 ALA A C 1
ATOM 3689 O O . ALA A 1 476 ? -23.344 -9.833 -5.607 1.00 45.12 476 ALA A O 1
ATOM 3690 N N . LEU A 1 477 ? -25.000 -10.082 -7.097 1.00 42.53 477 LEU A N 1
ATOM 3691 C CA . LEU A 1 477 ? -25.704 -11.157 -6.391 1.00 42.53 477 LEU A CA 1
ATOM 3692 C C . LEU A 1 477 ? -24.891 -12.458 -6.282 1.00 42.53 477 LEU A C 1
ATOM 3694 O O . LEU A 1 477 ? -25.016 -13.164 -5.283 1.00 42.53 477 LEU A O 1
ATOM 3698 N N . ALA A 1 478 ? -24.056 -12.791 -7.270 1.00 43.12 478 ALA A N 1
ATOM 3699 C CA . ALA A 1 478 ? -23.222 -13.994 -7.228 1.00 43.12 478 ALA A CA 1
ATOM 3700 C C . ALA A 1 478 ? -22.024 -13.815 -6.283 1.00 43.12 478 ALA A C 1
ATOM 3702 O O . ALA A 1 478 ? -21.708 -14.715 -5.507 1.00 43.12 478 ALA A O 1
ATOM 3703 N N . ASP A 1 479 ? -21.399 -12.633 -6.292 1.00 50.38 479 ASP A N 1
ATOM 3704 C CA . ASP A 1 479 ? -20.348 -12.283 -5.331 1.00 50.38 479 ASP A CA 1
ATOM 3705 C C . ASP A 1 479 ? -20.919 -12.217 -3.894 1.00 50.38 479 ASP A C 1
ATOM 3707 O O . ASP A 1 479 ? -20.299 -12.741 -2.969 1.00 50.38 479 ASP A O 1
ATOM 3711 N N . ALA A 1 480 ? -22.133 -11.680 -3.700 1.00 50.53 480 ALA A N 1
ATOM 3712 C CA . ALA A 1 480 ? -22.815 -11.666 -2.403 1.00 50.53 480 ALA A CA 1
ATOM 3713 C C . ALA A 1 480 ? -23.175 -13.075 -1.895 1.00 50.53 480 ALA A C 1
ATOM 3715 O O . ALA A 1 480 ? -23.025 -13.345 -0.705 1.00 50.53 480 ALA A O 1
ATOM 3716 N N . ARG A 1 481 ? -23.599 -13.992 -2.777 1.00 55.34 481 ARG A N 1
ATOM 3717 C CA . ARG A 1 481 ? -23.879 -15.398 -2.428 1.00 55.34 481 ARG A CA 1
ATOM 3718 C C . ARG A 1 481 ? -22.625 -16.162 -2.017 1.00 55.34 481 ARG A C 1
ATOM 3720 O O . ARG A 1 481 ? -22.659 -16.861 -1.011 1.00 55.34 481 ARG A O 1
ATOM 3727 N N . ASP A 1 482 ? -21.522 -16.002 -2.743 1.00 57.94 482 ASP A N 1
ATOM 3728 C CA . ASP A 1 482 ? -20.257 -16.670 -2.408 1.00 57.94 482 ASP A CA 1
ATOM 3729 C C . ASP A 1 482 ? -19.688 -16.155 -1.079 1.00 57.94 482 ASP A C 1
ATOM 3731 O O . ASP A 1 482 ? -19.185 -16.921 -0.257 1.00 57.94 482 ASP A O 1
ATOM 3735 N N . VAL A 1 483 ? -19.827 -14.855 -0.824 1.00 56.16 483 VAL A N 1
ATOM 3736 C CA . VAL A 1 483 ? -19.475 -14.230 0.453 1.00 56.16 483 VAL A CA 1
ATOM 3737 C C . VAL A 1 483 ? -20.405 -14.679 1.586 1.00 56.16 483 VAL A C 1
ATOM 3739 O O . VAL A 1 483 ? -19.930 -14.956 2.688 1.00 56.16 483 VAL A O 1
ATOM 3742 N N . ALA A 1 484 ? -21.710 -14.793 1.337 1.00 58.81 484 ALA A N 1
ATOM 3743 C CA . ALA A 1 484 ? -22.669 -15.314 2.309 1.00 58.81 484 ALA A CA 1
ATOM 3744 C C . ALA A 1 484 ? -22.387 -16.789 2.637 1.00 58.81 484 ALA A C 1
ATOM 3746 O O . ALA A 1 484 ? -22.399 -17.165 3.807 1.00 58.81 484 ALA A O 1
ATOM 3747 N N . ALA A 1 485 ? -22.032 -17.604 1.640 1.00 64.88 485 ALA A N 1
ATOM 3748 C CA . ALA A 1 485 ? -21.605 -18.989 1.829 1.00 64.88 485 ALA A CA 1
ATOM 3749 C C . ALA A 1 485 ? -20.292 -19.081 2.627 1.00 64.88 485 ALA A C 1
ATOM 3751 O O . ALA A 1 485 ? -20.184 -19.884 3.556 1.00 64.88 485 ALA A O 1
ATOM 3752 N N . LEU A 1 486 ? -19.312 -18.218 2.328 1.00 58.88 486 LEU A N 1
ATOM 3753 C CA . LEU A 1 486 ? -18.083 -18.088 3.117 1.00 58.88 486 LEU A CA 1
ATOM 3754 C C . LEU A 1 486 ? -18.384 -17.718 4.572 1.00 58.88 486 LEU A C 1
ATOM 3756 O O . LEU A 1 486 ? -17.775 -18.283 5.478 1.00 58.88 486 LEU A O 1
ATOM 3760 N N . ARG A 1 487 ? -19.333 -16.806 4.810 1.00 58.75 487 ARG A N 1
ATOM 3761 C CA . ARG A 1 487 ? -19.760 -16.419 6.158 1.00 58.75 487 ARG A CA 1
ATOM 3762 C C . ARG A 1 487 ? -20.455 -17.567 6.879 1.00 58.75 487 ARG A C 1
ATOM 3764 O O . ARG A 1 487 ? -20.061 -17.860 7.999 1.00 58.75 487 ARG A O 1
ATOM 3771 N N . LYS A 1 488 ? -21.427 -18.234 6.253 1.00 65.38 488 LYS A N 1
ATOM 3772 C CA . LYS A 1 488 ? -22.135 -19.378 6.848 1.00 65.38 488 LYS A CA 1
ATOM 3773 C C . LYS A 1 488 ? -21.143 -20.452 7.296 1.00 65.38 488 LYS A C 1
ATOM 3775 O O . LYS A 1 488 ? -21.158 -20.885 8.442 1.00 65.38 488 LYS A O 1
ATOM 3780 N N . ARG A 1 489 ? -20.168 -20.757 6.437 1.00 62.09 489 ARG A N 1
ATOM 3781 C CA . ARG A 1 489 ? -19.076 -21.681 6.753 1.00 62.09 489 ARG A CA 1
ATOM 3782 C C . ARG A 1 489 ? -18.128 -21.158 7.838 1.00 62.09 489 ARG A C 1
ATOM 3784 O O . ARG A 1 489 ? -17.645 -21.945 8.646 1.00 62.09 489 ARG A O 1
ATOM 3791 N N . ALA A 1 490 ? -17.854 -19.851 7.877 1.00 59.12 490 ALA A N 1
ATOM 3792 C CA . ALA A 1 490 ? -17.050 -19.238 8.936 1.00 59.12 490 ALA A CA 1
ATOM 3793 C C . ALA A 1 490 ? -17.742 -19.331 10.300 1.00 59.12 490 ALA A C 1
ATOM 3795 O O . ALA A 1 490 ? -17.076 -19.642 11.281 1.00 59.12 490 ALA A O 1
ATOM 3796 N N . LEU A 1 491 ? -19.052 -19.083 10.344 1.00 63.31 491 LEU A N 1
ATOM 3797 C CA . LEU A 1 491 ? -19.868 -19.135 11.555 1.00 63.31 491 LEU A CA 1
ATOM 3798 C C . LEU A 1 491 ? -20.005 -20.564 12.084 1.00 63.31 491 LEU A C 1
ATOM 3800 O O . LEU A 1 491 ? -19.772 -20.787 13.270 1.00 63.31 491 LEU A O 1
ATOM 3804 N N . ALA A 1 492 ? -20.263 -21.529 11.198 1.00 65.69 492 ALA A N 1
ATOM 3805 C CA . ALA A 1 492 ? -20.270 -22.948 11.548 1.00 65.69 492 ALA A CA 1
ATOM 3806 C C . ALA A 1 492 ? -18.904 -23.395 12.098 1.00 65.69 492 ALA A C 1
ATOM 3808 O O . ALA A 1 492 ? -18.809 -24.009 13.155 1.00 65.69 492 ALA A O 1
ATOM 3809 N N . LYS A 1 493 ? -17.799 -23.011 11.441 1.00 63.88 493 LYS A N 1
ATOM 3810 C CA . LYS A 1 493 ? -16.447 -23.378 11.902 1.00 63.88 493 LYS A CA 1
ATOM 3811 C C . LYS A 1 493 ? -16.022 -22.658 13.188 1.00 63.88 493 LYS A C 1
ATOM 3813 O O . LYS A 1 493 ? -15.143 -23.152 13.889 1.00 63.88 493 LYS A O 1
ATOM 3818 N N . ALA A 1 494 ? -16.614 -21.504 13.487 1.00 56.62 494 ALA A N 1
ATOM 3819 C CA . ALA A 1 494 ? -16.436 -20.806 14.756 1.00 56.62 494 ALA A CA 1
ATOM 3820 C C . ALA A 1 494 ? -17.265 -21.428 15.899 1.00 56.62 494 ALA A C 1
ATOM 3822 O O . ALA A 1 494 ? -17.122 -20.986 17.033 1.00 56.62 494 ALA A O 1
ATOM 3823 N N . GLY A 1 495 ? -18.098 -22.441 15.621 1.00 60.38 495 GLY A N 1
ATOM 3824 C CA . GLY A 1 495 ? -18.961 -23.082 16.617 1.00 60.38 495 GLY A CA 1
ATOM 3825 C C . GLY A 1 495 ? -20.086 -22.173 17.114 1.00 60.38 495 GLY A C 1
ATOM 3826 O O . GLY A 1 495 ? -20.527 -22.320 18.247 1.00 60.38 495 GLY A O 1
ATOM 3827 N N . ILE A 1 496 ? -20.494 -21.186 16.306 1.00 61.25 496 ILE A N 1
ATOM 3828 C CA . ILE A 1 496 ? -21.571 -20.241 16.650 1.00 61.25 496 ILE A CA 1
ATOM 3829 C C . ILE A 1 496 ? -22.946 -20.815 16.267 1.00 61.25 496 ILE A C 1
ATOM 3831 O O . ILE A 1 496 ? -23.939 -20.483 16.903 1.00 61.25 496 ILE A O 1
ATOM 3835 N N . TYR A 1 497 ? -22.989 -21.683 15.254 1.00 58.22 497 TYR A N 1
ATOM 3836 C CA . TYR A 1 497 ? -24.175 -22.430 14.834 1.00 58.22 497 TYR A CA 1
ATOM 3837 C C . TYR A 1 497 ? -23.809 -23.911 14.762 1.00 58.22 497 TYR A C 1
ATOM 3839 O O . TYR A 1 497 ? -22.754 -24.243 14.213 1.00 58.22 497 TYR A O 1
ATOM 3847 N N . ASP A 1 498 ? -24.661 -24.766 15.328 1.00 50.94 498 ASP A N 1
ATOM 3848 C CA . ASP A 1 498 ? -24.414 -26.207 15.430 1.00 50.94 498 ASP A CA 1
ATOM 3849 C C . ASP A 1 498 ? -24.747 -26.958 14.124 1.00 50.94 498 ASP A C 1
ATOM 3851 O O . ASP A 1 498 ? -24.171 -28.017 13.887 1.00 50.94 498 ASP A O 1
ATOM 3855 N N . ASP A 1 499 ? -25.555 -26.374 13.225 1.00 52.66 499 ASP A N 1
ATOM 3856 C CA . ASP A 1 499 ? -25.973 -27.002 11.964 1.00 52.66 499 ASP A CA 1
ATOM 3857 C C . ASP A 1 499 ? -25.884 -26.060 10.743 1.00 52.66 499 ASP A C 1
ATOM 3859 O O . ASP A 1 499 ? -26.077 -24.845 10.826 1.00 52.66 499 ASP A O 1
ATOM 3863 N N . GLU A 1 500 ? -25.636 -26.625 9.551 1.00 52.72 500 GLU A N 1
ATOM 3864 C CA . GLU A 1 500 ? -25.680 -25.899 8.267 1.00 52.72 500 GLU A CA 1
ATOM 3865 C C . GLU A 1 500 ? -27.114 -25.476 7.854 1.00 52.72 500 GLU A C 1
ATOM 3867 O O . GLU A 1 500 ? -27.298 -24.995 6.734 1.00 52.72 500 GLU A O 1
ATOM 3872 N N . GLU A 1 501 ? -28.130 -25.604 8.715 1.00 51.94 501 GLU A N 1
ATOM 3873 C CA . GLU A 1 501 ? -29.548 -25.344 8.397 1.00 51.94 501 GLU A CA 1
ATOM 3874 C C . GLU A 1 501 ? -30.178 -24.128 9.093 1.00 51.94 501 GLU A C 1
ATOM 3876 O O . GLU A 1 501 ? -31.263 -23.730 8.682 1.00 51.94 501 GLU A O 1
ATOM 3881 N N . ASP A 1 502 ? -29.510 -23.468 10.045 1.00 49.69 502 ASP A N 1
ATOM 3882 C CA . ASP A 1 502 ? -30.105 -22.293 10.694 1.00 49.69 502 ASP A CA 1
ATOM 3883 C C . ASP A 1 502 ? -30.221 -21.092 9.733 1.00 49.69 502 ASP A C 1
ATOM 3885 O O . ASP A 1 502 ? -29.262 -20.695 9.051 1.00 49.69 502 ASP A O 1
ATOM 3889 N N . ASP A 1 503 ? -31.430 -20.524 9.674 1.00 50.44 503 ASP A N 1
ATOM 3890 C CA . ASP A 1 503 ? -31.775 -19.370 8.848 1.00 50.44 503 ASP A CA 1
ATOM 3891 C C . ASP A 1 503 ? -30.956 -18.136 9.267 1.00 50.44 503 ASP A C 1
ATOM 3893 O O . ASP A 1 503 ? -30.860 -17.775 10.442 1.00 50.44 503 ASP A O 1
ATOM 3897 N N . VAL A 1 504 ? -30.352 -17.467 8.280 1.00 51.25 504 VAL A N 1
ATOM 3898 C CA . VAL A 1 504 ? -29.596 -16.220 8.472 1.00 51.25 504 VAL A CA 1
ATOM 3899 C C . VAL A 1 504 ? -30.534 -15.174 9.082 1.00 51.25 504 VAL A C 1
ATOM 3901 O O . VAL A 1 504 ? -31.580 -14.879 8.510 1.00 51.25 504 VAL A O 1
ATOM 3904 N N . THR A 1 505 ? -30.180 -14.604 10.236 1.00 58.69 505 THR A N 1
ATOM 3905 C CA . THR A 1 505 ? -31.054 -13.628 10.910 1.00 58.69 505 THR A CA 1
ATOM 3906 C C . THR A 1 505 ? -31.190 -12.330 10.094 1.00 58.69 505 THR A C 1
ATOM 3908 O O . THR A 1 505 ? -30.275 -11.950 9.360 1.00 58.69 505 THR A O 1
ATOM 3911 N N . GLU A 1 506 ? -32.301 -11.591 10.232 1.00 54.41 506 GLU A N 1
ATOM 3912 C CA . GLU A 1 506 ? -32.487 -10.293 9.543 1.00 54.41 506 GLU A CA 1
ATOM 3913 C C . GLU A 1 506 ? -31.353 -9.292 9.850 1.00 54.41 506 GLU A C 1
ATOM 3915 O O . GLU A 1 506 ? -30.949 -8.503 8.988 1.00 54.41 506 GLU A O 1
ATOM 3920 N N . ASP A 1 507 ? -30.789 -9.338 11.061 1.00 50.41 507 ASP A N 1
ATOM 3921 C CA . ASP A 1 507 ? -29.640 -8.514 11.446 1.00 50.41 507 ASP A CA 1
ATOM 3922 C C . ASP A 1 507 ? -28.364 -8.914 10.683 1.00 50.41 507 ASP A C 1
ATOM 3924 O O . ASP A 1 507 ? -27.570 -8.049 10.289 1.00 50.41 507 ASP A O 1
ATOM 3928 N N . ASP A 1 508 ? -28.190 -10.202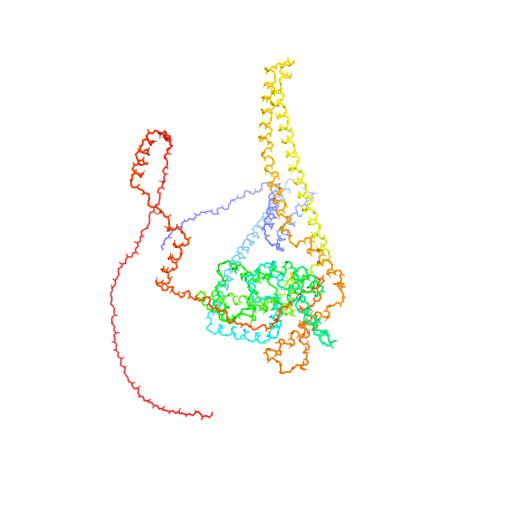 10.380 1.00 48.84 508 ASP A N 1
ATOM 3929 C CA . ASP A 1 508 ? -27.082 -10.699 9.570 1.00 48.84 508 ASP A CA 1
ATOM 3930 C C . ASP A 1 508 ? -27.196 -10.268 8.106 1.00 48.84 508 ASP A C 1
ATOM 3932 O O . ASP A 1 508 ? -26.183 -9.864 7.520 1.00 48.84 508 ASP A O 1
ATOM 3936 N N . GLU A 1 509 ? -28.401 -10.288 7.531 1.00 51.50 509 GLU A N 1
ATO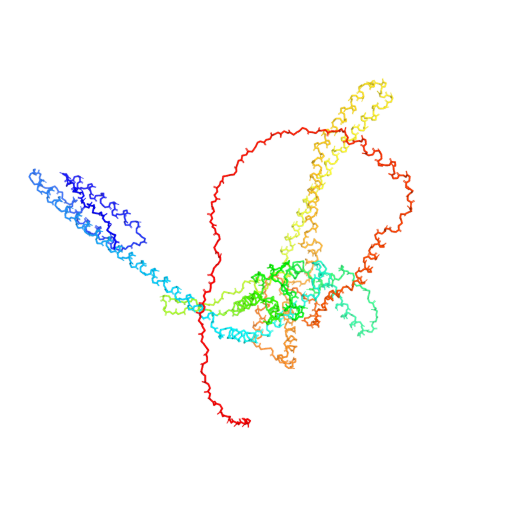M 3937 C CA . GLU A 1 509 ? -28.671 -9.765 6.186 1.00 51.50 509 GLU A CA 1
ATOM 3938 C C . GLU A 1 509 ? -28.404 -8.257 6.095 1.00 51.50 509 GLU A C 1
ATOM 3940 O O . GLU A 1 509 ? -27.827 -7.767 5.116 1.00 51.50 509 GLU A O 1
ATOM 3945 N N . ARG A 1 510 ? -28.756 -7.505 7.143 1.00 53.47 510 ARG A N 1
ATOM 3946 C CA . ARG A 1 510 ? -28.537 -6.056 7.207 1.00 53.47 510 ARG A CA 1
ATOM 3947 C C . ARG A 1 510 ? -27.050 -5.705 7.251 1.00 53.47 510 ARG A C 1
ATOM 3949 O O . ARG A 1 510 ? -26.613 -4.801 6.538 1.00 53.47 510 ARG A O 1
ATOM 3956 N N . VAL A 1 511 ? -26.253 -6.451 8.020 1.00 47.22 511 VAL A N 1
ATOM 3957 C CA . VAL A 1 511 ? -24.785 -6.314 8.036 1.00 47.22 511 VAL A CA 1
ATOM 3958 C C . VAL A 1 511 ? -24.187 -6.683 6.671 1.00 47.22 511 VAL A C 1
ATOM 3960 O O . VAL A 1 511 ? -23.332 -5.956 6.167 1.00 47.22 511 VAL A O 1
ATOM 3963 N N . LEU A 1 512 ? -24.677 -7.738 6.008 1.00 48.34 512 LEU A N 1
ATOM 3964 C CA . LEU A 1 512 ? -24.210 -8.147 4.670 1.00 48.34 512 LEU A CA 1
ATOM 3965 C C . LEU A 1 512 ? -24.476 -7.084 3.599 1.00 48.34 512 LEU A C 1
ATOM 3967 O O . LEU A 1 512 ? -23.589 -6.776 2.799 1.00 48.34 512 LEU A O 1
ATOM 3971 N N . LYS A 1 513 ? -25.657 -6.461 3.627 1.00 54.03 513 LYS A N 1
ATOM 3972 C CA . LYS A 1 513 ? -26.019 -5.379 2.701 1.00 54.03 513 LYS A CA 1
ATOM 3973 C C . LYS A 1 513 ? -25.125 -4.146 2.856 1.00 54.03 513 LYS A C 1
ATOM 3975 O O . LYS A 1 513 ? -24.967 -3.392 1.900 1.00 54.03 513 LYS A O 1
ATOM 3980 N N . HIS A 1 514 ? -24.536 -3.930 4.033 1.00 46.97 514 HIS A N 1
ATOM 3981 C CA . HIS A 1 514 ? -23.669 -2.783 4.310 1.00 46.97 514 HIS A CA 1
ATOM 3982 C C . HIS A 1 514 ? -22.175 -3.061 4.093 1.00 46.97 514 HIS A C 1
ATOM 3984 O O . HIS A 1 514 ? -21.486 -2.177 3.582 1.00 46.97 514 HIS A O 1
ATOM 3990 N N . VAL A 1 515 ? -21.690 -4.273 4.390 1.00 45.09 515 VAL A N 1
ATOM 3991 C CA . VAL A 1 515 ? -20.289 -4.671 4.143 1.00 45.09 515 VAL A CA 1
ATOM 3992 C C . VAL A 1 515 ? -20.008 -4.850 2.643 1.00 45.09 515 VAL A C 1
ATOM 3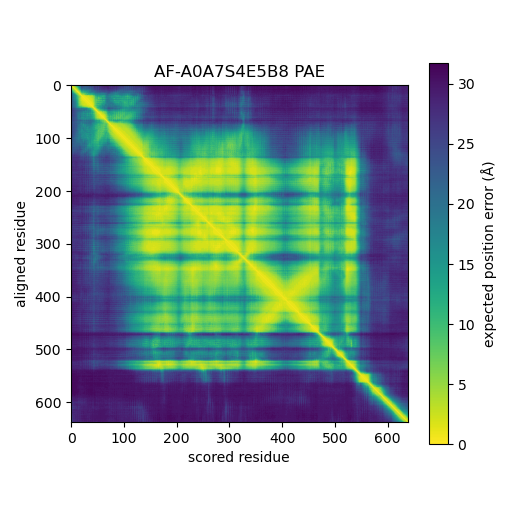994 O O . VAL A 1 515 ? -18.901 -4.565 2.186 1.00 45.09 515 VAL A O 1
ATOM 3997 N N . PHE A 1 516 ? -21.013 -5.263 1.862 1.00 47.44 516 PHE A N 1
ATOM 3998 C CA . PHE A 1 516 ? -20.883 -5.564 0.429 1.00 47.44 516 PHE A CA 1
ATOM 3999 C C . PHE A 1 516 ? -21.783 -4.701 -0.461 1.00 47.44 516 PHE A C 1
ATOM 4001 O O . PHE A 1 516 ? -22.082 -5.090 -1.588 1.00 47.44 516 PHE A O 1
ATOM 4008 N N . ALA A 1 517 ? -22.223 -3.540 0.039 1.00 42.41 517 ALA A N 1
ATOM 4009 C CA . ALA A 1 517 ? -23.025 -2.601 -0.739 1.00 42.41 517 ALA A CA 1
ATOM 4010 C C . ALA A 1 517 ? -22.357 -2.318 -2.095 1.00 42.41 517 ALA A C 1
ATOM 4012 O O . ALA A 1 517 ? -21.171 -1.985 -2.138 1.00 42.41 517 ALA A O 1
ATOM 4013 N N . GLU A 1 518 ? -23.135 -2.433 -3.173 1.00 45.88 518 GLU A N 1
ATOM 4014 C CA . GLU A 1 518 ? -22.725 -2.146 -4.547 1.00 45.88 518 GLU A CA 1
ATOM 4015 C C . GLU A 1 518 ? -22.160 -0.723 -4.639 1.00 45.88 518 GLU A C 1
ATOM 4017 O O . GLU A 1 518 ? -22.886 0.270 -4.687 1.00 45.88 518 GLU A O 1
ATOM 4022 N N . GLU A 1 519 ? -20.835 -0.603 -4.621 1.00 50.25 519 GLU A N 1
ATOM 4023 C CA . GLU A 1 519 ? -20.173 0.627 -5.022 1.00 50.25 519 GLU A CA 1
ATOM 4024 C C . GLU A 1 519 ? -19.952 0.586 -6.540 1.00 50.25 519 GLU A C 1
ATOM 4026 O O . GLU A 1 519 ? -19.579 -0.456 -7.082 1.00 50.25 519 GLU A O 1
ATOM 4031 N N . PRO A 1 520 ? -20.052 1.726 -7.245 1.00 54.09 520 PRO A N 1
ATOM 4032 C CA . PRO A 1 520 ? -19.795 1.825 -8.688 1.00 54.09 520 PRO A CA 1
ATOM 4033 C C . PRO A 1 520 ? -18.306 1.631 -9.057 1.00 54.09 520 PRO A C 1
ATOM 4035 O O . PRO A 1 520 ? -17.839 2.087 -10.098 1.00 54.09 520 PRO A O 1
ATOM 4038 N N . ARG A 1 521 ? -17.512 1.013 -8.173 1.00 58.22 521 ARG A N 1
ATOM 4039 C CA . ARG A 1 521 ? -16.049 0.900 -8.252 1.00 58.22 521 ARG A CA 1
ATOM 4040 C C . ARG A 1 521 ? -15.563 -0.356 -8.969 1.00 58.22 521 ARG A C 1
ATOM 4042 O O . ARG A 1 521 ? -14.360 -0.587 -9.004 1.00 58.22 521 ARG A O 1
ATOM 4049 N N . GLY A 1 522 ? -16.474 -1.107 -9.581 1.00 68.00 522 GLY A N 1
ATOM 4050 C CA . GLY A 1 522 ? -16.178 -2.352 -10.279 1.00 68.00 522 GLY A CA 1
ATOM 4051 C C . GLY A 1 522 ? -16.264 -3.570 -9.362 1.00 68.00 522 GLY A C 1
ATOM 4052 O O . GLY A 1 522 ? -16.639 -3.480 -8.196 1.00 68.00 522 GLY A O 1
ATOM 4053 N N . ARG A 1 523 ? -15.928 -4.738 -9.909 1.00 75.94 523 ARG A N 1
ATOM 4054 C CA . ARG A 1 523 ? -16.040 -6.022 -9.208 1.00 75.94 523 ARG A CA 1
ATOM 4055 C C . ARG A 1 523 ? -14.951 -6.189 -8.144 1.00 75.94 523 ARG A C 1
ATOM 4057 O O . ARG A 1 523 ? -13.799 -5.814 -8.375 1.00 75.94 523 ARG A O 1
ATOM 4064 N N . LEU A 1 524 ? -15.297 -6.805 -7.015 1.00 83.25 524 LEU A N 1
ATOM 4065 C CA . LEU A 1 524 ? -14.341 -7.204 -5.982 1.00 83.25 524 LEU A CA 1
ATOM 4066 C C . LEU A 1 524 ? -13.435 -8.338 -6.497 1.00 83.25 524 LEU A C 1
ATOM 4068 O O . LEU A 1 524 ? -13.895 -9.282 -7.141 1.00 83.25 524 LEU A O 1
ATOM 4072 N N . VAL A 1 525 ? -12.136 -8.264 -6.209 1.00 86.31 525 VAL A N 1
ATOM 4073 C CA . VAL A 1 525 ? -11.188 -9.339 -6.523 1.00 86.31 525 VAL A CA 1
ATOM 4074 C C . VAL A 1 525 ? -11.443 -10.522 -5.591 1.00 86.31 525 VAL A C 1
ATOM 4076 O O . VAL A 1 525 ? -11.430 -10.370 -4.368 1.00 86.31 525 VAL A O 1
ATOM 4079 N N . ARG A 1 526 ? -11.640 -11.711 -6.169 1.00 81.44 526 ARG A N 1
ATOM 4080 C CA . ARG A 1 526 ? -11.820 -12.954 -5.411 1.00 81.44 526 ARG A CA 1
ATOM 4081 C C . ARG A 1 526 ? -10.462 -13.530 -5.005 1.00 81.44 526 ARG A C 1
ATOM 4083 O O . ARG A 1 526 ? -9.546 -13.616 -5.824 1.00 81.44 526 ARG A O 1
ATOM 4090 N N . GLY A 1 527 ? -10.338 -13.918 -3.740 1.00 85.44 527 GLY A N 1
ATOM 4091 C CA . GLY A 1 527 ? -9.141 -14.566 -3.217 1.00 85.44 527 GLY A CA 1
ATOM 4092 C C . GLY A 1 527 ? -9.116 -16.064 -3.541 1.00 85.44 527 GLY A C 1
ATOM 4093 O O . GLY A 1 527 ? -10.134 -16.727 -3.352 1.00 85.44 527 GLY A O 1
ATOM 4094 N N . PRO A 1 528 ? -8.002 -16.619 -4.049 1.00 87.62 528 PRO A N 1
ATOM 4095 C CA . PRO A 1 528 ? -7.922 -18.019 -4.450 1.00 87.62 528 PRO A CA 1
ATOM 4096 C C . PRO A 1 528 ? -7.502 -18.961 -3.318 1.00 87.62 528 PRO A C 1
ATOM 4098 O O . PRO A 1 528 ? -7.466 -20.171 -3.523 1.00 87.62 528 PRO A O 1
ATOM 4101 N N . PHE A 1 529 ? -7.112 -18.424 -2.162 1.00 90.62 529 PHE A N 1
ATOM 4102 C CA . PHE A 1 529 ? -6.588 -19.212 -1.054 1.00 90.62 529 PHE A CA 1
ATOM 4103 C C . PHE A 1 529 ? -7.711 -19.733 -0.154 1.00 90.62 529 PHE A C 1
ATOM 4105 O O . PHE A 1 529 ? -8.817 -19.193 -0.129 1.00 90.62 529 PHE A O 1
ATOM 4112 N N . ASP A 1 530 ? -7.404 -20.787 0.602 1.00 86.25 530 ASP A N 1
ATOM 4113 C CA . ASP A 1 530 ? -8.314 -21.332 1.606 1.00 86.25 530 ASP A CA 1
ATOM 4114 C C . ASP A 1 530 ? -8.603 -20.266 2.687 1.00 86.25 530 ASP A C 1
ATOM 4116 O O . ASP A 1 530 ? -7.657 -19.704 3.251 1.00 86.25 530 ASP A O 1
ATOM 4120 N N . PRO A 1 531 ? -9.878 -19.960 2.994 1.00 86.69 531 PRO A N 1
ATOM 4121 C CA . PRO A 1 531 ? -10.227 -19.035 4.071 1.00 86.69 531 PRO A CA 1
ATOM 4122 C C . PRO A 1 531 ? -9.897 -19.575 5.474 1.00 86.69 531 PRO A C 1
ATOM 4124 O O . PRO A 1 531 ? -9.828 -18.790 6.424 1.00 86.69 531 PRO A O 1
ATOM 4127 N N . TRP A 1 532 ? -9.679 -20.888 5.632 1.00 86.12 532 TRP A N 1
ATOM 4128 C CA . TRP A 1 532 ? -9.370 -21.517 6.923 1.00 86.12 532 TRP A CA 1
ATOM 4129 C C . TRP A 1 532 ? -8.209 -22.509 6.831 1.00 86.12 532 TRP A C 1
ATOM 4131 O O . TRP A 1 532 ? -8.396 -23.698 7.122 1.00 86.12 532 TRP A O 1
ATOM 4141 N N . PRO A 1 533 ? -7.008 -22.026 6.481 1.00 87.31 533 PRO A N 1
ATOM 4142 C CA . PRO A 1 533 ? -5.850 -22.891 6.397 1.00 87.31 533 PRO A CA 1
ATOM 4143 C C . PRO A 1 533 ? -5.493 -23.433 7.783 1.00 87.31 533 PRO A C 1
ATOM 4145 O O . PRO A 1 533 ? -5.756 -22.799 8.810 1.00 87.31 533 PRO A O 1
ATOM 4148 N N . ALA A 1 534 ? -4.860 -24.603 7.810 1.00 86.81 534 ALA A N 1
ATOM 4149 C CA . ALA A 1 534 ? -4.188 -25.082 9.007 1.00 86.81 534 ALA A CA 1
ATOM 4150 C C . ALA A 1 534 ? -2.989 -24.161 9.279 1.00 86.81 534 ALA A C 1
ATOM 4152 O O . ALA A 1 534 ? -2.003 -24.176 8.544 1.00 86.81 534 ALA A O 1
ATOM 4153 N N . ILE A 1 535 ? -3.112 -23.298 10.289 1.00 87.31 535 ILE A N 1
ATOM 4154 C CA . ILE A 1 535 ? -2.050 -22.370 10.675 1.00 87.31 535 ILE A CA 1
ATOM 4155 C C . ILE A 1 535 ? -1.185 -23.065 11.716 1.00 87.31 535 ILE A C 1
ATOM 4157 O O . ILE A 1 535 ? -1.557 -23.174 12.884 1.00 87.31 535 ILE A O 1
ATOM 4161 N N . GLU A 1 536 ? -0.023 -23.526 11.280 1.00 86.62 536 GLU A N 1
ATOM 4162 C CA . GLU A 1 536 ? 0.982 -24.084 12.171 1.00 86.62 536 GLU A CA 1
ATOM 4163 C C . GLU A 1 536 ? 1.848 -22.974 12.759 1.00 86.62 536 GLU A C 1
ATOM 4165 O O . GLU A 1 536 ? 2.082 -21.923 12.151 1.00 86.62 536 GLU A O 1
ATOM 4170 N N . ARG A 1 537 ? 2.331 -23.208 13.979 1.00 86.62 537 ARG A N 1
ATOM 4171 C CA . ARG A 1 537 ? 3.317 -22.335 14.603 1.00 86.62 537 ARG A CA 1
ATOM 4172 C C . ARG A 1 537 ? 4.589 -22.373 13.770 1.00 86.62 537 ARG A C 1
ATOM 4174 O O . ARG A 1 537 ? 5.096 -23.454 13.484 1.00 86.62 537 ARG A O 1
ATOM 4181 N N . ALA A 1 538 ? 5.120 -21.206 13.419 1.00 80.75 538 ALA A N 1
ATOM 4182 C CA . ALA A 1 538 ? 6.378 -21.128 12.706 1.00 80.75 538 ALA A CA 1
ATOM 4183 C C . ALA A 1 538 ? 7.439 -21.868 13.522 1.00 80.75 538 ALA A C 1
ATOM 4185 O O . ALA A 1 538 ? 7.689 -21.531 14.688 1.00 80.75 538 ALA A O 1
ATOM 4186 N N . GLU A 1 539 ? 8.063 -22.877 12.911 1.00 72.69 539 GLU A N 1
ATOM 4187 C CA . GLU A 1 539 ? 9.259 -23.480 13.473 1.00 72.69 539 GLU A CA 1
ATOM 4188 C C . GLU A 1 539 ? 10.222 -22.330 13.740 1.00 72.69 539 GLU A C 1
ATOM 4190 O O . GLU A 1 539 ? 10.629 -21.606 12.824 1.00 72.69 539 GLU A O 1
ATOM 4195 N N . ARG A 1 540 ? 10.507 -22.076 15.023 1.00 60.03 540 ARG A N 1
ATOM 4196 C CA . ARG A 1 540 ? 11.503 -21.075 15.388 1.00 60.03 540 ARG A CA 1
ATOM 4197 C C . ARG A 1 540 ? 12.742 -21.485 14.618 1.00 60.03 540 ARG A C 1
ATOM 4199 O O . ARG A 1 540 ? 13.241 -22.575 14.894 1.00 60.03 540 ARG A O 1
ATOM 4206 N N . ALA A 1 541 ? 13.191 -20.643 13.673 1.00 47.94 541 ALA A N 1
ATOM 4207 C CA . ALA A 1 541 ? 14.480 -20.818 13.014 1.00 47.94 541 ALA A CA 1
ATOM 4208 C C . ALA A 1 541 ? 15.427 -21.239 14.129 1.00 47.94 541 ALA A C 1
ATOM 4210 O O . ALA A 1 541 ? 15.475 -20.484 15.112 1.00 47.94 541 ALA A O 1
ATOM 4211 N N . PRO A 1 542 ? 15.972 -22.474 14.076 1.00 41.34 542 PRO A N 1
ATOM 4212 C CA . PRO A 1 542 ? 16.543 -23.130 15.238 1.00 41.34 542 PRO A CA 1
ATOM 4213 C C . PRO A 1 542 ? 17.437 -22.090 15.864 1.00 41.34 542 PRO A C 1
ATOM 4215 O O . PRO A 1 542 ? 18.346 -21.625 15.176 1.00 41.34 542 PRO A O 1
ATOM 4218 N N . VAL A 1 543 ? 17.059 -21.614 17.066 1.00 42.06 543 VAL A N 1
ATOM 4219 C CA . VAL A 1 543 ? 17.841 -20.647 17.847 1.00 42.06 543 VAL A CA 1
ATOM 4220 C C . VAL A 1 543 ? 19.229 -21.175 17.690 1.00 42.06 543 VAL A C 1
ATOM 4222 O O . VAL A 1 543 ? 19.399 -22.289 18.190 1.00 42.06 543 VAL A O 1
ATOM 4225 N N . LEU A 1 544 ? 20.071 -20.488 16.888 1.00 41.59 544 LEU A N 1
ATOM 4226 C CA . LEU A 1 544 ? 21.341 -21.010 16.383 1.00 41.59 544 LEU A CA 1
ATOM 4227 C C . LEU A 1 544 ? 21.849 -21.877 17.505 1.00 41.59 544 LEU A C 1
ATOM 4229 O O . LEU A 1 544 ? 22.172 -21.321 18.563 1.00 41.59 544 LEU A O 1
ATOM 4233 N N . LYS A 1 545 ? 21.733 -23.216 17.360 1.00 45.78 545 LYS A N 1
ATOM 4234 C CA . LYS A 1 545 ? 22.394 -24.122 18.296 1.00 45.78 545 LYS A CA 1
ATOM 4235 C C . LYS A 1 545 ? 23.762 -23.499 18.308 1.00 45.78 545 LYS A C 1
ATOM 4237 O O . LYS A 1 545 ? 24.299 -23.356 17.209 1.00 45.78 545 LYS A O 1
ATOM 4242 N N . LYS A 1 546 ? 24.190 -22.932 19.449 1.00 49.06 546 LYS A N 1
ATOM 4243 C CA . LYS A 1 546 ? 25.507 -22.306 19.541 1.00 49.06 546 LYS A CA 1
ATOM 4244 C C . LYS A 1 546 ? 26.391 -23.358 18.910 1.00 49.06 546 LYS A C 1
ATOM 4246 O O . LYS A 1 546 ? 26.425 -24.458 19.467 1.00 49.06 546 LYS A O 1
ATOM 4251 N N . LEU A 1 547 ? 26.866 -23.096 17.685 1.00 48.09 547 LEU A N 1
ATOM 4252 C CA . LEU A 1 547 ? 27.635 -24.080 16.940 1.00 48.09 547 LEU A CA 1
ATOM 4253 C C . LEU A 1 547 ? 28.693 -24.452 17.954 1.00 48.09 547 LEU A C 1
ATOM 4255 O O . LEU A 1 547 ? 29.276 -23.545 18.560 1.00 48.09 547 LEU A O 1
ATOM 4259 N N . SER A 1 548 ? 28.801 -25.737 18.291 1.00 64.94 548 SER A N 1
ATOM 4260 C CA . SER A 1 548 ? 29.820 -26.098 19.268 1.00 64.94 548 SER A CA 1
ATOM 4261 C C . SER A 1 548 ? 31.144 -25.534 18.749 1.00 64.94 548 SER A C 1
ATOM 4263 O O . SER A 1 548 ? 31.312 -25.381 17.533 1.00 64.94 548 SER A O 1
ATOM 4265 N N . ASP A 1 549 ? 32.082 -25.197 19.631 1.00 70.38 549 ASP A N 1
ATOM 4266 C CA . ASP A 1 549 ? 33.372 -24.652 19.185 1.00 70.38 549 ASP A CA 1
ATOM 4267 C C . ASP A 1 549 ? 34.017 -25.558 18.104 1.00 70.38 549 ASP A C 1
ATOM 4269 O O . ASP A 1 549 ? 34.736 -25.087 17.223 1.00 70.38 549 ASP A O 1
ATOM 4273 N N . GLU A 1 550 ? 33.675 -26.854 18.104 1.00 70.69 550 GLU A N 1
ATOM 4274 C CA . GLU A 1 550 ? 34.020 -27.835 17.072 1.00 70.69 550 GLU A CA 1
ATOM 4275 C C . GLU A 1 550 ? 33.281 -27.650 15.733 1.00 70.69 550 GLU A C 1
ATOM 4277 O O . GLU A 1 550 ? 33.910 -27.759 14.678 1.00 70.69 550 GLU A O 1
ATOM 4282 N N . GLU A 1 551 ? 31.978 -27.361 15.729 1.00 72.44 551 GLU A N 1
ATOM 4283 C CA . GLU A 1 551 ? 31.206 -27.087 14.509 1.00 72.44 551 GLU A CA 1
ATOM 4284 C C . GLU A 1 551 ? 31.585 -25.732 13.884 1.00 72.44 551 GLU A C 1
ATOM 4286 O O . GLU A 1 551 ? 31.727 -25.640 12.662 1.00 72.44 551 GLU A O 1
ATOM 4291 N N . GLU A 1 552 ? 31.852 -24.704 14.700 1.00 71.69 552 GLU A N 1
ATOM 4292 C CA . GLU A 1 552 ? 32.369 -23.412 14.221 1.00 71.69 552 GLU A CA 1
ATOM 4293 C C . GLU A 1 552 ? 33.795 -23.561 13.655 1.00 71.69 552 GLU A C 1
ATOM 4295 O O . GLU A 1 552 ? 34.116 -23.016 12.593 1.00 71.69 552 GLU A O 1
ATOM 4300 N N . ALA A 1 553 ? 34.653 -24.363 14.301 1.00 72.75 553 ALA A N 1
ATOM 4301 C CA . ALA A 1 553 ? 35.982 -24.686 13.781 1.00 72.75 553 ALA A CA 1
ATOM 4302 C C . ALA A 1 553 ? 35.922 -25.497 12.477 1.00 72.75 553 ALA A C 1
ATOM 4304 O O . ALA A 1 553 ? 36.769 -25.320 11.594 1.00 72.75 553 ALA A O 1
ATOM 4305 N N . ARG A 1 554 ? 34.927 -26.378 12.330 1.00 75.88 554 ARG A N 1
ATOM 4306 C CA . ARG A 1 554 ? 34.721 -27.167 11.114 1.00 75.88 554 ARG A CA 1
ATOM 4307 C C . ARG A 1 554 ? 34.262 -26.294 9.946 1.00 75.88 554 ARG A C 1
ATOM 4309 O O . ARG A 1 554 ? 34.841 -26.419 8.868 1.00 75.88 554 ARG A O 1
ATOM 4316 N N . LEU A 1 555 ? 33.330 -25.367 10.173 1.00 75.25 555 LEU A N 1
ATOM 4317 C CA . LEU A 1 555 ? 32.902 -24.390 9.166 1.00 75.25 555 LEU A CA 1
ATOM 4318 C C . LEU A 1 555 ? 34.048 -23.458 8.758 1.00 75.25 555 LEU A C 1
ATOM 4320 O O . LEU A 1 555 ? 34.299 -23.306 7.567 1.00 75.25 555 LEU A O 1
ATOM 4324 N N . ARG A 1 556 ? 34.852 -22.951 9.707 1.00 70.06 556 ARG A N 1
ATOM 4325 C CA . ARG A 1 556 ? 36.073 -22.184 9.379 1.00 70.06 556 ARG A CA 1
ATOM 4326 C C . ARG A 1 556 ? 37.092 -22.993 8.571 1.00 70.06 556 ARG A C 1
ATOM 4328 O O . ARG A 1 556 ? 37.764 -22.437 7.704 1.00 70.06 556 ARG A O 1
ATOM 4335 N N . ARG A 1 557 ? 37.241 -24.299 8.833 1.00 70.75 557 ARG A N 1
ATOM 4336 C CA . ARG A 1 557 ? 38.111 -25.184 8.031 1.00 70.75 557 ARG A CA 1
ATOM 4337 C C . ARG A 1 557 ? 37.564 -25.401 6.623 1.00 70.75 557 ARG A C 1
ATOM 4339 O O . ARG A 1 557 ? 38.356 -25.455 5.685 1.00 70.75 557 ARG A O 1
ATOM 4346 N N . GLU A 1 558 ? 36.250 -25.522 6.463 1.00 71.75 558 GLU A N 1
ATOM 4347 C CA . GLU A 1 558 ? 35.599 -25.616 5.152 1.00 71.75 558 GLU A CA 1
ATOM 4348 C C . GLU A 1 558 ? 35.684 -24.300 4.374 1.00 71.75 558 GLU A C 1
ATOM 4350 O O . GLU A 1 558 ? 36.023 -24.332 3.194 1.00 71.75 558 GLU A O 1
ATOM 4355 N N . GLU A 1 559 ? 35.522 -23.152 5.031 1.00 67.56 559 GLU A N 1
ATOM 4356 C CA . GLU A 1 559 ? 35.737 -21.825 4.443 1.00 67.56 559 GLU A CA 1
ATOM 4357 C C . GLU A 1 559 ? 37.198 -21.626 4.018 1.00 67.56 559 GLU A C 1
ATOM 4359 O O . GLU A 1 559 ? 37.461 -21.218 2.890 1.00 67.56 559 GLU A O 1
ATOM 4364 N N . LEU A 1 560 ? 38.177 -22.002 4.852 1.00 65.31 560 LEU A N 1
ATOM 4365 C CA . LEU A 1 560 ? 39.604 -21.975 4.488 1.00 65.31 560 LEU A CA 1
ATOM 4366 C C . LEU A 1 560 ? 39.934 -22.906 3.311 1.00 65.31 560 LEU A C 1
ATOM 4368 O O . LEU A 1 560 ? 40.835 -22.618 2.516 1.00 65.31 560 LEU A O 1
ATOM 4372 N N . ARG A 1 561 ? 39.199 -24.016 3.182 1.00 66.75 561 ARG A N 1
ATOM 4373 C CA . ARG A 1 561 ? 39.336 -24.973 2.080 1.00 66.75 561 ARG A CA 1
ATOM 4374 C C . ARG A 1 561 ? 38.675 -24.461 0.795 1.00 66.75 561 ARG A C 1
ATOM 4376 O O . ARG A 1 561 ? 39.247 -24.651 -0.276 1.00 66.75 561 ARG A O 1
ATOM 4383 N N . GLN A 1 562 ? 37.534 -23.777 0.893 1.00 57.66 562 GLN A N 1
ATOM 4384 C CA . GLN A 1 562 ? 36.859 -23.109 -0.227 1.00 57.66 562 GLN A CA 1
ATOM 4385 C C . GLN A 1 562 ? 37.624 -21.865 -0.708 1.00 57.66 562 GLN A C 1
ATOM 4387 O O . GLN A 1 562 ? 37.696 -21.619 -1.909 1.00 57.66 562 GLN A O 1
ATOM 4392 N N . HIS A 1 563 ? 38.283 -21.136 0.198 1.00 53.09 563 HIS A N 1
ATOM 4393 C CA . HIS A 1 563 ? 39.094 -19.952 -0.113 1.00 53.09 563 HIS A CA 1
ATOM 4394 C C . HIS A 1 563 ? 40.544 -20.255 -0.543 1.00 53.09 563 HIS A C 1
ATOM 4396 O O . HIS A 1 563 ? 41.365 -19.345 -0.648 1.00 53.09 563 HIS A O 1
ATOM 4402 N N . GLY A 1 564 ? 40.869 -21.509 -0.877 1.00 51.59 564 GLY A N 1
ATOM 4403 C CA . GLY A 1 564 ? 41.994 -21.810 -1.770 1.00 51.59 564 GLY A CA 1
ATOM 4404 C C . GLY A 1 564 ? 43.398 -21.456 -1.261 1.00 51.59 564 GLY A C 1
ATOM 4405 O O . GLY A 1 564 ? 44.272 -21.144 -2.068 1.00 51.59 564 GLY A O 1
ATOM 4406 N N . LEU A 1 565 ? 43.671 -21.539 0.046 1.00 51.41 565 LEU A N 1
ATOM 4407 C CA . LEU A 1 565 ? 45.032 -21.332 0.578 1.00 51.41 565 LEU A CA 1
ATOM 4408 C C . LEU A 1 565 ? 45.928 -22.583 0.550 1.00 51.41 565 LEU A C 1
ATOM 4410 O O . LEU A 1 565 ? 47.125 -22.493 0.820 1.00 51.41 565 LEU A O 1
ATOM 4414 N N . SER A 1 566 ? 45.419 -23.738 0.119 1.00 48.47 566 SER A N 1
ATOM 4415 C CA . SER A 1 566 ? 46.233 -24.943 -0.091 1.00 48.47 566 SER A CA 1
ATOM 4416 C C . SER A 1 566 ? 46.592 -25.149 -1.560 1.00 48.47 566 SER A C 1
ATOM 4418 O O . SER A 1 566 ? 46.124 -26.093 -2.187 1.00 48.47 566 SER A O 1
ATOM 4420 N N . ARG A 1 567 ? 47.442 -24.267 -2.101 1.00 49.41 567 ARG A N 1
ATOM 4421 C CA . ARG A 1 567 ? 48.446 -24.574 -3.146 1.00 49.41 567 ARG A CA 1
ATOM 4422 C C . ARG A 1 567 ? 49.304 -23.336 -3.440 1.00 49.41 567 ARG A C 1
ATOM 4424 O O . ARG A 1 567 ? 49.246 -22.754 -4.517 1.00 49.41 567 ARG A O 1
ATOM 4431 N N . ARG A 1 568 ? 50.181 -22.959 -2.506 1.00 40.72 568 ARG A N 1
ATOM 4432 C CA . ARG A 1 568 ? 51.445 -22.322 -2.901 1.00 40.72 568 ARG A CA 1
ATOM 4433 C C . ARG A 1 568 ? 52.526 -23.389 -2.865 1.00 40.72 568 ARG A C 1
ATOM 4435 O O . ARG A 1 568 ? 52.933 -23.836 -1.799 1.00 40.72 568 ARG A O 1
ATOM 4442 N N . LYS A 1 569 ? 52.949 -23.817 -4.059 1.00 44.69 569 LYS A N 1
ATOM 4443 C CA . LYS A 1 569 ? 54.265 -24.427 -4.253 1.00 44.69 569 LYS A CA 1
ATOM 4444 C C . LYS A 1 569 ? 55.289 -23.476 -3.631 1.00 44.69 569 LYS A C 1
ATOM 4446 O O . LYS A 1 569 ? 55.234 -22.272 -3.872 1.00 44.69 569 LYS A O 1
ATOM 4451 N N . SER A 1 570 ? 56.159 -24.033 -2.803 1.00 45.06 570 SER A N 1
ATOM 4452 C CA . SER A 1 570 ? 57.301 -23.381 -2.172 1.00 45.06 570 SER A CA 1
ATOM 4453 C C . SER A 1 570 ? 58.057 -22.492 -3.164 1.00 45.06 570 SER A C 1
ATOM 4455 O O . SER A 1 570 ? 58.744 -23.000 -4.051 1.00 45.06 570 SER A O 1
ATOM 4457 N N . LEU A 1 571 ? 57.935 -21.174 -3.009 1.00 42.75 571 LEU A N 1
ATOM 4458 C CA . LEU A 1 571 ? 58.861 -20.227 -3.619 1.00 42.75 571 LEU A CA 1
ATOM 4459 C C . LEU A 1 571 ? 60.115 -20.186 -2.748 1.00 42.75 571 LEU A C 1
ATOM 4461 O O . LEU A 1 571 ? 60.049 -19.980 -1.536 1.00 42.75 571 LEU A O 1
ATOM 4465 N N . SER A 1 572 ? 61.244 -20.464 -3.389 1.00 51.47 572 SER A N 1
ATOM 4466 C CA . SER A 1 572 ? 62.573 -20.501 -2.793 1.00 51.47 572 SER A CA 1
ATOM 4467 C C . SER A 1 572 ? 62.941 -19.143 -2.190 1.00 51.47 572 SER A C 1
ATOM 4469 O O . SER A 1 572 ? 62.755 -18.092 -2.805 1.00 51.47 572 SER A O 1
ATOM 4471 N N . THR A 1 573 ? 63.533 -19.175 -0.997 1.00 54.16 573 THR A N 1
ATOM 4472 C CA . THR A 1 573 ? 64.004 -18.025 -0.206 1.00 54.16 573 THR A CA 1
ATOM 4473 C C . THR A 1 573 ? 65.006 -17.115 -0.932 1.00 54.16 573 THR A C 1
ATOM 4475 O O . THR A 1 573 ? 65.281 -16.015 -0.457 1.00 54.16 573 THR A O 1
ATOM 4478 N N . LYS A 1 574 ? 65.509 -17.509 -2.111 1.00 50.94 574 LYS A N 1
ATOM 4479 C CA . LYS A 1 574 ? 66.377 -16.675 -2.957 1.00 50.94 574 LYS A CA 1
ATOM 4480 C C . LYS A 1 574 ? 65.647 -15.600 -3.776 1.00 50.94 574 LYS A C 1
ATOM 4482 O O . LYS A 1 574 ? 66.284 -14.611 -4.126 1.00 50.94 574 LYS A O 1
ATOM 4487 N N . GLU A 1 575 ? 64.346 -15.726 -4.054 1.00 52.66 575 GLU A N 1
ATOM 4488 C CA . GLU A 1 575 ? 63.618 -14.710 -4.846 1.00 52.66 575 GLU A CA 1
ATOM 4489 C C . GLU A 1 575 ? 63.091 -13.543 -3.999 1.00 52.66 575 GLU A C 1
ATOM 4491 O O . GLU A 1 575 ? 63.100 -12.399 -4.452 1.00 52.66 575 GLU A O 1
ATOM 4496 N N . VAL A 1 576 ? 62.743 -13.789 -2.732 1.00 55.47 576 VAL A N 1
ATOM 4497 C CA . VAL A 1 576 ? 62.209 -12.758 -1.819 1.00 55.47 576 VAL A CA 1
ATOM 4498 C C . VAL A 1 576 ? 63.280 -11.728 -1.421 1.00 55.47 576 VAL A C 1
ATOM 4500 O O . VAL A 1 576 ? 62.979 -10.548 -1.232 1.00 55.47 576 VAL A O 1
ATOM 4503 N N . ALA A 1 577 ? 64.554 -12.132 -1.372 1.00 54.12 577 ALA A N 1
ATOM 4504 C CA . ALA A 1 577 ? 65.665 -11.225 -1.076 1.00 54.12 577 ALA A CA 1
ATOM 4505 C C . ALA A 1 577 ? 65.963 -10.235 -2.222 1.00 54.12 577 ALA A C 1
ATOM 4507 O O . ALA A 1 577 ? 66.469 -9.142 -1.973 1.00 54.12 577 ALA A O 1
ATOM 4508 N N . LYS A 1 578 ? 65.615 -10.574 -3.474 1.00 52.97 578 LYS A N 1
ATOM 4509 C CA . LYS A 1 578 ? 65.876 -9.721 -4.646 1.00 52.97 578 LYS A CA 1
ATOM 4510 C C . LYS A 1 578 ? 64.805 -8.642 -4.847 1.00 52.97 578 LYS A C 1
ATOM 4512 O O . LYS A 1 578 ? 65.096 -7.587 -5.401 1.00 52.97 578 LYS A O 1
ATOM 4517 N N . THR A 1 579 ? 63.585 -8.865 -4.360 1.00 52.72 579 THR A N 1
ATOM 4518 C CA . THR A 1 579 ? 62.487 -7.886 -4.449 1.00 52.72 579 THR A CA 1
ATOM 4519 C C . THR A 1 579 ? 62.525 -6.830 -3.343 1.00 52.72 579 THR A C 1
ATOM 4521 O O . THR A 1 579 ? 62.074 -5.707 -3.559 1.00 52.72 579 THR A O 1
ATOM 4524 N N . LEU A 1 580 ? 63.108 -7.141 -2.178 1.00 53.38 580 LEU A N 1
ATOM 4525 C CA . LEU A 1 580 ? 63.218 -6.183 -1.069 1.00 53.38 580 LEU A CA 1
ATOM 4526 C C . LEU A 1 580 ? 64.371 -5.178 -1.243 1.00 53.38 580 LEU A C 1
ATOM 4528 O O . LEU A 1 580 ? 64.263 -4.058 -0.751 1.00 53.38 580 LEU A O 1
ATOM 4532 N N . SER A 1 581 ? 65.427 -5.512 -1.998 1.00 49.91 581 SER A N 1
ATOM 4533 C CA . SER A 1 581 ? 66.516 -4.563 -2.288 1.00 49.91 581 SER A CA 1
ATOM 4534 C C . SER A 1 581 ? 66.170 -3.545 -3.386 1.00 49.91 581 SER A C 1
ATOM 4536 O O . SER A 1 581 ? 66.717 -2.446 -3.386 1.00 49.91 581 SER A O 1
ATOM 4538 N N . ALA A 1 582 ? 65.220 -3.854 -4.277 1.00 49.38 582 ALA A N 1
ATOM 4539 C CA . ALA A 1 582 ? 64.800 -2.948 -5.352 1.00 49.38 582 ALA A CA 1
ATOM 4540 C C . ALA A 1 582 ? 63.763 -1.896 -4.904 1.00 49.38 582 ALA A C 1
ATOM 4542 O O . ALA A 1 582 ? 63.737 -0.790 -5.439 1.00 49.38 582 ALA A O 1
ATOM 4543 N N . SER A 1 583 ? 62.935 -2.195 -3.893 1.00 45.69 583 SER A N 1
ATOM 4544 C CA . SER A 1 583 ? 61.894 -1.267 -3.416 1.00 45.69 583 SER A CA 1
ATOM 4545 C C . SER A 1 583 ? 62.419 -0.168 -2.479 1.00 45.69 583 SER A C 1
ATOM 4547 O O . SER A 1 583 ? 61.740 0.841 -2.295 1.00 45.69 583 SER A O 1
ATOM 4549 N N . ALA A 1 584 ? 63.611 -0.331 -1.896 1.00 44.25 584 ALA A N 1
ATOM 4550 C CA . ALA A 1 584 ? 64.202 0.651 -0.981 1.00 44.25 584 ALA A CA 1
ATOM 4551 C C . ALA A 1 584 ? 64.890 1.832 -1.702 1.00 44.25 584 ALA A C 1
ATOM 4553 O O . ALA A 1 584 ? 65.108 2.872 -1.089 1.00 44.25 584 ALA A O 1
ATOM 4554 N N . ALA A 1 585 ? 65.187 1.709 -3.002 1.00 45.09 585 ALA A N 1
ATOM 4555 C CA . ALA A 1 585 ? 65.894 2.738 -3.775 1.00 45.09 585 ALA A CA 1
ATOM 4556 C C . ALA A 1 585 ? 64.974 3.773 -4.464 1.00 45.09 585 ALA A C 1
ATOM 4558 O O . ALA A 1 585 ? 65.460 4.794 -4.939 1.00 45.09 585 ALA A O 1
ATOM 4559 N N . ALA A 1 586 ? 63.654 3.551 -4.513 1.00 45.03 586 ALA A N 1
ATOM 4560 C CA . ALA A 1 586 ? 62.722 4.405 -5.266 1.00 45.03 586 ALA A CA 1
ATOM 4561 C C . ALA A 1 586 ? 61.929 5.421 -4.412 1.00 45.03 586 ALA A C 1
ATOM 4563 O O . ALA A 1 586 ? 61.201 6.242 -4.963 1.00 45.03 586 ALA A O 1
ATOM 4564 N N . ALA A 1 587 ? 62.062 5.405 -3.080 1.00 43.16 587 ALA A N 1
ATOM 4565 C CA . ALA A 1 587 ? 61.258 6.244 -2.178 1.00 43.16 587 ALA A CA 1
ATOM 4566 C C . ALA A 1 587 ? 61.935 7.561 -1.729 1.00 43.16 587 ALA A C 1
ATOM 4568 O O . ALA A 1 587 ? 61.381 8.280 -0.899 1.00 43.16 587 ALA A O 1
ATOM 4569 N N . SER A 1 588 ? 63.103 7.922 -2.275 1.00 43.97 588 SER A N 1
ATOM 4570 C CA . SER A 1 588 ? 63.809 9.174 -1.951 1.00 43.97 588 SER A CA 1
ATOM 4571 C C . SER A 1 588 ? 63.764 10.197 -3.094 1.00 43.97 588 SER A C 1
ATOM 4573 O O . SER A 1 588 ? 64.802 10.673 -3.543 1.00 43.97 588 SER A O 1
ATOM 4575 N N . SER A 1 589 ? 62.581 10.535 -3.611 1.00 45.91 589 SER A N 1
ATOM 4576 C CA . SER A 1 589 ? 62.415 11.685 -4.517 1.00 45.91 589 SER A CA 1
ATOM 4577 C C . SER A 1 589 ? 60.938 12.059 -4.680 1.00 45.91 589 SER A C 1
ATOM 4579 O O . SER A 1 589 ? 60.257 11.568 -5.575 1.00 45.91 589 SER A O 1
ATOM 4581 N N . SER A 1 590 ? 60.410 12.886 -3.774 1.00 35.84 590 SER A N 1
ATOM 4582 C CA . SER A 1 590 ? 59.401 13.927 -4.067 1.00 35.84 590 SER A CA 1
ATOM 4583 C C . SER A 1 590 ? 58.863 14.539 -2.767 1.00 35.84 590 SER A C 1
ATOM 4585 O O . SER A 1 590 ? 58.189 13.906 -1.962 1.00 35.84 590 SER A O 1
ATOM 4587 N N . ARG A 1 591 ? 59.182 15.817 -2.560 1.00 38.94 591 ARG A N 1
ATOM 4588 C CA . ARG A 1 591 ? 58.588 16.703 -1.548 1.00 38.94 591 ARG A CA 1
ATOM 4589 C C . ARG A 1 591 ? 57.446 17.486 -2.204 1.00 38.94 591 ARG A C 1
ATOM 4591 O O . ARG A 1 591 ? 57.682 18.025 -3.285 1.00 38.94 591 ARG A O 1
ATOM 4598 N N . PRO A 1 592 ? 56.308 17.707 -1.524 1.00 36.66 592 PRO A N 1
ATOM 4599 C CA . PRO A 1 592 ? 55.469 18.859 -1.806 1.00 36.66 592 PRO A CA 1
ATOM 4600 C C . PRO A 1 592 ? 55.442 19.857 -0.639 1.00 36.66 592 PRO A C 1
ATOM 4602 O O . PRO A 1 592 ? 55.456 19.524 0.545 1.00 36.66 592 PRO A O 1
ATOM 4605 N N . THR A 1 593 ? 55.427 21.118 -1.044 1.00 37.09 593 THR A N 1
ATOM 4606 C CA . THR A 1 593 ? 55.404 22.371 -0.293 1.00 37.09 593 THR A CA 1
ATOM 4607 C C . THR A 1 593 ? 54.060 22.575 0.419 1.00 37.09 593 THR A C 1
ATOM 4609 O O . THR A 1 593 ? 53.011 22.560 -0.220 1.00 37.09 593 THR A O 1
ATOM 4612 N N . VAL A 1 594 ? 54.074 22.828 1.734 1.00 33.06 594 VAL A N 1
ATOM 4613 C CA . VAL A 1 594 ? 52.874 23.169 2.524 1.00 33.06 594 VAL A CA 1
ATOM 4614 C C . VAL A 1 594 ? 52.744 24.688 2.648 1.00 33.06 594 VAL A C 1
ATOM 4616 O O . VAL A 1 594 ? 53.642 25.369 3.144 1.00 33.06 594 VAL A O 1
ATOM 4619 N N . ARG A 1 595 ? 51.599 25.218 2.202 1.00 30.78 595 ARG A N 1
ATOM 4620 C CA . ARG A 1 595 ? 51.205 26.629 2.293 1.00 30.78 595 ARG A CA 1
ATOM 4621 C C . ARG A 1 595 ? 50.392 26.849 3.580 1.00 30.78 595 ARG A C 1
ATOM 4623 O O . ARG A 1 595 ? 49.387 26.184 3.804 1.00 30.78 595 ARG A O 1
ATOM 4630 N N . ARG A 1 596 ? 50.855 27.784 4.417 1.00 34.31 596 ARG A N 1
ATOM 4631 C CA . ARG A 1 596 ? 50.222 28.305 5.648 1.00 34.31 596 ARG A CA 1
ATOM 4632 C C . ARG A 1 596 ? 48.839 28.914 5.367 1.00 34.31 596 ARG A C 1
ATOM 4634 O O . ARG A 1 596 ? 48.752 29.793 4.515 1.00 34.31 596 ARG A O 1
ATOM 4641 N N . VAL A 1 597 ? 47.832 28.584 6.181 1.00 32.16 597 VAL A N 1
ATOM 4642 C CA . VAL A 1 597 ? 46.696 29.476 6.488 1.00 32.16 597 VAL A CA 1
ATOM 4643 C C . VAL A 1 597 ? 46.418 29.422 7.992 1.00 32.16 597 VAL A C 1
ATOM 4645 O O . VAL A 1 597 ? 46.525 28.372 8.622 1.00 32.16 597 VAL A O 1
ATOM 4648 N N . ALA A 1 598 ? 46.176 30.601 8.556 1.00 33.16 598 ALA A N 1
ATOM 4649 C CA . ALA A 1 598 ? 46.233 30.921 9.970 1.00 33.16 598 ALA A CA 1
ATOM 4650 C C . ALA A 1 598 ? 44.969 30.562 10.770 1.00 33.16 598 ALA A C 1
ATOM 4652 O O . ALA A 1 598 ? 43.848 30.537 10.274 1.00 33.16 598 ALA A O 1
ATOM 4653 N N . SER A 1 599 ? 45.229 30.360 12.056 1.00 31.92 599 SER A N 1
ATOM 4654 C CA . SER A 1 599 ? 44.351 30.200 13.210 1.00 31.92 599 SER A CA 1
ATOM 4655 C C . SER A 1 599 ? 43.487 31.424 13.548 1.00 31.92 599 SER A C 1
ATOM 4657 O O . SER A 1 599 ? 44.001 32.544 13.567 1.00 31.92 599 SER A O 1
ATOM 4659 N N . ALA A 1 600 ? 42.253 31.190 14.011 1.00 32.69 600 ALA A N 1
ATOM 4660 C CA . ALA A 1 600 ? 41.532 32.086 14.920 1.00 32.69 600 ALA A CA 1
ATOM 4661 C C . ALA A 1 600 ? 40.709 31.284 15.956 1.00 32.69 600 ALA A C 1
ATOM 4663 O O . ALA A 1 600 ? 40.213 30.198 15.676 1.00 32.69 600 ALA A O 1
ATOM 4664 N N . LYS A 1 601 ? 40.668 31.833 17.175 1.00 37.72 601 LYS A N 1
ATOM 4665 C CA . LYS A 1 601 ? 40.345 31.256 18.498 1.00 37.72 601 LYS A CA 1
ATOM 4666 C C . LYS A 1 601 ? 38.859 30.905 18.726 1.00 37.72 601 LYS A C 1
ATOM 4668 O O . LYS A 1 601 ? 38.009 31.605 18.184 1.00 37.72 601 LYS A O 1
ATOM 4673 N N . PRO A 1 602 ? 38.531 29.998 19.671 1.00 34.25 602 PRO A N 1
ATOM 4674 C CA . PRO A 1 602 ? 37.247 30.002 20.366 1.00 34.25 602 PRO A CA 1
ATOM 4675 C C . PRO A 1 602 ? 37.334 30.726 21.724 1.00 34.25 602 PRO A C 1
ATOM 4677 O O . PRO A 1 602 ? 38.311 30.599 22.464 1.00 34.25 602 PRO A O 1
ATOM 4680 N N . VAL A 1 603 ? 36.292 31.501 22.028 1.00 40.09 603 VAL A N 1
ATOM 4681 C CA . VAL A 1 603 ? 36.095 32.256 23.273 1.00 40.09 603 VAL A CA 1
ATOM 4682 C C . VAL A 1 603 ? 35.240 31.447 24.254 1.00 40.09 603 VAL A C 1
ATOM 4684 O O . VAL A 1 603 ? 34.341 30.702 23.880 1.00 40.09 603 VAL A O 1
ATOM 4687 N N . THR A 1 604 ? 35.584 31.627 25.520 1.00 36.44 604 THR A N 1
ATOM 4688 C CA . THR A 1 604 ? 35.114 31.026 26.769 1.00 36.44 604 THR A CA 1
ATOM 4689 C C . THR A 1 604 ? 33.648 31.281 27.142 1.00 36.44 604 THR A C 1
ATOM 4691 O O . THR A 1 604 ? 33.175 32.409 27.060 1.00 36.44 604 THR A O 1
ATOM 4694 N N . SER A 1 605 ? 33.004 30.276 27.736 1.00 33.28 605 SER A N 1
ATOM 4695 C CA . SER A 1 605 ? 32.093 30.371 28.898 1.00 33.28 605 SER A CA 1
ATOM 4696 C C . SER A 1 605 ? 31.920 28.934 29.422 1.00 33.28 605 SER A C 1
ATOM 4698 O O . SER A 1 605 ? 31.937 28.005 28.625 1.00 33.28 605 SER A O 1
ATOM 4700 N N . GLY A 1 606 ? 31.854 28.577 30.698 1.00 31.67 606 GLY A N 1
ATOM 4701 C CA . GLY A 1 606 ? 31.628 29.265 31.964 1.00 31.67 606 GLY A CA 1
ATOM 4702 C C . GLY A 1 606 ? 30.979 28.187 32.842 1.00 31.67 606 GLY A C 1
ATOM 4703 O O . GLY A 1 606 ? 29.853 27.786 32.572 1.00 31.67 606 GLY A O 1
ATOM 4704 N N . GLY A 1 607 ? 31.746 27.604 33.766 1.00 32.03 607 GLY A N 1
ATOM 4705 C CA . GLY A 1 607 ? 31.388 26.373 34.478 1.00 32.03 607 GLY A CA 1
ATOM 4706 C C . GLY A 1 607 ? 30.313 26.522 35.555 1.00 32.03 607 GLY A C 1
ATOM 4707 O O . GLY A 1 607 ? 30.104 27.609 36.077 1.00 32.03 607 GLY A O 1
ATOM 4708 N N . LEU A 1 608 ? 29.718 25.388 35.936 1.00 33.75 608 LEU A N 1
ATOM 4709 C CA . LEU A 1 608 ? 29.150 25.123 37.261 1.00 33.75 608 LEU A CA 1
ATOM 4710 C C . LEU A 1 608 ? 29.307 23.623 37.591 1.00 33.75 608 LEU A C 1
ATOM 4712 O O . LEU A 1 608 ? 29.219 22.763 36.717 1.00 33.75 608 LEU A O 1
ATOM 4716 N N . ALA A 1 609 ? 29.634 23.360 38.856 1.00 37.25 609 ALA A N 1
ATOM 4717 C CA . ALA A 1 609 ? 30.229 22.142 39.407 1.00 37.25 609 ALA A CA 1
ATOM 4718 C C . ALA A 1 609 ? 29.231 21.005 39.739 1.00 37.25 609 ALA A C 1
ATOM 4720 O O . ALA A 1 609 ? 28.037 21.267 39.894 1.00 37.25 609 ALA A O 1
ATOM 4721 N N . PRO A 1 610 ? 29.712 19.760 39.947 1.00 41.53 610 PRO A N 1
ATOM 4722 C CA . PRO A 1 610 ? 28.920 18.661 40.492 1.00 41.53 610 PRO A CA 1
ATOM 4723 C C . PRO A 1 610 ? 29.032 18.597 42.027 1.00 41.53 610 PRO A C 1
ATOM 4725 O O . PRO A 1 610 ? 30.120 18.731 42.585 1.00 41.53 610 PRO A O 1
ATOM 4728 N N . VAL A 1 611 ? 27.917 18.342 42.719 1.00 33.94 611 VAL A N 1
ATOM 4729 C CA . VAL A 1 611 ? 27.889 18.093 44.171 1.00 33.94 611 VAL A CA 1
ATOM 4730 C C . VAL A 1 611 ? 27.249 16.736 44.456 1.00 33.94 611 VAL A C 1
ATOM 4732 O O . VAL A 1 611 ? 26.073 16.518 44.187 1.00 33.94 611 VAL A O 1
ATOM 4735 N N . ALA A 1 612 ? 28.038 15.850 45.055 1.00 35.34 612 ALA A N 1
ATOM 4736 C CA . ALA A 1 612 ? 27.644 14.715 45.891 1.00 35.34 612 ALA A CA 1
ATOM 4737 C C . ALA A 1 612 ? 28.880 14.338 46.743 1.00 35.34 612 ALA A C 1
ATOM 4739 O O . ALA A 1 612 ? 29.991 14.710 46.359 1.00 35.34 612 ALA A O 1
ATOM 4740 N N . PRO A 1 613 ? 28.798 13.495 47.790 1.00 56.31 613 PRO A N 1
ATOM 4741 C CA . PRO A 1 613 ? 27.751 13.269 48.798 1.00 56.31 613 PRO A CA 1
ATOM 4742 C C . PRO A 1 613 ? 28.336 13.324 50.241 1.00 56.31 613 PRO A C 1
ATOM 4744 O O . PRO A 1 613 ? 29.553 13.310 50.412 1.00 56.31 613 PRO A O 1
ATOM 4747 N N . ARG A 1 614 ? 27.511 13.305 51.309 1.00 35.25 614 ARG A N 1
ATOM 4748 C CA . ARG A 1 614 ? 27.957 12.870 52.662 1.00 35.25 614 ARG A CA 1
ATOM 4749 C C . ARG A 1 614 ? 26.808 12.479 53.619 1.00 35.25 614 ARG A C 1
ATOM 4751 O O . ARG A 1 614 ? 26.202 13.306 54.279 1.00 35.25 614 ARG A O 1
ATOM 4758 N N . SER A 1 615 ? 26.524 11.176 53.617 1.00 36.81 615 SER A N 1
ATOM 4759 C CA . SER A 1 615 ? 26.348 10.215 54.732 1.00 36.81 615 SER A CA 1
ATOM 4760 C C . SER A 1 615 ? 25.926 10.612 56.171 1.00 36.81 615 SER A C 1
ATOM 4762 O O . SER A 1 615 ? 26.643 11.361 56.827 1.00 36.81 615 SER A O 1
ATOM 4764 N N . ARG A 1 616 ? 24.987 9.781 56.695 1.00 37.25 616 ARG A N 1
ATOM 4765 C CA . ARG A 1 616 ? 24.885 9.144 58.050 1.00 37.25 616 ARG A CA 1
ATOM 4766 C C . ARG A 1 616 ? 24.513 10.060 59.243 1.00 37.25 616 ARG A C 1
ATOM 4768 O O . ARG A 1 616 ? 25.119 11.098 59.417 1.00 37.25 616 ARG A O 1
ATOM 4775 N N . ARG A 1 617 ? 23.583 9.710 60.154 1.00 32.44 617 ARG A N 1
ATOM 4776 C CA . ARG A 1 617 ? 23.496 8.480 60.982 1.00 32.44 617 ARG A CA 1
ATOM 4777 C C . ARG A 1 617 ? 22.150 8.388 61.756 1.00 32.44 617 ARG A C 1
ATOM 4779 O O . ARG A 1 617 ? 21.657 9.408 62.209 1.00 32.44 617 ARG A O 1
ATOM 4786 N N . LEU A 1 618 ? 21.721 7.138 61.989 1.00 31.44 618 LEU A N 1
ATOM 4787 C CA . LEU A 1 618 ? 21.025 6.564 63.165 1.00 31.44 618 LEU A CA 1
ATOM 4788 C C . LEU A 1 618 ? 19.653 7.101 63.624 1.00 31.44 618 LEU A C 1
ATOM 4790 O O . LEU A 1 618 ? 19.573 8.150 64.249 1.00 31.44 618 LEU A O 1
ATOM 4794 N N . ALA A 1 619 ? 18.634 6.237 63.538 1.00 31.47 619 ALA A N 1
ATOM 4795 C CA . ALA A 1 619 ? 17.864 5.839 64.720 1.00 31.47 619 ALA A CA 1
ATOM 4796 C C . ALA A 1 619 ? 17.284 4.427 64.530 1.00 31.47 619 ALA A C 1
ATOM 4798 O O . ALA A 1 619 ? 16.612 4.115 63.551 1.00 31.47 619 ALA A O 1
ATOM 4799 N N . GLU A 1 620 ? 17.635 3.593 65.492 1.00 33.00 620 GLU A N 1
ATOM 4800 C CA . GLU A 1 620 ? 17.236 2.223 65.765 1.00 33.00 620 GLU A CA 1
ATOM 4801 C C . GLU A 1 620 ? 16.027 2.272 66.713 1.00 33.00 620 GLU A C 1
ATOM 4803 O O . GLU A 1 620 ? 16.047 3.069 67.647 1.00 33.00 620 GLU A O 1
ATOM 4808 N N . LEU A 1 621 ? 14.996 1.446 66.507 1.00 34.03 621 LEU A N 1
ATOM 4809 C CA . LEU A 1 621 ? 14.183 0.900 67.601 1.00 34.03 621 LEU A CA 1
ATOM 4810 C C . LEU A 1 621 ? 13.350 -0.285 67.105 1.00 34.03 621 LEU A C 1
ATOM 4812 O O . LEU A 1 621 ? 12.517 -0.187 66.206 1.00 34.03 621 LEU A O 1
ATOM 4816 N N . ALA A 1 622 ? 13.622 -1.419 67.732 1.00 35.72 622 ALA A N 1
ATOM 4817 C CA . ALA A 1 622 ? 12.970 -2.699 67.570 1.00 35.72 622 ALA A CA 1
ATOM 4818 C C . ALA A 1 622 ? 12.065 -2.998 68.784 1.00 35.72 622 ALA A C 1
ATOM 4820 O O . ALA A 1 622 ? 12.387 -2.615 69.904 1.00 35.72 622 ALA A O 1
ATOM 4821 N N . ARG A 1 623 ? 11.022 -3.807 68.529 1.00 36.22 623 ARG A N 1
ATOM 4822 C CA . ARG A 1 623 ? 10.316 -4.754 69.430 1.00 36.22 623 ARG A CA 1
ATOM 4823 C C . ARG A 1 623 ? 9.421 -4.233 70.576 1.00 36.22 623 ARG A C 1
ATOM 4825 O O . ARG A 1 623 ? 9.903 -3.744 71.589 1.00 36.22 623 ARG A O 1
ATOM 4832 N N . LYS A 1 624 ? 8.134 -4.618 70.503 1.00 34.03 624 LYS A N 1
ATOM 4833 C CA . LYS A 1 624 ? 7.345 -5.284 71.576 1.00 34.03 624 LYS A CA 1
ATOM 4834 C C . LYS A 1 624 ? 6.062 -5.888 70.965 1.00 34.03 624 LYS A C 1
ATOM 4836 O O . LYS A 1 624 ? 5.331 -5.172 70.298 1.00 34.03 624 LYS A O 1
ATOM 4841 N N . SER A 1 625 ? 5.973 -7.222 70.871 1.00 32.88 625 SER A N 1
ATOM 4842 C CA . SER A 1 625 ? 5.232 -8.170 71.751 1.00 32.88 625 SER A CA 1
ATOM 4843 C C . SER A 1 625 ? 3.817 -8.460 71.213 1.00 32.88 625 SER A C 1
ATOM 4845 O O . SER A 1 625 ? 3.019 -7.541 71.126 1.00 32.88 625 SER A O 1
ATOM 4847 N N . ALA A 1 626 ? 3.538 -9.637 70.640 1.00 34.38 626 ALA A N 1
ATOM 4848 C CA . ALA A 1 626 ? 3.260 -10.936 71.284 1.00 34.38 626 ALA A CA 1
ATOM 4849 C C . ALA A 1 626 ? 1.795 -11.079 71.757 1.00 34.38 626 ALA A C 1
ATOM 4851 O O . ALA A 1 626 ? 1.363 -10.302 72.601 1.00 34.38 626 ALA A O 1
ATOM 4852 N N . GLY A 1 627 ? 1.092 -12.121 71.274 1.00 29.58 627 GLY A N 1
ATOM 4853 C CA . GLY A 1 627 ? -0.043 -12.738 71.985 1.00 29.58 627 GLY A CA 1
ATOM 4854 C C . GLY A 1 627 ? -1.218 -13.269 71.141 1.00 29.58 627 GLY A C 1
ATOM 4855 O O . GLY A 1 627 ? -2.030 -12.468 70.699 1.00 29.58 627 GLY A O 1
ATOM 4856 N N . GLY A 1 628 ? -1.336 -14.608 71.053 1.00 31.77 628 GLY A N 1
ATOM 4857 C CA . GLY A 1 628 ? -2.571 -15.406 70.837 1.00 31.77 628 GLY A CA 1
ATOM 4858 C C . GLY A 1 628 ? -2.972 -15.614 69.372 1.00 31.77 628 GLY A C 1
ATOM 4859 O O . GLY A 1 628 ? -3.316 -14.654 68.702 1.00 31.77 628 GLY A O 1
ATOM 4860 N N . ASP A 1 629 ? -2.908 -16.783 68.730 1.00 34.53 629 ASP A N 1
ATOM 4861 C CA . ASP A 1 629 ? -3.243 -18.174 69.095 1.00 34.53 629 ASP A CA 1
ATOM 4862 C C . ASP A 1 629 ? -4.690 -18.391 69.575 1.00 34.53 629 ASP A C 1
ATOM 4864 O O . ASP A 1 629 ? -5.024 -18.168 70.736 1.00 34.53 629 ASP A O 1
ATOM 4868 N N . SER A 1 630 ? -5.564 -18.795 68.650 1.00 38.59 630 SER A N 1
ATOM 4869 C CA . SER A 1 630 ? -6.456 -19.956 68.798 1.00 38.59 630 SER A CA 1
ATOM 4870 C C . SER A 1 630 ? -7.220 -20.194 67.490 1.00 38.59 630 SER A C 1
ATOM 4872 O O . SER A 1 630 ? -7.897 -19.312 66.962 1.00 38.59 630 SER A O 1
ATOM 4874 N N . GLY A 1 631 ? -7.057 -21.394 66.934 1.00 34.50 631 GLY A N 1
ATOM 4875 C CA . GLY A 1 631 ? -7.771 -21.857 65.751 1.00 34.50 631 GLY A CA 1
ATOM 4876 C C . GLY A 1 631 ? -9.236 -22.209 66.005 1.00 34.50 631 GLY A C 1
ATOM 4877 O O . GLY A 1 631 ? -9.656 -22.438 67.139 1.00 34.50 631 GLY A O 1
ATOM 4878 N N . ARG A 1 632 ? -9.990 -22.349 64.911 1.00 40.19 632 ARG A N 1
ATOM 4879 C CA . ARG A 1 632 ? -10.951 -23.444 64.751 1.00 40.19 632 ARG A CA 1
ATOM 4880 C C . ARG A 1 632 ? -11.392 -23.593 63.303 1.00 40.19 632 ARG A C 1
ATOM 4882 O O . ARG A 1 632 ? -11.749 -22.624 62.640 1.00 40.19 632 ARG A O 1
ATOM 4889 N N . ASP A 1 633 ? -11.363 -24.846 62.884 1.00 38.91 633 ASP A N 1
ATOM 4890 C CA . ASP A 1 633 ? -11.933 -25.404 61.671 1.00 38.91 633 ASP A CA 1
ATOM 4891 C C . ASP A 1 633 ? -13.409 -25.031 61.475 1.00 38.91 633 ASP A C 1
ATOM 4893 O O . ASP A 1 633 ? -14.180 -24.960 62.432 1.00 38.91 633 ASP A O 1
ATOM 4897 N N . SER A 1 634 ? -13.840 -24.910 60.221 1.00 39.97 634 SER A N 1
ATOM 4898 C CA . SER A 1 634 ? -15.011 -25.665 59.755 1.00 39.97 634 SER A CA 1
ATOM 4899 C C . SER A 1 634 ? -15.125 -25.649 58.232 1.00 39.97 634 SER A C 1
ATOM 4901 O O . SER A 1 634 ? -15.043 -24.630 57.552 1.00 39.97 634 SER A O 1
ATOM 4903 N N . THR A 1 635 ? -15.272 -26.866 57.742 1.00 46.81 635 THR A N 1
ATOM 4904 C CA . THR A 1 635 ? -15.615 -27.345 56.413 1.00 46.81 635 THR A CA 1
ATOM 4905 C C . THR A 1 635 ? -17.114 -27.189 56.111 1.00 46.81 635 THR A C 1
ATOM 4907 O O . THR A 1 635 ? -17.934 -27.116 57.023 1.00 46.81 635 THR A O 1
ATOM 4910 N N . GLY A 1 636 ? -17.462 -27.231 54.818 1.00 39.69 636 GLY A N 1
ATOM 4911 C CA . GLY A 1 636 ? -18.826 -27.356 54.268 1.00 39.69 636 GLY A CA 1
ATOM 4912 C C . GLY A 1 636 ? -19.004 -26.376 53.103 1.00 39.69 636 GLY A C 1
ATOM 4913 O O . GLY A 1 636 ? -18.959 -25.178 53.330 1.00 39.69 636 GLY A O 1
ATOM 4914 N N . SER A 1 637 ? -19.079 -26.738 51.818 1.00 38.09 637 SER A N 1
ATOM 4915 C CA . SER A 1 637 ? -19.726 -27.866 51.129 1.00 38.09 637 SER A CA 1
ATOM 4916 C C . SER A 1 637 ? -21.206 -28.016 51.466 1.00 38.09 637 SER A C 1
ATOM 4918 O O . SER A 1 637 ? -21.577 -28.819 52.316 1.00 38.09 637 SER A O 1
ATOM 4920 N N . THR A 1 638 ? -22.041 -27.253 50.763 1.00 44.16 638 THR A N 1
ATOM 4921 C CA . THR A 1 638 ? -23.201 -27.739 49.993 1.00 44.16 638 THR A CA 1
ATOM 4922 C C . THR A 1 638 ? -23.486 -26.756 48.871 1.00 44.16 638 THR A C 1
ATOM 4924 O O . THR A 1 638 ? -23.275 -25.544 49.103 1.00 44.16 638 THR A O 1
#

pLDDT: mean 74.14, std 20.31, range [29.58, 97.69]

Radius of gyration: 46.53 Å; Cα contacts (8 Å, |Δi|>4): 446; chains: 1; bounding box: 101×136×129 Å

Nearest PDB structures (foldseek):
  7a0g-assembly1_DDD  TM=3.102E-01  e=2.683E+00  Serratia marcescens
  7p3r-assembly1_D  TM=1.882E-01  e=2.348E+00  Vibrio cholerae O1 biovar El Tor str. N16961
  7a0g-assembly1_JJJ  TM=1.678E-01  e=3.067E+00  Serratia marcescens
  6h2f-assembly1_J  TM=1.543E-01  e=6.833E+00  Aeromonas hydrophila subsp. hydrophila AL09-71

Mean predicted aligned error: 17.96 Å

Foldseek 3Di:
DDDDDDDDDPPPPPDPQQPDPVSLVVVVVVVVVVLVVVCVPDPDNDPCSCVLVVLCVVLVVVVVPPDDDDPDPVVVVVVRVVNSVSSVVSVVVVVVVVVVVVVVVVVVVVVVVVVVVVVVVVVVVVVVVVVCCVPPPCNVVVVVVVVVVVCVVCVLVLLLLLLQLQLAADLPLQPADLVRSQLVQLQLLVVVVVVVVCVVVVVVVHNDDDDRADSVRSQLSCLLVLQGAASLSSVCSNLLVLSSLSNADQLVLLADPLCDDDNVVSLVCLVQEALSSLSSSLNSHDPHHPPCPVCVVVVSNVVSSVVNVVLVQLLVQPWDFPQADPVVRDTDIDGRHHDDPCNLDNLSQFQADPVVLVVLVVVLVVLVVQLVVLVVQLVVLVVVLVVLVVLLVVLVVLLVDPVNCVVPNNVVSVVSSVVSVVVSVVSCVVSVVVSVVSVVSSVVSVVVLVPRPPHNVVSVSSNCSCVVVVQPDDCLVVVLVVSVVSSLVSCCVVVVDVDSPDDQDPVNVVSSCSSSPDDPSTDGRGRSRRSDDDRDHPPPPPPPPVCPPVNVVVVVVVVVVVVPPPDDDDDDPVVVVVVVVVVVPPPPDDDDDDDDDDDDDDDDDDDDDDDDDDDDDDDDDDDDDDDDDDDDDDDDDD